Protein AF-0000000066886479 (afdb_homodimer)

Structure (mmCIF, N/CA/C/O backbone):
data_AF-0000000066886479-model_v1
#
loop_
_entity.id
_entity.type
_entity.pdbx_description
1 polymer 'Dienelactone hydrolase domain-containing protein'
#
loop_
_atom_site.group_PDB
_atom_site.id
_atom_site.type_symbol
_atom_site.label_atom_id
_atom_site.label_alt_id
_atom_site.label_comp_id
_atom_site.label_asym_id
_atom_site.label_entity_id
_atom_site.label_seq_id
_atom_site.pdbx_PDB_ins_code
_atom_site.Cartn_x
_atom_site.Cartn_y
_atom_site.Cartn_z
_atom_site.occupancy
_atom_site.B_iso_or_equiv
_atom_site.auth_seq_id
_atom_site.auth_comp_id
_atom_site.auth_asym_id
_atom_site.auth_atom_id
_atom_site.pdbx_PDB_model_num
ATOM 1 N N . MET A 1 1 ? -44.156 -48.906 51.25 1 30.25 1 MET A N 1
ATOM 2 C CA . MET A 1 1 ? -44.344 -48.125 50.031 1 30.25 1 MET A CA 1
ATOM 3 C C . MET A 1 1 ? -43.156 -47.188 49.812 1 30.25 1 MET A C 1
ATOM 5 O O . MET A 1 1 ? -42.969 -46.188 50.5 1 30.25 1 MET A O 1
ATOM 9 N N . LEU A 1 2 ? -42.156 -47.625 49.562 1 31.69 2 LEU A N 1
ATOM 10 C CA . LEU A 1 2 ? -40.875 -46.906 49.594 1 31.69 2 LEU A CA 1
ATOM 11 C C . LEU A 1 2 ? -40.812 -45.844 48.5 1 31.69 2 LEU A C 1
ATOM 13 O O . LEU A 1 2 ? -41.5 -45.969 47.469 1 31.69 2 LEU A O 1
ATOM 17 N N . PRO A 1 3 ? -39.906 -44.812 48.656 1 37.38 3 PRO A N 1
ATOM 18 C CA . PRO A 1 3 ? -39.594 -43.469 48.156 1 37.38 3 PRO A CA 1
ATOM 19 C C . PRO A 1 3 ? -38.938 -43.5 46.781 1 37.38 3 PRO A C 1
ATOM 21 O O . PRO A 1 3 ? -37.969 -44.219 46.562 1 37.38 3 PRO A O 1
ATOM 24 N N . SER A 1 4 ? -39.656 -43.344 45.75 1 34.62 4 SER A N 1
ATOM 25 C CA . SER A 1 4 ? -39.188 -43.375 44.375 1 34.62 4 SER A CA 1
ATOM 26 C C . SER A 1 4 ? -38.188 -42.25 44.125 1 34.62 4 SER A C 1
ATOM 28 O O . SER A 1 4 ? -38.531 -41.094 44.281 1 34.62 4 SER A O 1
ATOM 30 N N . LEU A 1 5 ? -37.031 -42.469 44.406 1 31.91 5 LEU A N 1
ATOM 31 C CA . LEU A 1 5 ? -35.969 -41.5 44.188 1 31.91 5 LEU A CA 1
ATOM 32 C C . LEU A 1 5 ? -35.875 -41.125 42.719 1 31.91 5 LEU A C 1
ATOM 34 O O . LEU A 1 5 ? -35.625 -41.969 41.844 1 31.91 5 LEU A O 1
ATOM 38 N N . LEU A 1 6 ? -36.562 -40.156 42.312 1 32.31 6 LEU A N 1
ATOM 39 C CA . LEU A 1 6 ? -36.562 -39.625 40.938 1 32.31 6 LEU A CA 1
ATOM 40 C C . LEU A 1 6 ? -35.188 -39 40.625 1 32.31 6 LEU A C 1
ATOM 42 O O . LEU A 1 6 ? -34.75 -38.062 41.281 1 32.31 6 LEU A O 1
ATOM 46 N N . ILE A 1 7 ? -34.312 -39.75 40.219 1 29.5 7 ILE A N 1
ATOM 47 C CA . ILE A 1 7 ? -33 -39.25 39.812 1 29.5 7 ILE A CA 1
ATOM 48 C C . ILE A 1 7 ? -33.156 -38.312 38.625 1 29.5 7 ILE A C 1
ATOM 50 O O . ILE A 1 7 ? -33.688 -38.688 37.594 1 29.5 7 ILE A O 1
ATOM 54 N N . VAL A 1 8 ? -33.156 -37.031 38.906 1 32 8 VAL A N 1
ATOM 55 C CA . VAL A 1 8 ? -33.156 -35.969 37.906 1 32 8 VAL A CA 1
ATOM 56 C C . VAL A 1 8 ? -31.859 -36 37.125 1 32 8 VAL A C 1
ATOM 58 O O . VAL A 1 8 ? -30.781 -35.812 37.688 1 32 8 VAL A O 1
ATOM 61 N N . LEU A 1 9 ? -31.75 -36.719 36.062 1 30.16 9 LEU A N 1
ATOM 62 C CA . LEU A 1 9 ? -30.594 -36.719 35.156 1 30.16 9 LEU A CA 1
ATOM 63 C C . LEU A 1 9 ? -30.391 -35.344 34.531 1 30.16 9 LEU A C 1
ATOM 65 O O . LEU A 1 9 ? -31.281 -34.875 33.812 1 30.16 9 LEU A O 1
ATOM 69 N N . GLY A 1 10 ? -29.609 -34.531 35.188 1 26.8 10 GLY A N 1
ATOM 70 C CA . GLY A 1 10 ? -29.219 -33.219 34.688 1 26.8 10 GLY A CA 1
ATOM 71 C C . GLY A 1 10 ? -28.516 -33.312 33.344 1 26.8 10 GLY A C 1
ATOM 72 O O . GLY A 1 10 ? -27.5 -34 33.219 1 26.8 10 GLY A O 1
ATOM 73 N N . ALA A 1 11 ? -29.266 -33.188 32.25 1 28.11 11 ALA A N 1
ATOM 74 C CA . ALA A 1 11 ? -28.719 -33.125 30.891 1 28.11 11 ALA A CA 1
ATOM 75 C C . ALA A 1 11 ? -27.688 -32.031 30.766 1 28.11 11 ALA A C 1
ATOM 77 O O . ALA A 1 11 ? -27.984 -30.859 31.047 1 28.11 11 ALA A O 1
ATOM 78 N N . ALA A 1 12 ? -26.531 -32.312 31.031 1 26.83 12 ALA A N 1
ATOM 79 C CA . ALA A 1 12 ? -25.453 -31.359 30.734 1 26.83 12 ALA A CA 1
ATOM 80 C C . ALA A 1 12 ? -25.516 -30.906 29.266 1 26.83 12 ALA A C 1
ATOM 82 O O . ALA A 1 12 ? -25.375 -31.734 28.359 1 26.83 12 ALA A O 1
ATOM 83 N N . ALA A 1 13 ? -26.25 -29.859 29 1 25.91 13 ALA A N 1
ATOM 84 C CA . ALA A 1 13 ? -26.203 -29.266 27.672 1 25.91 13 ALA A CA 1
ATOM 85 C C . ALA A 1 13 ? -24.781 -28.828 27.328 1 25.91 13 ALA A C 1
ATOM 87 O O . ALA A 1 13 ? -24.25 -27.891 27.938 1 25.91 13 ALA A O 1
ATOM 88 N N . ALA A 1 14 ? -23.953 -29.703 27.031 1 26.08 14 ALA A N 1
ATOM 89 C CA . ALA A 1 14 ? -22.672 -29.234 26.484 1 26.08 14 ALA A CA 1
ATOM 90 C C . ALA A 1 14 ? -22.906 -28.328 25.281 1 26.08 14 ALA A C 1
ATOM 92 O O . ALA A 1 14 ? -23.328 -28.781 24.219 1 26.08 14 ALA A O 1
ATOM 93 N N . THR A 1 15 ? -23.344 -27.094 25.484 1 26.39 15 THR A N 1
ATOM 94 C CA . THR A 1 15 ? -23.359 -26.234 24.312 1 26.39 15 THR A CA 1
ATOM 95 C C . THR A 1 15 ? -21.984 -26.188 23.656 1 26.39 15 THR A C 1
ATOM 97 O O . THR A 1 15 ? -20.984 -25.891 24.312 1 26.39 15 THR A O 1
ATOM 100 N N . THR A 1 16 ? -21.766 -27.094 22.766 1 25.86 16 THR A N 1
ATOM 101 C CA . THR A 1 16 ? -20.656 -26.969 21.828 1 25.86 16 THR A CA 1
ATOM 102 C C . THR A 1 16 ? -20.516 -25.531 21.344 1 25.86 16 THR A C 1
ATOM 104 O O . THR A 1 16 ? -21.484 -24.922 20.875 1 25.86 16 THR A O 1
ATOM 107 N N . TRP A 1 17 ? -19.812 -24.703 22.031 1 23.36 17 TRP A N 1
ATOM 108 C CA . TRP A 1 17 ? -19.406 -23.406 21.5 1 23.36 17 TRP A CA 1
ATOM 109 C C . TRP A 1 17 ? -19.078 -23.516 20.016 1 23.36 17 TRP A C 1
ATOM 111 O O . TRP A 1 17 ? -18.516 -24.516 19.562 1 23.36 17 TRP A O 1
ATOM 121 N N . ALA A 1 18 ? -19.844 -22.656 19.203 1 26.55 18 ALA A N 1
ATOM 122 C CA . ALA A 1 18 ? -19.922 -22.156 17.828 1 26.55 18 ALA A CA 1
ATOM 123 C C . ALA A 1 18 ? -18.531 -21.812 17.281 1 26.55 18 ALA A C 1
ATOM 125 O O . ALA A 1 18 ? -18.016 -20.734 17.531 1 26.55 18 ALA A O 1
ATOM 126 N N . HIS A 1 19 ? -17.469 -22.5 17.531 1 25.81 19 HIS A N 1
ATOM 127 C CA . HIS A 1 19 ? -16.297 -21.812 17 1 25.81 19 HIS A CA 1
ATOM 128 C C . HIS A 1 19 ? -16.422 -21.562 15.5 1 25.81 19 HIS A C 1
ATOM 130 O O . HIS A 1 19 ? -15.898 -22.328 14.695 1 25.81 19 HIS A O 1
ATOM 136 N N . THR A 1 20 ? -17.734 -21.422 15.016 1 25.47 20 THR A N 1
ATOM 137 C CA . THR A 1 20 ? -17.938 -21.266 13.586 1 25.47 20 THR A CA 1
ATOM 138 C C . THR A 1 20 ? -17.078 -20.125 13.039 1 25.47 20 THR A C 1
ATOM 140 O O . THR A 1 20 ? -17.125 -19.016 13.539 1 25.47 20 THR A O 1
ATOM 143 N N . CYS A 1 21 ? -15.969 -20.422 12.688 1 25.3 21 CYS A N 1
ATOM 144 C CA . CYS A 1 21 ? -15.164 -19.438 11.961 1 25.3 21 CYS A CA 1
ATOM 145 C C . CYS A 1 21 ? -15.977 -18.766 10.859 1 25.3 21 CYS A C 1
ATOM 147 O O . CYS A 1 21 ? -16.4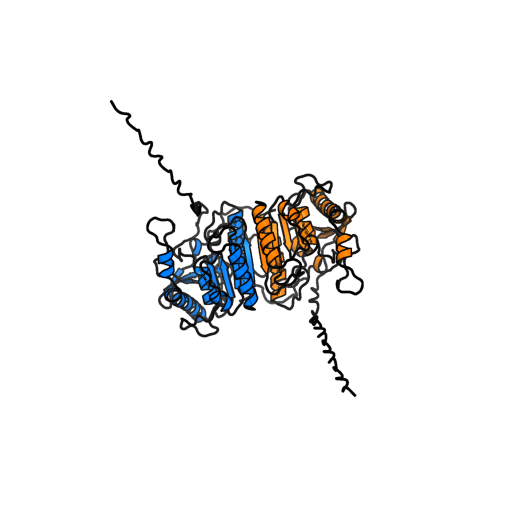22 -19.422 9.922 1 25.3 21 CYS A O 1
ATOM 149 N N . PRO A 1 22 ? -16.969 -17.828 11.141 1 26.12 22 PRO A N 1
ATOM 150 C CA . PRO A 1 22 ? -17.922 -17.25 10.188 1 26.12 22 PRO A CA 1
ATOM 151 C C . PRO A 1 22 ? -17.281 -16.891 8.852 1 26.12 22 PRO A C 1
ATOM 153 O O . PRO A 1 22 ? -16.422 -15.992 8.789 1 26.12 22 PRO A O 1
ATOM 156 N N . VAL A 1 23 ? -16.719 -17.75 8.156 1 29.27 23 VAL A N 1
ATOM 157 C CA . VAL A 1 23 ? -16.25 -17.688 6.773 1 29.27 23 VAL A CA 1
ATOM 158 C C . VAL A 1 23 ? -17.359 -17.141 5.879 1 29.27 23 VAL A C 1
ATOM 160 O O . VAL A 1 23 ? -18.328 -17.844 5.586 1 29.27 23 VAL A O 1
ATOM 163 N N . ALA A 1 24 ? -18.141 -15.938 6.223 1 26.91 24 ALA A N 1
ATOM 164 C CA . ALA A 1 24 ? -19.375 -15.266 5.809 1 26.91 24 ALA A CA 1
ATOM 165 C C . ALA A 1 24 ? -19.516 -15.273 4.293 1 26.91 24 ALA A C 1
ATOM 167 O O . ALA A 1 24 ? -18.562 -15.562 3.57 1 26.91 24 ALA A O 1
ATOM 168 N N . ASP A 1 25 ? -20.703 -14.555 3.727 1 24.34 25 ASP A N 1
ATOM 169 C CA . ASP A 1 25 ? -21.531 -14.508 2.52 1 24.34 25 ASP A CA 1
ATOM 170 C C . ASP A 1 25 ? -20.75 -13.914 1.347 1 24.34 25 ASP A C 1
ATOM 172 O O . ASP A 1 25 ? -20.359 -12.75 1.379 1 24.34 25 ASP A O 1
ATOM 176 N N . THR A 1 26 ? -20.016 -14.68 0.728 1 30.98 26 THR A N 1
ATOM 177 C CA . THR A 1 26 ? -19.328 -14.703 -0.556 1 30.98 26 THR A CA 1
ATOM 178 C C . THR A 1 26 ? -20.266 -14.289 -1.685 1 30.98 26 THR A C 1
ATOM 180 O O . THR A 1 26 ? -20 -14.562 -2.855 1 30.98 26 THR A O 1
ATOM 183 N N . SER A 1 27 ? -21.672 -13.805 -1.325 1 29.52 27 SER A N 1
ATOM 184 C CA . SER A 1 27 ? -22.672 -13.711 -2.387 1 29.52 27 SER A CA 1
ATOM 185 C C . SER A 1 27 ? -22.141 -12.914 -3.574 1 29.52 27 SER A C 1
ATOM 187 O O . SER A 1 27 ? -22.188 -13.383 -4.711 1 29.52 27 SER A O 1
ATOM 189 N N . ILE A 1 28 ? -22.438 -11.406 -3.66 1 29.09 28 ILE A N 1
ATOM 190 C CA . ILE A 1 28 ? -23.062 -10.633 -4.723 1 29.09 28 ILE A CA 1
ATOM 191 C C . ILE A 1 28 ? -22.031 -10.273 -5.785 1 29.09 28 ILE A C 1
ATOM 193 O O . ILE A 1 28 ? -22.344 -9.594 -6.766 1 29.09 28 ILE A O 1
ATOM 197 N N . VAL A 1 29 ? -20.906 -9.664 -5.504 1 31.47 29 VAL A N 1
ATOM 198 C CA . VAL A 1 29 ? -20.312 -8.703 -6.438 1 31.47 29 VAL A CA 1
ATOM 199 C C . VAL A 1 29 ? -20.156 -9.344 -7.812 1 31.47 29 VAL A C 1
ATOM 201 O O . VAL A 1 29 ? -19.438 -10.336 -7.961 1 31.47 29 VAL A O 1
ATOM 204 N N . ALA A 1 30 ? -21.109 -9.195 -8.742 1 33.38 30 ALA A N 1
ATOM 205 C CA . ALA A 1 30 ? -21.297 -9.57 -10.141 1 33.38 30 ALA A CA 1
ATOM 206 C C . ALA A 1 30 ? -20 -9.398 -10.938 1 33.38 30 ALA A C 1
ATOM 208 O O . ALA A 1 30 ? -19.375 -8.336 -10.891 1 33.38 30 ALA A O 1
ATOM 209 N N . HIS A 1 31 ? -19.234 -10.461 -11.414 1 40.22 31 HIS A N 1
ATOM 210 C CA . HIS A 1 31 ? -18.422 -11.461 -12.086 1 40.22 31 HIS A CA 1
ATOM 211 C C . HIS A 1 31 ? -18.766 -11.547 -13.57 1 40.22 31 HIS A C 1
ATOM 213 O O . HIS A 1 31 ? -18.547 -12.586 -14.203 1 40.22 31 HIS A O 1
ATOM 219 N N . SER A 1 32 ? -19.266 -10.344 -14.18 1 40.81 32 SER A N 1
ATOM 220 C CA . SER A 1 32 ? -19.766 -10.281 -15.547 1 40.81 32 SER A CA 1
ATOM 221 C C . SER A 1 32 ? -18.812 -9.539 -16.469 1 40.81 32 SER A C 1
ATOM 223 O O . SER A 1 32 ? -18.094 -8.641 -16.016 1 40.81 32 SER A O 1
ATOM 225 N N . GLY A 1 33 ? -18 -10 -17.297 1 52 33 GLY A N 1
ATOM 226 C CA . GLY A 1 33 ? -17.266 -9.742 -18.516 1 52 33 GLY A CA 1
ATOM 227 C C . GLY A 1 33 ? -16.672 -10.992 -19.141 1 52 33 GLY A C 1
ATOM 228 O O . GLY A 1 33 ? -16.734 -12.078 -18.547 1 52 33 GLY A O 1
ATOM 229 N N . THR A 1 34 ? -16.578 -11.055 -20.438 1 58.59 34 THR A N 1
ATOM 230 C CA . THR A 1 34 ? -15.977 -12.164 -21.156 1 58.59 34 THR A CA 1
ATOM 231 C C . THR A 1 34 ? -14.453 -12.109 -21.062 1 58.59 34 THR A C 1
ATOM 233 O O . THR A 1 34 ? -13.844 -11.102 -21.422 1 58.59 34 THR A O 1
ATOM 236 N N . PRO A 1 35 ? -13.922 -13.125 -20.203 1 67.31 35 PRO A N 1
ATOM 237 C CA . PRO A 1 35 ? -12.461 -13.219 -20.266 1 67.31 35 PRO A CA 1
ATOM 238 C C . PRO A 1 35 ? -11.914 -13.039 -21.688 1 67.31 35 PRO A C 1
ATOM 240 O O . PRO A 1 35 ? -12.531 -13.5 -22.641 1 67.31 35 PRO A O 1
ATOM 243 N N . VAL A 1 36 ? -10.852 -12.266 -21.719 1 78 36 VAL A N 1
ATOM 244 C CA . VAL A 1 36 ? -10.266 -11.969 -23.016 1 78 36 VAL A CA 1
ATOM 245 C C . VAL A 1 36 ? -9.141 -12.961 -23.312 1 78 36 VAL A C 1
ATOM 247 O O . VAL A 1 36 ? -8.805 -13.203 -24.469 1 78 36 VAL A O 1
ATOM 250 N N . GLY A 1 37 ? -8.648 -13.594 -22.25 1 88.94 37 GLY A N 1
ATOM 251 C CA . GLY A 1 37 ? -7.586 -14.57 -22.438 1 88.94 37 GLY A CA 1
ATOM 252 C C . GLY A 1 37 ? -8.094 -15.898 -22.984 1 88.94 37 GLY A C 1
ATOM 253 O O . GLY A 1 37 ? -9.281 -16.047 -23.266 1 88.94 37 GLY A O 1
ATOM 254 N N . LYS A 1 38 ? -7.129 -16.781 -23.281 1 91.69 38 LYS A N 1
ATOM 255 C CA . LYS A 1 38 ? -7.43 -18.109 -23.812 1 91.69 38 LYS A CA 1
ATOM 256 C C . LYS A 1 38 ? -6.684 -19.188 -23.031 1 91.69 38 LYS A C 1
ATOM 258 O O . LYS A 1 38 ? -5.574 -18.953 -22.547 1 91.69 38 LYS A O 1
ATOM 263 N N . ILE A 1 39 ? -7.375 -20.328 -22.969 1 94 39 ILE A N 1
ATOM 264 C CA . ILE A 1 39 ? -6.699 -21.469 -22.375 1 94 39 ILE A CA 1
ATOM 265 C C . ILE A 1 39 ? -5.902 -22.203 -23.453 1 94 39 ILE A C 1
ATOM 267 O O . ILE A 1 39 ? -6.43 -22.516 -24.531 1 94 39 ILE A O 1
ATOM 271 N N . GLU A 1 40 ? -4.66 -22.391 -23.219 1 96.5 40 GLU A N 1
ATOM 272 C CA . GLU A 1 40 ? -3.75 -23.125 -24.078 1 96.5 40 GLU A CA 1
ATOM 273 C C . GLU A 1 40 ? -2.934 -24.156 -23.297 1 96.5 40 GLU A C 1
ATOM 275 O O . GLU A 1 40 ? -2.695 -23.969 -22.094 1 96.5 40 GLU A O 1
ATOM 280 N N . ALA A 1 41 ? -2.531 -25.188 -24.031 1 97.12 41 ALA A N 1
ATOM 281 C CA . ALA A 1 41 ? -1.658 -26.188 -23.406 1 97.12 41 ALA A CA 1
ATOM 282 C C . ALA A 1 41 ? -0.197 -25.938 -23.766 1 97.12 41 ALA A C 1
ATOM 284 O O . ALA A 1 41 ? 0.156 -25.859 -24.938 1 97.12 41 ALA A O 1
ATOM 285 N N . HIS A 1 42 ? 0.589 -25.734 -22.781 1 97.19 42 HIS A N 1
ATOM 286 C CA . HIS A 1 42 ? 2.031 -25.578 -22.953 1 97.19 42 HIS A CA 1
ATOM 287 C C . HIS A 1 42 ? 2.791 -26.359 -21.891 1 97.19 42 HIS A C 1
ATOM 289 O O . HIS A 1 42 ? 2.387 -26.391 -20.719 1 97.19 42 HIS A O 1
ATOM 295 N N . ASN A 1 43 ? 3.832 -27.078 -22.281 1 96.5 43 ASN A N 1
ATOM 296 C CA . ASN A 1 43 ? 4.727 -27.797 -21.391 1 96.5 43 ASN A CA 1
ATOM 297 C C . ASN A 1 43 ? 3.961 -28.797 -20.516 1 96.5 43 ASN A C 1
ATOM 299 O O . ASN A 1 43 ? 4.25 -28.938 -19.328 1 96.5 43 ASN A O 1
ATOM 303 N N . GLY A 1 44 ? 2.91 -29.359 -21.047 1 96.5 44 GLY A N 1
ATOM 304 C CA . GLY A 1 44 ? 2.186 -30.438 -20.406 1 96.5 44 GLY A CA 1
ATOM 305 C C . GLY A 1 44 ? 1.071 -29.953 -19.5 1 96.5 44 GLY A C 1
ATOM 306 O O . GLY A 1 44 ? 0.429 -30.766 -18.812 1 96.5 44 GLY A O 1
ATOM 307 N N . PHE A 1 45 ? 0.855 -28.625 -19.5 1 97.56 45 PHE A N 1
ATOM 308 C CA . PHE A 1 45 ? -0.158 -28.094 -18.594 1 97.56 45 PHE A CA 1
ATOM 309 C C . PHE A 1 45 ? -1.041 -27.078 -19.328 1 97.56 45 PHE A C 1
ATOM 311 O O . PHE A 1 45 ? -0.57 -26.359 -20.203 1 97.56 45 PHE A O 1
ATOM 318 N N . ASP A 1 46 ? -2.35 -27.047 -18.875 1 97.31 46 ASP A N 1
ATOM 319 C CA . ASP A 1 46 ? -3.229 -25.984 -19.344 1 97.31 46 ASP A CA 1
ATOM 320 C C . ASP A 1 46 ? -2.914 -24.656 -18.625 1 97.31 46 ASP A C 1
ATOM 322 O O . ASP A 1 46 ? -2.635 -24.641 -17.438 1 97.31 46 ASP A O 1
ATOM 326 N N . MET A 1 47 ? -2.943 -23.609 -19.406 1 97.5 47 MET A N 1
ATOM 327 C CA . MET A 1 47 ? -2.707 -22.281 -18.844 1 97.5 47 MET A CA 1
ATOM 328 C C . MET A 1 47 ? -3.643 -21.25 -19.469 1 97.5 47 MET A C 1
ATOM 330 O O . MET A 1 47 ? -3.92 -21.312 -20.672 1 97.5 47 MET A O 1
ATOM 334 N N . TYR A 1 48 ? -4.176 -20.391 -18.625 1 95.94 48 TYR A N 1
ATOM 335 C CA . TYR A 1 48 ? -4.895 -19.219 -19.125 1 95.94 48 TYR A CA 1
ATOM 336 C C . TYR A 1 48 ? -3.928 -18.094 -19.484 1 95.94 48 TYR A C 1
ATOM 338 O O . TYR A 1 48 ? -3.143 -17.656 -18.641 1 95.94 48 TYR A O 1
ATOM 346 N N . ILE A 1 49 ? -3.961 -17.641 -20.75 1 96.69 49 ILE A N 1
ATOM 347 C CA . ILE A 1 49 ? -3.021 -16.641 -21.25 1 96.69 49 ILE A CA 1
ATOM 348 C C . ILE A 1 49 ? -3.779 -15.391 -21.688 1 96.69 49 ILE A C 1
ATOM 350 O O . ILE A 1 49 ? -4.703 -15.461 -22.5 1 96.69 49 ILE A O 1
ATOM 354 N N . SER A 1 50 ? -3.494 -14.297 -21.062 1 94.44 50 SER A N 1
ATOM 355 C CA . SER A 1 50 ? -4.035 -12.992 -21.422 1 94.44 50 SER A CA 1
ATOM 356 C C . SER A 1 50 ? -2.93 -12.039 -21.859 1 94.44 50 SER A C 1
ATOM 358 O O . SER A 1 50 ? -1.935 -11.859 -21.156 1 94.44 50 SER A O 1
ATOM 360 N N . LYS A 1 51 ? -3.074 -11.422 -23 1 93.75 51 LYS A N 1
ATOM 361 C CA . LYS A 1 51 ? -2.031 -10.594 -23.609 1 93.75 51 LYS A CA 1
ATOM 362 C C . LYS A 1 51 ? -2.379 -9.109 -23.5 1 93.75 51 LYS A C 1
ATOM 364 O O . LYS A 1 51 ? -3.543 -8.727 -23.625 1 93.75 51 LYS A O 1
ATOM 369 N N . PRO A 1 52 ? -1.324 -8.344 -23.203 1 91.44 52 PRO A N 1
ATOM 370 C CA . PRO A 1 52 ? -1.563 -6.902 -23.266 1 91.44 52 PRO A CA 1
ATOM 371 C C . PRO A 1 52 ? -1.716 -6.379 -24.688 1 91.44 52 PRO A C 1
ATOM 373 O O . PRO A 1 52 ? -1.538 -7.133 -25.641 1 91.44 52 PRO A O 1
ATOM 376 N N . GLU A 1 53 ? -2.162 -5.074 -24.656 1 84.31 53 GLU A N 1
ATOM 377 C CA . GLU A 1 53 ? -2.113 -4.41 -25.953 1 84.31 53 GLU A CA 1
ATOM 378 C C . GLU A 1 53 ? -0.673 -4.199 -26.406 1 84.31 53 GLU A C 1
ATOM 380 O O . GLU A 1 53 ? 0.172 -3.756 -25.625 1 84.31 53 GLU A O 1
ATOM 385 N N . GLY A 1 54 ? -0.292 -4.645 -27.562 1 87.44 54 GLY A N 1
ATOM 386 C CA . GLY A 1 54 ? 1.06 -4.512 -28.078 1 87.44 54 GLY A CA 1
ATOM 387 C C . GLY A 1 54 ? 1.979 -5.637 -27.656 1 87.44 54 GLY A C 1
ATOM 388 O O . GLY A 1 54 ? 1.516 -6.68 -27.188 1 87.44 54 GLY A O 1
ATOM 389 N N . ASN A 1 55 ? 3.236 -5.441 -27.906 1 90.62 55 ASN A N 1
ATOM 390 C CA . ASN A 1 55 ? 4.223 -6.457 -27.562 1 90.62 55 ASN A CA 1
ATOM 391 C C . ASN A 1 55 ? 4.609 -6.371 -26.078 1 90.62 55 ASN A C 1
ATOM 393 O O . ASN A 1 55 ? 4.965 -5.297 -25.594 1 90.62 55 ASN A O 1
ATOM 397 N N . ALA A 1 56 ? 4.512 -7.461 -25.438 1 93.69 56 ALA A N 1
ATOM 398 C CA . ALA A 1 56 ? 4.855 -7.492 -24.016 1 93.69 56 ALA A CA 1
ATOM 399 C C . ALA A 1 56 ? 6.355 -7.668 -23.812 1 93.69 56 ALA A C 1
ATOM 401 O O . ALA A 1 56 ? 6.973 -8.531 -24.438 1 93.69 56 ALA A O 1
ATOM 402 N N . THR A 1 57 ? 6.891 -6.805 -22.938 1 96.44 57 THR A N 1
ATOM 403 C CA . THR A 1 57 ? 8.289 -6.953 -22.562 1 96.44 57 THR A CA 1
ATOM 404 C C . THR A 1 57 ? 8.414 -7.492 -21.141 1 96.44 57 THR A C 1
ATOM 406 O O . THR A 1 57 ? 9.5 -7.883 -20.719 1 96.44 57 THR A O 1
ATOM 409 N N . LYS A 1 58 ? 7.344 -7.48 -20.422 1 98.06 58 LYS A N 1
ATOM 410 C CA . LYS A 1 58 ? 7.238 -7.996 -19.062 1 98.06 58 LYS A CA 1
ATOM 411 C C . LYS A 1 58 ? 6.07 -8.977 -18.938 1 98.06 58 LYS A C 1
ATOM 413 O O . LYS A 1 58 ? 5.094 -8.883 -19.688 1 98.06 58 LYS A O 1
ATOM 418 N N . ALA A 1 59 ? 6.199 -9.891 -18.047 1 98.69 59 ALA A N 1
ATOM 419 C CA . ALA A 1 59 ? 5.141 -10.883 -17.859 1 98.69 59 ALA A CA 1
ATOM 420 C C . ALA A 1 59 ? 4.855 -11.109 -16.375 1 98.69 59 ALA A C 1
ATOM 422 O O . ALA A 1 59 ? 5.691 -10.805 -15.516 1 98.69 59 ALA A O 1
ATOM 423 N N . VAL A 1 60 ? 3.705 -11.57 -16.172 1 98.5 60 VAL A N 1
ATOM 424 C CA . VAL A 1 60 ? 3.279 -11.961 -14.828 1 98.5 60 VAL A CA 1
ATOM 425 C C . VAL A 1 60 ? 2.795 -13.406 -14.836 1 98.5 60 VAL A C 1
ATOM 427 O O . VAL A 1 60 ? 1.954 -13.781 -15.664 1 98.5 60 VAL A O 1
ATOM 430 N N . LEU A 1 61 ? 3.438 -14.211 -14.023 1 98.75 61 LEU A N 1
ATOM 431 C CA . LEU A 1 61 ? 2.895 -15.523 -13.695 1 98.75 61 LEU A CA 1
ATOM 432 C C . LEU A 1 61 ? 1.845 -15.422 -12.594 1 98.75 61 LEU A C 1
ATOM 434 O O . LEU A 1 61 ? 2.166 -15.07 -11.453 1 98.75 61 LEU A O 1
ATOM 438 N N . TYR A 1 62 ? 0.595 -15.672 -12.922 1 98.5 62 TYR A N 1
ATOM 439 C CA . TYR A 1 62 ? -0.523 -15.539 -12 1 98.5 62 TYR A CA 1
ATOM 440 C C . TYR A 1 62 ? -0.88 -16.891 -11.375 1 98.5 62 TYR A C 1
ATOM 442 O O . TYR A 1 62 ? -1.358 -17.781 -12.07 1 98.5 62 TYR A O 1
ATOM 450 N N . LEU A 1 63 ? -0.682 -17 -10.039 1 98.69 63 LEU A N 1
ATOM 451 C CA . LEU A 1 63 ? -0.925 -18.25 -9.328 1 98.69 63 LEU A CA 1
ATOM 452 C C . LEU A 1 63 ? -2.176 -18.141 -8.461 1 98.69 63 LEU A C 1
ATOM 454 O O . LEU A 1 63 ? -2.201 -17.391 -7.488 1 98.69 63 LEU A O 1
ATOM 458 N N . THR A 1 64 ? -3.133 -18.938 -8.766 1 97.25 64 THR A N 1
ATOM 459 C CA . THR A 1 64 ? -4.5 -18.766 -8.289 1 97.25 64 THR A CA 1
ATOM 460 C C . THR A 1 64 ? -4.648 -19.281 -6.859 1 97.25 64 THR A C 1
ATOM 462 O O . THR A 1 64 ? -3.76 -19.969 -6.344 1 97.25 64 THR A O 1
ATOM 465 N N . ASP A 1 65 ? -5.801 -18.906 -6.254 1 95.94 65 ASP A N 1
ATOM 466 C CA . ASP A 1 65 ? -6.254 -19.562 -5.027 1 95.94 65 ASP A CA 1
ATOM 467 C C . ASP A 1 65 ? -6.703 -21 -5.297 1 95.94 65 ASP A C 1
ATOM 469 O O . ASP A 1 65 ? -6.504 -21.516 -6.395 1 95.94 65 ASP A O 1
ATOM 473 N N . VAL A 1 66 ? -7.348 -21.672 -4.355 1 95.31 66 VAL A N 1
ATOM 474 C CA . VAL A 1 66 ? -7.648 -23.094 -4.434 1 95.31 66 VAL A CA 1
ATOM 475 C C . VAL A 1 66 ? -8.75 -23.328 -5.465 1 95.31 66 VAL A C 1
ATOM 477 O O . VAL A 1 66 ? -9.023 -24.469 -5.836 1 95.31 66 VAL A O 1
ATOM 480 N N . PHE A 1 67 ? -9.281 -22.25 -5.973 1 92.88 67 PHE A N 1
ATOM 481 C CA . PHE A 1 67 ? -10.398 -22.422 -6.902 1 92.88 67 PHE A CA 1
ATOM 482 C C . PHE A 1 67 ? -9.898 -22.438 -8.344 1 92.88 67 PHE A C 1
ATOM 484 O O . PHE A 1 67 ? -10.664 -22.734 -9.266 1 92.88 67 PHE A O 1
ATOM 491 N N . GLY A 1 68 ? -8.648 -22.125 -8.539 1 94.62 68 GLY A N 1
ATOM 492 C CA . GLY A 1 68 ? -8 -22.328 -9.828 1 94.62 68 GLY A CA 1
ATOM 493 C C . GLY A 1 68 ? -8.484 -21.375 -10.898 1 94.62 68 GLY A C 1
ATOM 494 O O . GLY A 1 68 ? -9.227 -20.422 -10.609 1 94.62 68 GLY A O 1
ATOM 495 N N . ILE A 1 69 ? -8.008 -21.594 -12.117 1 93 69 ILE A N 1
ATOM 496 C CA . ILE A 1 69 ? -8.383 -20.766 -13.258 1 93 69 ILE A CA 1
ATOM 497 C C . ILE A 1 69 ? -9.852 -21 -13.609 1 93 69 ILE A C 1
ATOM 499 O O . ILE A 1 69 ? -10.43 -20.266 -14.414 1 93 69 ILE A O 1
ATOM 503 N N . GLN A 1 70 ? -10.414 -22.016 -12.984 1 86.94 70 GLN A N 1
ATOM 504 C CA . GLN A 1 70 ? -11.82 -22.344 -13.211 1 86.94 70 GLN A CA 1
ATOM 505 C C . GLN A 1 70 ? -12.727 -21.281 -12.594 1 86.94 70 GLN A C 1
ATOM 507 O O . GLN A 1 70 ? -13.875 -21.109 -13.016 1 86.94 70 GLN A O 1
ATOM 512 N N . LEU A 1 71 ? -12.227 -20.609 -11.562 1 85.81 71 LEU A N 1
ATOM 513 C CA . LEU A 1 71 ? -12.977 -19.516 -10.969 1 85.81 71 LEU A CA 1
ATOM 514 C C . LEU A 1 71 ? -12.93 -18.266 -11.852 1 85.81 71 LEU A C 1
ATOM 516 O O . LEU A 1 71 ? -11.852 -17.797 -12.203 1 85.81 71 LEU A O 1
ATOM 520 N N . ALA A 1 72 ? -14.055 -17.688 -12.094 1 81 72 ALA A N 1
ATOM 521 C CA . ALA A 1 72 ? -14.156 -16.547 -13.008 1 81 72 ALA A CA 1
ATOM 522 C C . ALA A 1 72 ? -13.336 -15.367 -12.508 1 81 72 ALA A C 1
ATOM 524 O O . ALA A 1 72 ? -12.711 -14.664 -13.297 1 81 72 ALA A O 1
ATOM 525 N N . GLU A 1 73 ? -13.305 -15.133 -11.211 1 79.75 73 GLU A N 1
ATOM 526 C CA . GLU A 1 73 ? -12.617 -14 -10.594 1 79.75 73 GLU A CA 1
ATOM 527 C C . GLU A 1 73 ? -11.117 -14.047 -10.867 1 79.75 73 GLU A C 1
ATOM 529 O O . GLU A 1 73 ? -10.438 -13.016 -10.836 1 79.75 73 GLU A O 1
ATOM 534 N N . ASN A 1 74 ? -10.633 -15.219 -11.109 1 87.31 74 ASN A N 1
ATOM 535 C CA . ASN A 1 74 ? -9.219 -15.352 -11.414 1 87.31 74 ASN A CA 1
ATOM 536 C C . ASN A 1 74 ? -8.914 -14.977 -12.867 1 87.31 74 ASN A C 1
ATOM 538 O O . ASN A 1 74 ? -7.762 -14.719 -13.219 1 87.31 74 ASN A O 1
ATOM 542 N N . LYS A 1 75 ? -9.953 -15.023 -13.758 1 77.44 75 LYS A N 1
ATOM 543 C CA . LYS A 1 75 ? -9.758 -14.773 -15.188 1 77.44 75 LYS A CA 1
ATOM 544 C C . LYS A 1 75 ? -10.297 -13.406 -15.586 1 77.44 75 LYS A C 1
ATOM 546 O O . LYS A 1 75 ? -9.664 -12.688 -16.359 1 77.44 75 LYS A O 1
ATOM 551 N N . LEU A 1 76 ? -11.719 -13.078 -15.312 1 62.31 76 LEU A N 1
ATOM 552 C CA . LEU A 1 76 ? -12.633 -12.164 -15.977 1 62.31 76 LEU A CA 1
ATOM 553 C C . LEU A 1 76 ? -12.328 -10.719 -15.602 1 62.31 76 LEU A C 1
ATOM 555 O O . LEU A 1 76 ? -11.906 -10.445 -14.477 1 62.31 76 LEU A O 1
ATOM 559 N N . HIS A 1 77 ? -12.258 -9.883 -16.859 1 47.56 77 HIS A N 1
ATOM 560 C CA . HIS A 1 77 ? -12.461 -8.445 -16.766 1 47.56 77 HIS A CA 1
ATOM 561 C C . HIS A 1 77 ? -13.945 -8.102 -16.672 1 47.56 77 HIS A C 1
ATOM 563 O O . HIS A 1 77 ? -14.766 -8.672 -17.406 1 47.56 77 HIS A O 1
ATOM 569 N N . VAL A 1 78 ? -14.445 -7.629 -15.734 1 39.41 78 VAL A N 1
ATOM 570 C CA . VAL A 1 78 ? -15.812 -7.133 -15.836 1 39.41 78 VAL A CA 1
ATOM 571 C C . VAL A 1 78 ? -15.805 -5.703 -16.375 1 39.41 78 VAL A C 1
ATOM 573 O O . VAL A 1 78 ? -15.117 -4.832 -15.844 1 39.41 78 VAL A O 1
ATOM 576 N N . PRO A 1 79 ? -16.281 -5.484 -17.594 1 37.69 79 PRO A N 1
ATOM 577 C CA . PRO A 1 79 ? -16.375 -4.098 -18.062 1 37.69 79 PRO A CA 1
ATOM 578 C C . PRO A 1 79 ? -17.156 -3.207 -17.094 1 37.69 79 PRO A C 1
ATOM 580 O O . PRO A 1 79 ? -18.031 -3.689 -16.375 1 37.69 79 PRO A O 1
ATOM 583 N N . PRO A 1 80 ? -16.641 -1.999 -16.766 1 37.12 80 PRO A N 1
ATOM 584 C CA . PRO A 1 80 ? -17.375 -1.056 -15.914 1 37.12 80 PRO A CA 1
ATOM 585 C C . PRO A 1 80 ? -18.828 -0.886 -16.344 1 37.12 80 PRO A C 1
ATOM 587 O O . PRO A 1 80 ? -19.156 -1.041 -17.516 1 37.12 80 PRO A O 1
ATOM 590 N N . PRO A 1 81 ? -19.781 -1.053 -15.492 1 33.06 81 PRO A N 1
ATOM 591 C CA . PRO A 1 81 ? -21.031 -0.456 -15.984 1 33.06 81 PRO A CA 1
ATOM 592 C C . PRO A 1 81 ? -20.828 0.958 -16.531 1 33.06 81 PRO A C 1
ATOM 594 O O . PRO A 1 81 ? -19.906 1.663 -16.109 1 33.06 81 PRO A O 1
ATOM 597 N N . GLN A 1 82 ? -21.25 1.218 -17.812 1 31.34 82 GLN A N 1
ATOM 598 C CA . GLN A 1 82 ? -21.281 2.531 -18.438 1 31.34 82 GLN A CA 1
ATOM 599 C C . GLN A 1 82 ? -21.688 3.613 -17.438 1 31.34 82 GLN A C 1
ATOM 601 O O . GLN A 1 82 ? -22.875 3.863 -17.234 1 31.34 82 GLN A O 1
ATOM 606 N N . LEU A 1 83 ? -21.266 3.572 -16.266 1 33.09 83 LEU A N 1
ATOM 607 C CA . LEU A 1 83 ? -21.781 4.816 -15.695 1 33.09 83 LEU A CA 1
ATOM 608 C C . LEU A 1 83 ? -21.219 6.023 -16.438 1 33.09 83 LEU A C 1
ATOM 610 O O . LEU A 1 83 ? -20.016 6.09 -16.703 1 33.09 83 LEU A O 1
ATOM 614 N N . ARG A 1 84 ? -22.031 6.871 -16.938 1 33.22 84 ARG A N 1
ATOM 615 C CA . ARG A 1 84 ? -21.891 8.148 -17.625 1 33.22 84 ARG A CA 1
ATOM 616 C C . ARG A 1 84 ? -20.969 9.086 -16.875 1 33.22 84 ARG A C 1
ATOM 618 O O . ARG A 1 84 ? -20.766 10.234 -17.281 1 33.22 84 ARG A O 1
ATOM 625 N N . ALA A 1 85 ? -20.859 8.992 -15.539 1 33.47 85 ALA A N 1
ATOM 626 C CA . ALA A 1 85 ? -20.281 10.219 -15 1 33.47 85 ALA A CA 1
ATOM 627 C C . ALA A 1 85 ? -18.766 10.234 -15.164 1 33.47 85 ALA A C 1
ATOM 629 O O . ALA A 1 85 ? -18.109 9.195 -15.047 1 33.47 85 ALA A O 1
ATOM 630 N N . ARG A 1 86 ? -18.094 11.312 -15.648 1 34.12 86 ARG A N 1
ATOM 631 C CA . ARG A 1 86 ? -16.734 11.695 -16.031 1 34.12 86 ARG A CA 1
ATOM 632 C C . ARG A 1 86 ? -15.75 11.398 -14.898 1 34.12 86 ARG A C 1
ATOM 634 O O . ARG A 1 86 ? -15.82 12.008 -13.828 1 34.12 86 ARG A O 1
ATOM 641 N N . PRO A 1 87 ? -15.094 10.234 -14.867 1 37.47 87 PRO A N 1
ATOM 642 C CA . PRO A 1 87 ? -14.164 9.938 -13.773 1 37.47 87 PRO A CA 1
ATOM 643 C C . PRO A 1 87 ? -12.961 10.875 -13.75 1 37.47 87 PRO A C 1
ATOM 645 O O . PRO A 1 87 ? -12.617 11.461 -14.781 1 37.47 87 PRO A O 1
ATOM 648 N N . SER A 1 88 ? -12.586 11.305 -12.617 1 38.41 88 SER A N 1
ATOM 649 C CA . SER A 1 88 ? -11.383 12.125 -12.508 1 38.41 88 SER A CA 1
ATOM 650 C C . SER A 1 88 ? -10.172 11.422 -13.125 1 38.41 88 SER A C 1
ATOM 652 O O . SER A 1 88 ? -10.148 10.195 -13.211 1 38.41 88 SER A O 1
ATOM 654 N N . PRO A 1 89 ? -9.32 12.148 -13.844 1 36.66 89 PRO A N 1
ATOM 655 C CA . PRO A 1 89 ? -8.172 11.57 -14.555 1 36.66 89 PRO A CA 1
ATOM 656 C C . PRO A 1 89 ? -7.43 10.523 -13.727 1 36.66 89 PRO A C 1
ATOM 658 O O . PRO A 1 89 ? -6.887 9.562 -14.281 1 36.66 89 PRO A O 1
ATOM 661 N N . PHE A 1 90 ? -7.188 10.828 -12.492 1 38.66 90 PHE A N 1
ATOM 662 C CA . PHE A 1 90 ? -6.43 9.859 -11.711 1 38.66 90 PHE A CA 1
ATOM 663 C C . PHE A 1 90 ? -7.188 8.547 -11.594 1 38.66 90 PHE A C 1
ATOM 665 O O . PHE A 1 90 ? -6.578 7.477 -11.523 1 38.66 90 PHE A O 1
ATOM 672 N N . THR A 1 91 ? -8.438 8.719 -11.484 1 37.44 91 THR A N 1
ATOM 673 C CA . THR A 1 91 ? -9.32 7.594 -11.188 1 37.44 91 THR A CA 1
ATOM 674 C C . THR A 1 91 ? -9.758 6.895 -12.469 1 37.44 91 THR A C 1
ATOM 676 O O . THR A 1 91 ? -10.5 5.914 -12.422 1 37.44 91 THR A O 1
ATOM 679 N N . ARG A 1 92 ? -9.438 7.5 -13.516 1 37.09 92 ARG A N 1
ATOM 680 C CA . ARG A 1 92 ? -10.047 6.953 -14.719 1 37.09 92 ARG A CA 1
ATOM 681 C C . ARG A 1 92 ? -9.695 5.48 -14.898 1 37.09 92 ARG A C 1
ATOM 683 O O . ARG A 1 92 ? -10.531 4.68 -15.32 1 37.09 92 ARG A O 1
ATOM 690 N N . THR A 1 93 ? -8.492 5.359 -14.672 1 36.47 93 THR A N 1
ATOM 691 C CA . THR A 1 93 ? -8.133 4 -15.062 1 36.47 93 THR A CA 1
ATOM 692 C C . THR A 1 93 ? -8.672 2.99 -14.055 1 36.47 93 THR A C 1
ATOM 694 O O . THR A 1 93 ? -8.891 1.825 -14.391 1 36.47 93 THR A O 1
ATOM 697 N N . LEU A 1 94 ? -8.781 3.498 -12.859 1 37.5 94 LEU A N 1
ATOM 698 C CA . LEU A 1 94 ? -9.086 2.531 -11.812 1 37.5 94 LEU A CA 1
ATOM 699 C C . LEU A 1 94 ? -10.586 2.324 -11.68 1 37.5 94 LEU A C 1
ATOM 701 O O . LEU A 1 94 ? -11.047 1.572 -10.812 1 37.5 94 LEU A O 1
ATOM 705 N N . THR A 1 95 ? -11.25 3.195 -12.188 1 36.78 95 THR A N 1
ATOM 706 C CA . THR A 1 95 ? -12.664 3.148 -11.828 1 36.78 95 THR A CA 1
ATOM 707 C C . THR A 1 95 ? -13.336 1.911 -12.422 1 36.78 95 THR A C 1
ATOM 709 O O . THR A 1 95 ? -14.562 1.811 -12.438 1 36.78 95 THR A O 1
ATOM 712 N N . ASP A 1 96 ? -12.609 1.148 -12.984 1 39.44 96 ASP A N 1
ATOM 713 C CA . ASP A 1 96 ? -13.375 0.025 -13.516 1 39.44 96 ASP A CA 1
ATOM 714 C C . ASP A 1 96 ? -13.75 -0.958 -12.414 1 39.44 96 ASP A C 1
ATOM 716 O O . ASP A 1 96 ? -12.875 -1.5 -11.734 1 39.44 96 ASP A O 1
ATOM 720 N N . ARG A 1 97 ? -14.945 -0.834 -11.914 1 40.56 97 ARG A N 1
ATOM 721 C CA . ARG A 1 97 ? -15.555 -1.48 -10.758 1 40.56 97 ARG A CA 1
ATOM 722 C C . ARG A 1 97 ? -15.156 -2.949 -10.672 1 40.56 97 ARG A C 1
ATOM 724 O O . ARG A 1 97 ? -15.07 -3.518 -9.586 1 40.56 97 ARG A O 1
ATOM 731 N N . ARG A 1 98 ? -15.289 -3.678 -11.781 1 43.62 98 ARG A N 1
ATOM 732 C CA . ARG A 1 98 ? -15.102 -5.121 -11.68 1 43.62 98 ARG A CA 1
ATOM 733 C C . ARG A 1 98 ? -13.758 -5.543 -12.258 1 43.62 98 ARG A C 1
ATOM 735 O O . ARG A 1 98 ? -13.602 -5.621 -13.484 1 43.62 98 ARG A O 1
ATOM 742 N N . ARG A 1 99 ? -12.609 -5.27 -11.578 1 50.91 99 ARG A N 1
ATOM 743 C CA . ARG A 1 99 ? -11.352 -5.617 -12.234 1 50.91 99 ARG A CA 1
ATOM 744 C C . ARG A 1 99 ? -10.906 -7.02 -11.852 1 50.91 99 ARG A C 1
ATOM 746 O O . ARG A 1 99 ? -10.859 -7.363 -10.672 1 50.91 99 ARG A O 1
ATOM 753 N N . SER A 1 100 ? -11.117 -7.988 -12.805 1 59.81 100 SER A N 1
ATOM 754 C CA . SER A 1 100 ? -10.508 -9.312 -12.719 1 59.81 100 SER A CA 1
ATOM 755 C C . SER A 1 100 ? -8.984 -9.227 -12.82 1 59.81 100 SER A C 1
ATOM 757 O O . SER A 1 100 ? -8.453 -8.328 -13.469 1 59.81 100 SER A O 1
ATOM 759 N N . LEU A 1 101 ? -8.422 -10.398 -12.125 1 78.62 101 LEU A N 1
ATOM 760 C CA . LEU A 1 101 ? -7.027 -10.172 -11.75 1 78.62 101 LEU A CA 1
ATOM 761 C C . LEU A 1 101 ? -6.102 -10.414 -12.945 1 78.62 101 LEU A C 1
ATOM 763 O O . LEU A 1 101 ? -5.305 -9.539 -13.297 1 78.62 101 LEU A O 1
ATOM 767 N N . ALA A 1 102 ? -6.352 -11.602 -13.719 1 81.38 102 ALA A N 1
ATOM 768 C CA . ALA A 1 102 ? -5.387 -11.898 -14.773 1 81.38 102 ALA A CA 1
ATOM 769 C C . ALA A 1 102 ? -5.512 -10.898 -15.922 1 81.38 102 ALA A C 1
ATOM 771 O O . ALA A 1 102 ? -4.512 -10.359 -16.391 1 81.38 102 ALA A O 1
ATOM 772 N N . ASP A 1 103 ? -6.695 -10.672 -16.406 1 86.75 103 ASP A N 1
ATOM 773 C CA . ASP A 1 103 ? -6.93 -9.719 -17.484 1 86.75 103 ASP A CA 1
ATOM 774 C C . ASP A 1 103 ? -6.539 -8.305 -17.062 1 86.75 103 ASP A C 1
ATOM 776 O O . ASP A 1 103 ? -6.121 -7.496 -17.891 1 86.75 103 ASP A O 1
ATOM 780 N N . SER A 1 104 ? -6.629 -8.086 -15.789 1 86.88 104 SER A N 1
ATOM 781 C CA . SER A 1 104 ? -6.254 -6.766 -15.289 1 86.88 104 SER A CA 1
ATOM 782 C C . SER A 1 104 ? -4.746 -6.551 -15.375 1 86.88 104 SER A C 1
ATOM 784 O O . SER A 1 104 ? -4.289 -5.457 -15.711 1 86.88 104 SER A O 1
ATOM 786 N N . PHE A 1 105 ? -4.016 -7.605 -15.117 1 92.88 105 PHE A N 1
ATOM 787 C CA . PHE A 1 105 ? -2.568 -7.5 -15.281 1 92.88 105 PHE A CA 1
ATOM 788 C C . PHE A 1 105 ? -2.195 -7.309 -16.75 1 92.88 105 PHE A C 1
ATOM 790 O O . PHE A 1 105 ? -1.278 -6.551 -17.062 1 92.88 105 PHE A O 1
ATOM 797 N N . ALA A 1 106 ? -2.889 -8.008 -17.594 1 91.44 106 ALA A N 1
ATOM 798 C CA . ALA A 1 106 ? -2.648 -7.84 -19.031 1 91.44 106 ALA A CA 1
ATOM 799 C C . ALA A 1 106 ? -2.951 -6.41 -19.469 1 91.44 106 ALA A C 1
ATOM 801 O O . ALA A 1 106 ? -2.17 -5.805 -20.219 1 91.44 106 ALA A O 1
ATOM 802 N N . ARG A 1 107 ? -3.998 -5.898 -18.984 1 85.5 107 ARG A N 1
ATOM 803 C CA . ARG A 1 107 ? -4.363 -4.523 -19.297 1 85.5 107 ARG A CA 1
ATOM 804 C C . ARG A 1 107 ? -3.322 -3.541 -18.781 1 85.5 107 ARG A C 1
ATOM 806 O O . ARG A 1 107 ? -3.129 -2.467 -19.344 1 85.5 107 ARG A O 1
ATOM 813 N N . ALA A 1 108 ? -2.713 -3.992 -17.719 1 87.69 108 ALA A N 1
ATOM 814 C CA . ALA A 1 108 ? -1.67 -3.154 -17.141 1 87.69 108 ALA A CA 1
ATOM 815 C C . ALA A 1 108 ? -0.361 -3.289 -17.922 1 87.69 108 ALA A C 1
ATOM 817 O O . ALA A 1 108 ? 0.644 -2.67 -17.562 1 87.69 108 ALA A O 1
ATOM 818 N N . GLY A 1 109 ? -0.287 -4.141 -18.922 1 89.88 109 GLY A N 1
ATOM 819 C CA . GLY A 1 109 ? 0.854 -4.16 -19.828 1 89.88 109 GLY A CA 1
ATOM 820 C C . GLY A 1 109 ? 1.698 -5.414 -19.688 1 89.88 109 GLY A C 1
ATOM 821 O O . GLY A 1 109 ? 2.762 -5.523 -20.312 1 89.88 109 GLY A O 1
ATOM 822 N N . PHE A 1 110 ? 1.201 -6.371 -18.953 1 95.69 110 PHE A N 1
ATOM 823 C CA . PHE A 1 110 ? 1.967 -7.59 -18.719 1 95.69 110 PHE A CA 1
ATOM 824 C C . PHE A 1 110 ? 1.363 -8.766 -19.484 1 95.69 110 PHE A C 1
ATOM 826 O O . PHE A 1 110 ? 0.153 -8.992 -19.422 1 95.69 110 PHE A O 1
ATOM 833 N N . LEU A 1 111 ? 2.211 -9.461 -20.203 1 97.56 111 LEU A N 1
ATOM 834 C CA . LEU A 1 111 ? 1.728 -10.797 -20.531 1 97.56 111 LEU A CA 1
ATOM 835 C C . LEU A 1 111 ? 1.388 -11.586 -19.266 1 97.56 111 LEU A C 1
ATOM 837 O O . LEU A 1 111 ? 2.201 -11.664 -18.344 1 97.56 111 LEU A O 1
ATOM 841 N N . THR A 1 112 ? 0.186 -12.078 -19.234 1 97.69 112 THR A N 1
ATOM 842 C CA . THR A 1 112 ? -0.224 -12.781 -18.031 1 97.69 112 THR A CA 1
ATOM 843 C C . THR A 1 112 ? -0.497 -14.258 -18.328 1 97.69 112 THR A C 1
ATOM 845 O O . THR A 1 112 ? -1.276 -14.578 -19.219 1 97.69 112 THR A O 1
ATOM 848 N N . VAL A 1 113 ? 0.201 -15.133 -17.578 1 98.38 113 VAL A N 1
ATOM 849 C CA . VAL A 1 113 ? 0.065 -16.578 -17.703 1 98.38 113 VAL A CA 1
ATOM 850 C C . VAL A 1 113 ? -0.399 -17.188 -16.375 1 98.38 113 VAL A C 1
ATOM 852 O O . VAL A 1 113 ? 0.267 -17.031 -15.359 1 98.38 113 VAL A O 1
ATOM 855 N N . ALA A 1 114 ? -1.55 -17.828 -16.438 1 98.25 114 ALA A N 1
ATOM 856 C CA . ALA A 1 114 ? -2.09 -18.5 -15.258 1 98.25 114 ALA A CA 1
ATOM 857 C C . ALA A 1 114 ? -2.225 -20 -15.492 1 98.25 114 ALA A C 1
ATOM 859 O O . ALA A 1 114 ? -3.197 -20.453 -16.094 1 98.25 114 ALA A O 1
ATOM 860 N N . PRO A 1 115 ? -1.29 -20.75 -14.922 1 98.44 115 PRO A N 1
ATOM 861 C CA . PRO A 1 115 ? -1.398 -22.203 -15.109 1 98.44 115 PRO A CA 1
ATOM 862 C C . PRO A 1 115 ? -2.527 -22.828 -14.289 1 98.44 115 PRO A C 1
ATOM 864 O O . PRO A 1 115 ? -2.871 -22.312 -13.219 1 98.44 115 PRO A O 1
ATOM 867 N N . ASP A 1 116 ? -3.076 -23.828 -14.828 1 97.88 116 ASP A N 1
ATOM 868 C CA . ASP A 1 116 ? -4.004 -24.641 -14.047 1 97.88 116 ASP A CA 1
ATOM 869 C C . ASP A 1 116 ? -3.271 -25.422 -12.953 1 97.88 116 ASP A C 1
ATOM 871 O O . ASP A 1 116 ? -2.742 -26.5 -13.203 1 97.88 116 ASP A O 1
ATOM 875 N N . LEU A 1 117 ? -3.385 -24.938 -11.758 1 97.94 117 LEU A N 1
ATOM 876 C CA . LEU A 1 117 ? -2.574 -25.453 -10.656 1 97.94 117 LEU A CA 1
ATOM 877 C C . LEU A 1 117 ? -3.113 -26.797 -10.172 1 97.94 117 LEU A C 1
ATOM 879 O O . LEU A 1 117 ? -2.434 -27.516 -9.43 1 97.94 117 LEU A O 1
ATOM 883 N N . PHE A 1 118 ? -4.27 -27.125 -10.625 1 97.06 118 PHE A N 1
ATOM 884 C CA . PHE A 1 118 ? -4.926 -28.281 -10.047 1 97.06 118 PHE A CA 1
ATOM 885 C C . PHE A 1 118 ? -5.281 -29.297 -11.125 1 97.06 118 PHE A C 1
ATOM 887 O O . PHE A 1 118 ? -6.078 -30.203 -10.883 1 97.06 118 PHE A O 1
ATOM 894 N N . ASN A 1 119 ? -4.777 -29.078 -12.266 1 93.38 119 ASN A N 1
ATOM 895 C CA . ASN A 1 119 ? -4.953 -30 -13.391 1 93.38 119 ASN A CA 1
ATOM 896 C C . ASN A 1 119 ? -6.422 -30.359 -13.602 1 93.38 119 ASN A C 1
ATOM 898 O O . ASN A 1 119 ? -6.773 -31.531 -13.688 1 93.38 119 ASN A O 1
ATOM 902 N N . GLY A 1 120 ? -7.207 -29.375 -13.531 1 92.25 120 GLY A N 1
ATOM 903 C CA . GLY A 1 120 ? -8.617 -29.531 -13.859 1 92.25 120 GLY A CA 1
ATOM 904 C C . GLY A 1 120 ? -9.469 -29.859 -12.648 1 92.25 120 GLY A C 1
ATOM 905 O O . GLY A 1 120 ? -10.695 -29.969 -12.758 1 92.25 120 GLY A O 1
ATOM 906 N N . THR A 1 121 ? -8.852 -30.062 -11.492 1 91.56 121 THR A N 1
ATOM 907 C CA . THR A 1 121 ? -9.609 -30.453 -10.305 1 91.56 121 THR A CA 1
ATOM 908 C C . THR A 1 121 ? -9.359 -29.484 -9.156 1 91.56 121 THR A C 1
ATOM 910 O O . THR A 1 121 ? -8.781 -29.844 -8.133 1 91.56 121 THR A O 1
ATOM 913 N N . PRO A 1 122 ? -9.844 -28.203 -9.344 1 93.94 122 PRO A N 1
ATOM 914 C CA . PRO A 1 122 ? -9.719 -27.234 -8.25 1 93.94 122 PRO A CA 1
ATOM 915 C C . PRO A 1 122 ? -10.648 -27.547 -7.078 1 93.94 122 PRO A C 1
ATOM 917 O O . PRO A 1 122 ? -11.453 -28.484 -7.156 1 93.94 122 PRO A O 1
ATOM 920 N N . ALA A 1 123 ? -10.461 -26.781 -5.973 1 91.88 123 ALA A N 1
ATOM 921 C CA . ALA A 1 123 ? -11.422 -26.875 -4.875 1 91.88 123 ALA A CA 1
ATOM 922 C C . ALA A 1 123 ? -12.812 -26.438 -5.316 1 91.88 123 ALA A C 1
ATOM 924 O O . ALA A 1 123 ? -12.945 -25.609 -6.227 1 91.88 123 ALA A O 1
ATOM 925 N N . PRO A 1 124 ? -13.789 -27.031 -4.633 1 84.69 124 PRO A N 1
ATOM 926 C CA . PRO A 1 124 ? -15.133 -26.562 -4.941 1 84.69 124 PRO A CA 1
ATOM 927 C C . PRO A 1 124 ? -15.367 -25.109 -4.512 1 84.69 124 PRO A C 1
ATOM 929 O O . PRO A 1 124 ? -14.664 -24.609 -3.635 1 84.69 124 PRO A O 1
ATOM 932 N N . GLY A 1 125 ? -16.172 -24.375 -5.246 1 76.44 125 GLY A N 1
ATOM 933 C CA . GLY A 1 125 ? -16.453 -22.969 -5.016 1 76.44 125 GLY A CA 1
ATOM 934 C C . GLY A 1 125 ? -16.734 -22.641 -3.561 1 76.44 125 GLY A C 1
ATOM 935 O O . GLY A 1 125 ? -16.422 -21.547 -3.092 1 76.44 125 GLY A O 1
ATOM 936 N N . ASP A 1 126 ? -17.422 -23.531 -2.982 1 71.44 126 ASP A N 1
ATOM 937 C CA . ASP A 1 126 ? -17.609 -23.453 -1.538 1 71.44 126 ASP A CA 1
ATOM 938 C C . ASP A 1 126 ? -16.828 -24.547 -0.815 1 71.44 126 ASP A C 1
ATOM 940 O O . ASP A 1 126 ? -17.172 -25.719 -0.921 1 71.44 126 ASP A O 1
ATOM 944 N N . ILE A 1 127 ? -15.805 -24.062 -0.13 1 72.75 127 ILE A N 1
ATOM 945 C CA . ILE A 1 127 ? -14.883 -25.016 0.473 1 72.75 127 ILE A CA 1
ATOM 946 C C . ILE A 1 127 ? -15.531 -25.641 1.706 1 72.75 127 ILE A C 1
ATOM 948 O O . ILE A 1 127 ? -15.008 -26.609 2.264 1 72.75 127 ILE A O 1
ATOM 952 N N . ASN A 1 128 ? -16.656 -25.094 2.1 1 69.25 128 ASN A N 1
ATOM 953 C CA . ASN A 1 128 ? -17.344 -25.625 3.277 1 69.25 128 ASN A CA 1
ATOM 954 C C . ASN A 1 128 ? -18.375 -26.688 2.904 1 69.25 128 ASN A C 1
ATOM 956 O O . ASN A 1 128 ? -19.109 -27.172 3.764 1 69.25 128 ASN A O 1
ATOM 960 N N . VAL A 1 129 ? -18.344 -27.016 1.744 1 68.88 129 VAL A N 1
ATOM 961 C CA . VAL A 1 129 ? -19.281 -28.047 1.317 1 68.88 129 VAL A CA 1
ATOM 962 C C . VAL A 1 129 ? -18.969 -29.359 2.021 1 68.88 129 VAL A C 1
ATOM 964 O O . VAL A 1 129 ? -17.797 -29.688 2.232 1 68.88 129 VAL A O 1
ATOM 967 N N . PRO A 1 130 ? -20.047 -30.016 2.451 1 76.88 130 PRO A N 1
ATOM 968 C CA . PRO A 1 130 ? -19.828 -31.297 3.113 1 76.88 130 PRO A CA 1
ATOM 969 C C . PRO A 1 130 ? -19 -32.25 2.262 1 76.88 130 PRO A C 1
ATOM 971 O O . PRO A 1 130 ? -19.188 -32.344 1.044 1 76.88 130 PRO A O 1
ATOM 974 N N . GLY A 1 131 ? -17.969 -32.875 2.875 1 81.75 131 GLY A N 1
ATOM 975 C CA . GLY A 1 131 ? -17.172 -33.875 2.207 1 81.75 131 GLY A CA 1
ATOM 976 C C . GLY A 1 131 ? -15.852 -33.375 1.694 1 81.75 131 GLY A C 1
ATOM 977 O O . GLY A 1 131 ? -14.945 -34.156 1.398 1 81.75 131 GLY A O 1
ATOM 978 N N . PHE A 1 132 ? -15.836 -32.094 1.484 1 84.81 132 PHE A N 1
ATOM 979 C CA . PHE A 1 132 ? -14.562 -31.562 1.022 1 84.81 132 PHE A CA 1
ATOM 980 C C . PHE A 1 132 ? -13.594 -31.391 2.186 1 84.81 132 PHE A C 1
ATOM 982 O O . PHE A 1 132 ? -13.922 -30.766 3.195 1 84.81 132 PHE A O 1
ATOM 989 N N . ASN A 1 133 ? -12.453 -32.031 2.098 1 89.31 133 ASN A N 1
ATOM 990 C CA . ASN A 1 133 ? -11.383 -31.938 3.082 1 89.31 133 ASN A CA 1
ATOM 991 C C . ASN A 1 133 ? -10.25 -31.031 2.607 1 89.31 133 ASN A C 1
ATOM 993 O O . ASN A 1 133 ? -9.406 -31.438 1.812 1 89.31 133 ASN A O 1
ATOM 997 N N . THR A 1 134 ? -10.227 -29.875 3.168 1 86.62 134 THR A N 1
ATOM 998 C CA . THR A 1 134 ? -9.266 -28.859 2.746 1 86.62 134 THR A CA 1
ATOM 999 C C . THR A 1 134 ? -7.84 -29.328 3.018 1 86.62 134 THR A C 1
ATOM 1001 O O . THR A 1 134 ? -6.953 -29.156 2.18 1 86.62 134 THR A O 1
ATOM 1004 N N . THR A 1 135 ? -7.691 -29.906 4.164 1 86.12 135 THR A N 1
ATOM 1005 C CA . THR A 1 135 ? -6.359 -30.391 4.535 1 86.12 135 THR A CA 1
ATOM 1006 C C . THR A 1 135 ? -5.859 -31.422 3.541 1 86.12 135 THR A C 1
ATOM 1008 O O . THR A 1 135 ? -4.723 -31.344 3.072 1 86.12 135 THR A O 1
ATOM 1011 N N . ALA A 1 136 ? -6.68 -32.344 3.25 1 90.38 136 ALA A N 1
ATOM 1012 C CA . ALA A 1 136 ? -6.32 -33.375 2.275 1 90.38 136 ALA A CA 1
ATOM 1013 C C . ALA A 1 136 ? -6.043 -32.781 0.907 1 90.38 136 ALA A C 1
ATOM 1015 O O . ALA A 1 136 ? -5.094 -33.156 0.224 1 90.38 136 ALA A O 1
ATOM 1016 N N . PHE A 1 137 ? -6.828 -31.875 0.518 1 92.81 137 PHE A N 1
ATOM 1017 C CA . PHE A 1 137 ? -6.672 -31.188 -0.76 1 92.81 137 PHE A CA 1
ATOM 1018 C C . PHE A 1 137 ? -5.312 -30.5 -0.848 1 92.81 137 PHE A C 1
ATOM 1020 O O . PHE A 1 137 ? -4.598 -30.656 -1.84 1 92.81 137 PHE A O 1
ATOM 1027 N N . LEU A 1 138 ? -4.945 -29.797 0.178 1 89.62 138 LEU A N 1
ATOM 1028 C CA . LEU A 1 138 ? -3.678 -29.078 0.203 1 89.62 138 LEU A CA 1
ATOM 1029 C C . LEU A 1 138 ? -2.498 -30.047 0.183 1 89.62 138 LEU A C 1
ATOM 1031 O O . LEU A 1 138 ? -1.473 -29.766 -0.443 1 89.62 138 LEU A O 1
ATOM 1035 N N . ASN A 1 139 ? -2.676 -31.125 0.848 1 89.06 139 ASN A N 1
ATOM 1036 C CA . ASN A 1 139 ? -1.634 -32.156 0.841 1 89.06 139 ASN A CA 1
ATOM 1037 C C . ASN A 1 139 ? -1.447 -32.75 -0.548 1 89.06 139 ASN A C 1
ATOM 1039 O O . ASN A 1 139 ? -0.33 -33.094 -0.936 1 89.06 139 ASN A O 1
ATOM 1043 N N . ASP A 1 140 ? -2.516 -32.906 -1.222 1 93.69 140 ASP A N 1
ATOM 1044 C CA . ASP A 1 140 ? -2.479 -33.469 -2.568 1 93.69 140 ASP A CA 1
ATOM 1045 C C . ASP A 1 140 ? -1.854 -32.5 -3.557 1 93.69 140 ASP A C 1
ATOM 1047 O O . ASP A 1 140 ? -1.508 -32.875 -4.68 1 93.69 140 ASP A O 1
ATOM 1051 N N . HIS A 1 141 ? -1.673 -31.312 -3.129 1 96.38 141 HIS A N 1
ATOM 1052 C CA . HIS A 1 141 ? -1.124 -30.281 -4 1 96.38 141 HIS A CA 1
ATOM 1053 C C . HIS A 1 141 ? 0.05 -29.562 -3.336 1 96.38 141 HIS A C 1
ATOM 1055 O O . HIS A 1 141 ? 0.116 -28.328 -3.34 1 96.38 141 HIS A O 1
ATOM 1061 N N . GLY A 1 142 ? 0.9 -30.344 -2.768 1 95.19 142 GLY A N 1
ATOM 1062 C CA . GLY A 1 142 ? 2.098 -29.797 -2.143 1 95.19 142 GLY A CA 1
ATOM 1063 C C . GLY A 1 142 ? 3.146 -29.359 -3.146 1 95.19 142 GLY A C 1
ATOM 1064 O O . GLY A 1 142 ? 2.889 -29.344 -4.352 1 95.19 142 GLY A O 1
ATOM 1065 N N . PRO A 1 143 ? 4.332 -29 -2.662 1 95.31 143 PRO A N 1
ATOM 1066 C CA . PRO A 1 143 ? 5.387 -28.484 -3.539 1 95.31 143 PRO A CA 1
ATOM 1067 C C . PRO A 1 143 ? 5.801 -29.484 -4.613 1 95.31 143 PRO A C 1
ATOM 1069 O O . PRO A 1 143 ? 6.082 -29.094 -5.75 1 95.31 143 PRO A O 1
ATOM 1072 N N . ALA A 1 144 ? 5.863 -30.719 -4.289 1 94.69 144 ALA A N 1
ATOM 1073 C CA . ALA A 1 144 ? 6.27 -31.75 -5.25 1 94.69 144 ALA A CA 1
ATOM 1074 C C . ALA A 1 144 ? 5.344 -31.75 -6.465 1 94.69 144 ALA A C 1
ATOM 1076 O O . ALA A 1 144 ? 5.785 -32.031 -7.582 1 94.69 144 ALA A O 1
ATOM 1077 N N . GLN A 1 145 ? 4.059 -31.516 -6.242 1 95.62 145 GLN A N 1
ATOM 1078 C CA . GLN A 1 145 ? 3.076 -31.516 -7.32 1 95.62 145 GLN A CA 1
ATOM 1079 C C . GLN A 1 145 ? 2.98 -30.141 -7.984 1 95.62 145 GLN A C 1
ATOM 1081 O O . GLN A 1 145 ? 2.789 -30.047 -9.195 1 95.62 145 GLN A O 1
ATOM 1086 N N . THR A 1 146 ? 3.105 -29.094 -7.238 1 97.38 146 THR A N 1
ATOM 1087 C CA . THR A 1 146 ? 2.771 -27.75 -7.715 1 97.38 146 THR A CA 1
ATOM 1088 C C . THR A 1 146 ? 3.988 -27.094 -8.344 1 97.38 146 THR A C 1
ATOM 1090 O O . THR A 1 146 ? 3.861 -26.359 -9.328 1 97.38 146 THR A O 1
ATOM 1093 N N . ASP A 1 147 ? 5.215 -27.344 -7.895 1 97.19 147 ASP A N 1
ATOM 1094 C CA . ASP A 1 147 ? 6.418 -26.688 -8.398 1 97.19 147 ASP A CA 1
ATOM 1095 C C . ASP A 1 147 ? 6.602 -26.953 -9.891 1 97.19 147 ASP A C 1
ATOM 1097 O O . ASP A 1 147 ? 6.941 -26.031 -10.641 1 97.19 147 ASP A O 1
ATOM 1101 N N . PRO A 1 148 ? 6.387 -28.188 -10.328 1 96.62 148 PRO A N 1
ATOM 1102 C CA . PRO A 1 148 ? 6.547 -28.422 -11.766 1 96.62 148 PRO A CA 1
ATOM 1103 C C . PRO A 1 148 ? 5.59 -27.594 -12.609 1 96.62 148 PRO A C 1
ATOM 1105 O O . PRO A 1 148 ? 5.934 -27.188 -13.727 1 96.62 148 PRO A O 1
ATOM 1108 N N . ILE A 1 149 ? 4.422 -27.375 -12.102 1 98 149 ILE A N 1
ATOM 1109 C CA . ILE A 1 149 ? 3.443 -26.562 -12.828 1 98 149 ILE A CA 1
ATOM 1110 C C . ILE A 1 149 ? 3.912 -25.109 -12.875 1 98 149 ILE A C 1
ATOM 1112 O O . ILE A 1 149 ? 3.857 -24.469 -13.93 1 98 149 ILE A O 1
ATOM 1116 N N . VAL A 1 150 ? 4.395 -24.594 -11.766 1 98.31 150 VAL A N 1
ATOM 1117 C CA . VAL A 1 150 ? 4.945 -23.25 -11.68 1 98.31 150 VAL A CA 1
ATOM 1118 C C . VAL A 1 150 ? 6.117 -23.109 -12.656 1 98.31 150 VAL A C 1
ATOM 1120 O O . VAL A 1 150 ? 6.18 -22.156 -13.422 1 98.31 150 VAL A O 1
ATOM 1123 N N . ALA A 1 151 ? 6.984 -24.078 -12.641 1 97.5 151 ALA A N 1
ATOM 1124 C CA . ALA A 1 151 ? 8.148 -24.094 -13.516 1 97.5 151 ALA A CA 1
ATOM 1125 C C . ALA A 1 151 ? 7.734 -24.094 -14.984 1 97.5 151 ALA A C 1
ATOM 1127 O O . ALA A 1 151 ? 8.367 -23.438 -15.82 1 97.5 151 ALA A O 1
ATOM 1128 N N . ALA A 1 152 ? 6.727 -24.828 -15.289 1 97.56 152 ALA A N 1
ATOM 1129 C CA . ALA A 1 152 ? 6.238 -24.906 -16.656 1 97.56 152 ALA A CA 1
ATOM 1130 C C . ALA A 1 152 ? 5.754 -23.531 -17.141 1 97.56 152 ALA A C 1
ATOM 1132 O O . ALA A 1 152 ? 5.973 -23.156 -18.297 1 97.56 152 ALA A O 1
ATOM 1133 N N . GLY A 1 153 ? 5.043 -22.828 -16.266 1 98.06 153 GLY A N 1
ATOM 1134 C CA . GLY A 1 153 ? 4.617 -21.469 -16.594 1 98.06 153 GLY A CA 1
ATOM 1135 C C . GLY A 1 153 ? 5.777 -20.531 -16.844 1 98.06 153 GLY A C 1
ATOM 1136 O O . GLY A 1 153 ? 5.781 -19.797 -17.844 1 98.06 153 GLY A O 1
ATOM 1137 N N . LEU A 1 154 ? 6.758 -20.578 -15.969 1 98.06 154 LEU A N 1
ATOM 1138 C CA . LEU A 1 154 ? 7.953 -19.766 -16.125 1 98.06 154 LEU A CA 1
ATOM 1139 C C . LEU A 1 154 ? 8.672 -20.094 -17.438 1 98.06 154 LEU A C 1
ATOM 1141 O O . LEU A 1 154 ? 9.102 -19.203 -18.156 1 98.06 154 LEU A O 1
ATOM 1145 N N . ALA A 1 155 ? 8.82 -21.328 -17.734 1 97.19 155 ALA A N 1
ATOM 1146 C CA . ALA A 1 155 ? 9.484 -21.781 -18.953 1 97.19 155 ALA A CA 1
ATOM 1147 C C . ALA A 1 155 ? 8.742 -21.312 -20.188 1 97.19 155 ALA A C 1
ATOM 1149 O O . ALA A 1 155 ? 9.367 -20.922 -21.188 1 97.19 155 ALA A O 1
ATOM 1150 N N . TYR A 1 156 ? 7.449 -21.406 -20.156 1 97.88 156 TYR A N 1
ATOM 1151 C CA . TYR A 1 156 ? 6.664 -20.922 -21.281 1 97.88 156 TYR A CA 1
ATOM 1152 C C . TYR A 1 156 ? 6.926 -19.453 -21.547 1 97.88 156 TYR A C 1
ATOM 1154 O O . TYR A 1 156 ? 7.195 -19.047 -22.688 1 97.88 156 TYR A O 1
ATOM 1162 N N . ILE A 1 157 ? 6.855 -18.641 -20.484 1 98.12 157 ILE A N 1
ATOM 1163 C CA . ILE A 1 157 ? 7.086 -17.203 -20.625 1 98.12 157 ILE A CA 1
ATOM 1164 C C . ILE A 1 157 ? 8.477 -16.953 -21.219 1 98.12 157 ILE A C 1
ATOM 1166 O O . ILE A 1 157 ? 8.633 -16.156 -22.125 1 98.12 157 ILE A O 1
ATOM 1170 N N . ARG A 1 158 ? 9.438 -17.672 -20.75 1 96.81 158 ARG A N 1
ATOM 1171 C CA . ARG A 1 158 ? 10.805 -17.531 -21.234 1 96.81 158 ARG A CA 1
ATOM 1172 C C . ARG A 1 158 ? 10.898 -17.922 -22.719 1 96.81 158 ARG A C 1
ATOM 1174 O O . ARG A 1 158 ? 11.664 -17.328 -23.469 1 96.81 158 ARG A O 1
ATOM 1181 N N . SER A 1 159 ? 10.188 -18.922 -23.094 1 97.12 159 SER A N 1
ATOM 1182 C CA . SER A 1 159 ? 10.211 -19.359 -24.469 1 97.12 159 SER A CA 1
ATOM 1183 C C . SER A 1 159 ? 9.734 -18.266 -25.422 1 97.12 159 SER A C 1
ATOM 1185 O O . SER A 1 159 ? 10.031 -18.312 -26.625 1 97.12 159 SER A O 1
ATOM 1187 N N . LEU A 1 160 ? 8.992 -17.328 -24.891 1 97.25 160 LEU A N 1
ATOM 1188 C CA . LEU A 1 160 ? 8.508 -16.203 -25.703 1 97.25 160 LEU A CA 1
ATOM 1189 C C . LEU A 1 160 ? 9.539 -15.086 -25.734 1 97.25 160 LEU A C 1
ATOM 1191 O O . LEU A 1 160 ? 9.273 -14.016 -26.297 1 97.25 160 LEU A O 1
ATOM 1195 N N . GLY A 1 161 ? 10.656 -15.297 -25.047 1 97 161 GLY A N 1
ATOM 1196 C CA . GLY A 1 161 ? 11.727 -14.312 -25.031 1 97 161 GLY A CA 1
ATOM 1197 C C . GLY A 1 161 ? 11.602 -13.297 -23.922 1 97 161 GLY A C 1
ATOM 1198 O O . GLY A 1 161 ? 12.328 -12.312 -23.875 1 97 161 GLY A O 1
ATOM 1199 N N . ILE A 1 162 ? 10.688 -13.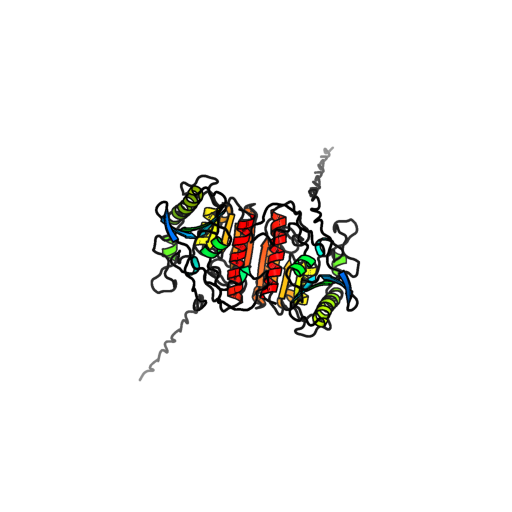523 -23.031 1 97.81 162 ILE A N 1
ATOM 1200 C CA . ILE A 1 162 ? 10.477 -12.594 -21.922 1 97.81 162 ILE A CA 1
ATOM 1201 C C . ILE A 1 162 ? 11.195 -13.094 -20.672 1 97.81 162 ILE A C 1
ATOM 1203 O O . ILE A 1 162 ? 10.914 -14.188 -20.188 1 97.81 162 ILE A O 1
ATOM 1207 N N . THR A 1 163 ? 12.109 -12.234 -20.141 1 96.5 163 THR A N 1
ATOM 1208 C CA . THR A 1 163 ? 12.891 -12.641 -18.984 1 96.5 163 THR A CA 1
ATOM 1209 C C . THR A 1 163 ? 12.492 -11.82 -17.75 1 96.5 163 THR A C 1
ATOM 1211 O O . THR A 1 163 ? 12.828 -12.18 -16.625 1 96.5 163 THR A O 1
ATOM 1214 N N . ARG A 1 164 ? 11.836 -10.695 -17.922 1 97.94 164 ARG A N 1
ATOM 1215 C CA . ARG A 1 164 ? 11.328 -9.867 -16.828 1 97.94 164 ARG A CA 1
ATOM 1216 C C . ARG A 1 164 ? 9.961 -10.352 -16.375 1 97.94 164 ARG A C 1
ATOM 1218 O O . ARG A 1 164 ? 8.93 -9.828 -16.797 1 97.94 164 ARG A O 1
ATOM 1225 N N . VAL A 1 165 ? 9.977 -11.359 -15.477 1 98.44 165 VAL A N 1
ATOM 1226 C CA . VAL A 1 165 ? 8.758 -12.031 -15.055 1 98.44 165 VAL A CA 1
ATOM 1227 C C . VAL A 1 165 ? 8.531 -11.82 -13.562 1 98.44 165 VAL A C 1
ATOM 1229 O O . VAL A 1 165 ? 9.461 -11.984 -12.758 1 98.44 165 VAL A O 1
ATOM 1232 N N . GLY A 1 166 ? 7.387 -11.32 -13.195 1 98.75 166 GLY A N 1
ATOM 1233 C CA . GLY A 1 166 ? 6.918 -11.344 -11.82 1 98.75 166 GLY A CA 1
ATOM 1234 C C . GLY A 1 166 ? 5.965 -12.484 -11.531 1 98.75 166 GLY A C 1
ATOM 1235 O O . GLY A 1 166 ? 5.215 -12.906 -12.414 1 98.75 166 GLY A O 1
ATOM 1236 N N . ALA A 1 167 ? 6.031 -12.992 -10.32 1 98.88 167 ALA A N 1
ATOM 1237 C CA . ALA A 1 167 ? 5.051 -13.984 -9.891 1 98.88 167 ALA A CA 1
ATOM 1238 C C . ALA A 1 167 ? 4.09 -13.391 -8.859 1 98.88 167 ALA A C 1
ATOM 1240 O O . ALA A 1 167 ? 4.523 -12.812 -7.859 1 98.88 167 ALA A O 1
ATOM 1241 N N . THR A 1 168 ? 2.846 -13.453 -9.133 1 98.69 168 THR A N 1
ATOM 1242 C CA . THR A 1 168 ? 1.827 -13.062 -8.164 1 98.69 168 THR A CA 1
ATOM 1243 C C . THR A 1 168 ? 0.966 -14.266 -7.77 1 98.69 168 THR A C 1
ATOM 1245 O O . THR A 1 168 ? 0.697 -15.133 -8.602 1 98.69 168 THR A O 1
ATOM 1248 N N . GLY A 1 169 ? 0.555 -14.289 -6.484 1 98.62 169 GLY A N 1
ATOM 1249 C CA . GLY A 1 169 ? -0.281 -15.383 -6.012 1 98.62 169 GLY A CA 1
ATOM 1250 C C . GLY A 1 169 ? -1.284 -14.953 -4.957 1 98.62 169 GLY A C 1
ATOM 1251 O O . GLY A 1 169 ? -1.052 -13.984 -4.227 1 98.62 169 GLY A O 1
ATOM 1252 N N . TYR A 1 170 ? -2.316 -15.68 -4.91 1 97.75 170 TYR A N 1
ATOM 1253 C CA . TYR A 1 170 ? -3.436 -15.406 -4.016 1 97.75 170 TYR A CA 1
ATOM 1254 C C . TYR A 1 170 ? -3.814 -16.641 -3.219 1 97.75 170 TYR A C 1
ATOM 1256 O O . TYR A 1 170 ? -4.051 -17.703 -3.795 1 97.75 170 TYR A O 1
ATOM 1264 N N . CYS A 1 171 ? -3.928 -16.484 -1.867 1 97.12 171 CYS A N 1
ATOM 1265 C CA . CYS A 1 171 ? -4.242 -17.625 -1.003 1 97.12 171 CYS A CA 1
ATOM 1266 C C . CYS A 1 171 ? -3.26 -18.766 -1.226 1 97.12 171 CYS A C 1
ATOM 1268 O O . CYS A 1 171 ? -2.068 -18.641 -0.938 1 97.12 171 CYS A O 1
ATOM 1270 N N . PHE A 1 172 ? -3.662 -19.859 -1.77 1 97.12 172 PHE A N 1
ATOM 1271 C CA . PHE A 1 172 ? -2.836 -21.016 -2.104 1 97.12 172 PHE A CA 1
ATOM 1272 C C . PHE A 1 172 ? -1.676 -20.609 -3.006 1 97.12 172 PHE A C 1
ATOM 1274 O O . PHE A 1 172 ? -0.522 -20.938 -2.732 1 97.12 172 PHE A O 1
ATOM 1281 N N . GLY A 1 173 ? -1.958 -19.828 -3.963 1 98.25 173 GLY A N 1
ATOM 1282 C CA . GLY A 1 173 ? -0.968 -19.406 -4.938 1 98.25 173 GLY A CA 1
ATOM 1283 C C . GLY A 1 173 ? 0.076 -18.469 -4.355 1 98.25 173 GLY A C 1
ATOM 1284 O O . GLY A 1 173 ? 1.148 -18.281 -4.934 1 98.25 173 GLY A O 1
ATOM 1285 N N . GLY A 1 174 ? -0.259 -17.812 -3.232 1 98.5 174 GLY A N 1
ATOM 1286 C CA . GLY A 1 174 ? 0.684 -16.906 -2.598 1 98.5 174 GLY A CA 1
ATOM 1287 C C . GLY A 1 174 ? 1.971 -17.594 -2.17 1 98.5 174 GLY A C 1
ATOM 1288 O O . GLY A 1 174 ? 3.062 -17.062 -2.396 1 98.5 174 GLY A O 1
ATOM 1289 N N . ARG A 1 175 ? 1.833 -18.734 -1.58 1 97.81 175 ARG A N 1
ATOM 1290 C CA . ARG A 1 175 ? 2.994 -19.531 -1.203 1 97.81 175 ARG A CA 1
ATOM 1291 C C . ARG A 1 175 ? 3.85 -19.859 -2.422 1 97.81 175 ARG A C 1
ATOM 1293 O O . ARG A 1 175 ? 5.074 -19.719 -2.385 1 97.81 175 ARG A O 1
ATOM 1300 N N . TYR A 1 176 ? 3.287 -20.141 -3.475 1 98.25 176 TYR A N 1
ATOM 1301 C CA . TYR A 1 176 ? 4.012 -20.609 -4.648 1 98.25 176 TYR A CA 1
ATOM 1302 C C . TYR A 1 176 ? 4.562 -19.438 -5.457 1 98.25 176 TYR A C 1
ATOM 1304 O O . TYR A 1 176 ? 5.496 -19.609 -6.246 1 98.25 176 TYR A O 1
ATOM 1312 N N . ALA A 1 177 ? 3.943 -18.266 -5.273 1 98.75 177 ALA A N 1
ATOM 1313 C CA . ALA A 1 177 ? 4.609 -17.078 -5.812 1 98.75 177 ALA A CA 1
ATOM 1314 C C . ALA A 1 177 ? 5.992 -16.906 -5.195 1 98.75 177 ALA A C 1
ATOM 1316 O O . ALA A 1 177 ? 6.961 -16.609 -5.898 1 98.75 177 ALA A O 1
ATOM 1317 N N . PHE A 1 178 ? 6.086 -17.094 -3.881 1 98.62 178 PHE A N 1
ATOM 1318 C CA . PHE A 1 178 ? 7.379 -17 -3.211 1 98.62 178 PHE A CA 1
ATOM 1319 C C . PHE A 1 178 ? 8.32 -18.094 -3.695 1 98.62 178 PHE A C 1
ATOM 1321 O O . PHE A 1 178 ? 9.508 -17.844 -3.922 1 98.62 178 PHE A O 1
ATOM 1328 N N . ARG A 1 179 ? 7.816 -19.25 -3.904 1 97.75 179 ARG A N 1
ATOM 1329 C CA . ARG A 1 179 ? 8.656 -20.328 -4.414 1 97.75 179 ARG A CA 1
ATOM 1330 C C . ARG A 1 179 ? 9.117 -20.047 -5.84 1 97.75 179 ARG A C 1
ATOM 1332 O O . ARG A 1 179 ? 10.266 -20.312 -6.191 1 97.75 179 ARG A O 1
ATOM 1339 N N . ALA A 1 180 ? 8.25 -19.469 -6.633 1 98.12 180 ALA A N 1
ATOM 1340 C CA . ALA A 1 180 ? 8.617 -19.062 -7.988 1 98.12 180 ALA A CA 1
ATOM 1341 C C . ALA A 1 180 ? 9.766 -18.062 -7.973 1 98.12 180 ALA A C 1
ATOM 1343 O O . ALA A 1 180 ? 10.547 -17.984 -8.922 1 98.12 180 ALA A O 1
ATOM 1344 N N . GLY A 1 181 ? 9.797 -17.203 -6.957 1 97.62 181 GLY A N 1
ATOM 1345 C CA . GLY A 1 181 ? 10.836 -16.188 -6.824 1 97.62 181 GLY A CA 1
ATOM 1346 C C . GLY A 1 181 ? 12.141 -16.75 -6.273 1 97.62 181 GLY A C 1
ATOM 1347 O O . GLY A 1 181 ? 13.086 -15.992 -6.031 1 97.62 181 GLY A O 1
ATOM 1348 N N . SER A 1 182 ? 12.156 -17.984 -6.035 1 94.88 182 SER A N 1
ATOM 1349 C CA . SER A 1 182 ? 13.359 -18.672 -5.574 1 94.88 182 SER A CA 1
ATOM 1350 C C . SER A 1 182 ? 13.977 -19.516 -6.688 1 94.88 182 SER A C 1
ATOM 1352 O O . SER A 1 182 ? 13.703 -19.281 -7.867 1 94.88 182 SER A O 1
ATOM 1354 N N . ASN A 1 183 ? 14.914 -20.453 -6.391 1 87.81 183 ASN A N 1
ATOM 1355 C CA . ASN A 1 183 ? 15.602 -21.266 -7.391 1 87.81 183 ASN A CA 1
ATOM 1356 C C . ASN A 1 183 ? 14.805 -22.516 -7.754 1 87.81 183 ASN A C 1
ATOM 1358 O O . ASN A 1 183 ? 15.156 -23.219 -8.695 1 87.81 183 ASN A O 1
ATOM 1362 N N . LEU A 1 184 ? 13.68 -22.703 -7.188 1 88.62 184 LEU A N 1
ATOM 1363 C CA . LEU A 1 184 ? 12.852 -23.875 -7.445 1 88.62 184 LEU A CA 1
ATOM 1364 C C . LEU A 1 184 ? 13.719 -25.109 -7.699 1 88.62 184 LEU A C 1
ATOM 1366 O O . LEU A 1 184 ? 13.547 -25.797 -8.703 1 88.62 184 LEU A O 1
ATOM 1370 N N . THR A 1 185 ? 14.531 -25.406 -6.859 1 83.06 185 THR A N 1
ATOM 1371 C CA . THR A 1 185 ? 15.547 -26.438 -7.031 1 83.06 185 THR A CA 1
ATOM 1372 C C . THR A 1 185 ? 14.898 -27.812 -7.207 1 83.06 185 THR A C 1
ATOM 1374 O O . THR A 1 185 ? 15.555 -28.766 -7.633 1 83.06 185 THR A O 1
ATOM 1377 N N . THR A 1 186 ? 13.695 -27.859 -6.965 1 83.44 186 THR A N 1
ATOM 1378 C CA . THR A 1 186 ? 12.953 -29.109 -7.125 1 83.44 186 THR A CA 1
ATOM 1379 C C . THR A 1 186 ? 12.547 -29.312 -8.586 1 83.44 186 THR A C 1
ATOM 1381 O O . THR A 1 186 ? 11.922 -30.312 -8.922 1 83.44 186 THR A O 1
ATOM 1384 N N . THR A 1 187 ? 12.812 -28.359 -9.391 1 89.5 187 THR A N 1
ATOM 1385 C CA . THR A 1 187 ? 12.422 -28.406 -10.797 1 89.5 187 THR A CA 1
ATOM 1386 C C . THR A 1 187 ? 13.641 -28.234 -11.703 1 89.5 187 THR A C 1
ATOM 1388 O O . THR A 1 187 ? 14.773 -28.203 -11.219 1 89.5 187 THR A O 1
ATOM 1391 N N . SER A 1 188 ? 13.391 -28.234 -12.984 1 82.94 188 SER A N 1
ATOM 1392 C CA . SER A 1 188 ? 14.453 -28.125 -13.984 1 82.94 188 SER A CA 1
ATOM 1393 C C . SER A 1 188 ? 14.805 -26.672 -14.266 1 82.94 188 SER A C 1
ATOM 1395 O O . SER A 1 188 ? 15.641 -26.375 -15.125 1 82.94 188 SER A O 1
ATOM 1397 N N . ILE A 1 189 ? 14.188 -25.828 -13.461 1 85.88 189 ILE A N 1
ATOM 1398 C CA . ILE A 1 189 ? 14.484 -24.422 -13.688 1 85.88 189 ILE A CA 1
ATOM 1399 C C . ILE A 1 189 ? 15.914 -24.109 -13.25 1 85.88 189 ILE A C 1
ATOM 1401 O O . ILE A 1 189 ? 16.359 -24.578 -12.195 1 85.88 189 ILE A O 1
ATOM 1405 N N . ARG A 1 190 ? 16.656 -23.453 -14.07 1 88.19 190 ARG A N 1
ATOM 1406 C CA . ARG A 1 190 ? 18.031 -23.094 -13.742 1 88.19 190 ARG A CA 1
ATOM 1407 C C . ARG A 1 190 ? 18.078 -21.906 -12.797 1 88.19 190 ARG A C 1
ATOM 1409 O O . ARG A 1 190 ? 17.156 -21.078 -12.773 1 88.19 190 ARG A O 1
ATOM 1416 N N . PRO A 1 191 ? 19.156 -21.906 -12.039 1 88.25 191 PRO A N 1
ATOM 1417 C CA . PRO A 1 191 ? 19.312 -20.719 -11.195 1 88.25 191 PRO A CA 1
ATOM 1418 C C . PRO A 1 191 ? 19.234 -19.406 -11.992 1 88.25 191 PRO A C 1
ATOM 1420 O O . PRO A 1 191 ? 19.734 -19.328 -13.109 1 88.25 191 PRO A O 1
ATOM 1423 N N . GLY A 1 192 ? 18.453 -18.5 -11.461 1 89.62 192 GLY A N 1
ATOM 1424 C CA . GLY A 1 192 ? 18.328 -17.219 -12.125 1 89.62 192 GLY A CA 1
ATOM 1425 C C . GLY A 1 192 ? 17.141 -17.156 -13.07 1 89.62 192 GLY A C 1
ATOM 1426 O O . GLY A 1 192 ? 16.859 -16.109 -13.656 1 89.62 192 GLY A O 1
ATOM 1427 N N . GLN A 1 193 ? 16.453 -18.312 -13.172 1 92.5 193 GLN A N 1
ATOM 1428 C CA . GLN A 1 193 ? 15.344 -18.344 -14.117 1 92.5 193 GLN A CA 1
ATOM 1429 C C . GLN A 1 193 ? 14 -18.25 -13.398 1 92.5 193 GLN A C 1
ATOM 1431 O O . GLN A 1 193 ? 12.945 -18.469 -14.008 1 92.5 193 GLN A O 1
ATOM 1436 N N . GLY A 1 194 ? 14.039 -18 -12.148 1 95.81 194 GLY A N 1
ATOM 1437 C CA . GLY A 1 194 ? 12.812 -17.75 -11.398 1 95.81 194 GLY A CA 1
ATOM 1438 C C . GLY A 1 194 ? 12.258 -16.359 -11.625 1 95.81 194 GL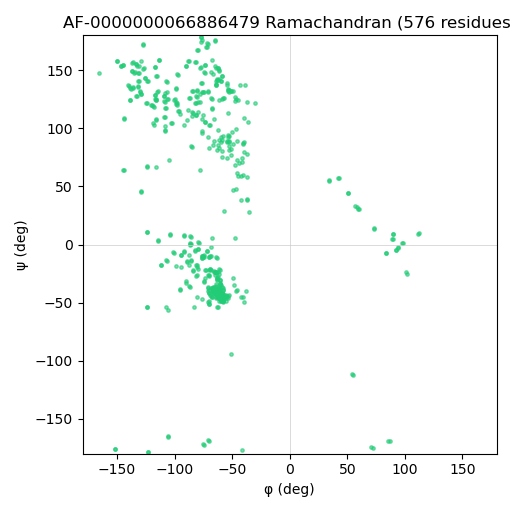Y A C 1
ATOM 1439 O O . GLY A 1 194 ? 12.766 -15.602 -12.453 1 95.81 194 GLY A O 1
ATOM 1440 N N . ALA A 1 195 ? 11.156 -16.109 -11 1 98.19 195 ALA A N 1
ATOM 1441 C CA . ALA A 1 195 ? 10.562 -14.781 -11.07 1 98.19 195 ALA A CA 1
ATOM 1442 C C . ALA A 1 195 ? 11.484 -13.727 -10.453 1 98.19 195 ALA A C 1
ATOM 1444 O O . ALA A 1 195 ? 12.109 -13.977 -9.422 1 98.19 195 ALA A O 1
ATOM 1445 N N . ARG A 1 196 ? 11.516 -12.602 -11.055 1 97.94 196 ARG A N 1
ATOM 1446 C CA . ARG A 1 196 ? 12.406 -11.531 -10.617 1 97.94 196 ARG A CA 1
ATOM 1447 C C . ARG A 1 196 ? 11.812 -10.773 -9.43 1 97.94 196 ARG A C 1
ATOM 1449 O O . ARG A 1 196 ? 12.547 -10.141 -8.664 1 97.94 196 ARG A O 1
ATOM 1456 N N . ALA A 1 197 ? 10.539 -10.758 -9.305 1 98.56 197 ALA A N 1
ATOM 1457 C CA . ALA A 1 197 ? 9.797 -10.117 -8.219 1 98.56 197 ALA A CA 1
ATOM 1458 C C . ALA A 1 197 ? 8.555 -10.914 -7.852 1 98.56 197 ALA A C 1
ATOM 1460 O O . ALA A 1 197 ? 7.996 -11.625 -8.688 1 98.56 197 ALA A O 1
ATOM 1461 N N . VAL A 1 198 ? 8.133 -10.727 -6.582 1 98.81 198 VAL A N 1
ATOM 1462 C CA . VAL A 1 198 ? 7.031 -11.531 -6.078 1 98.81 198 VAL A CA 1
ATOM 1463 C C . VAL A 1 198 ? 6 -10.633 -5.402 1 98.81 198 VAL A C 1
ATOM 1465 O O . VAL A 1 198 ? 6.359 -9.664 -4.727 1 98.81 198 VAL A O 1
ATOM 1468 N N . PHE A 1 199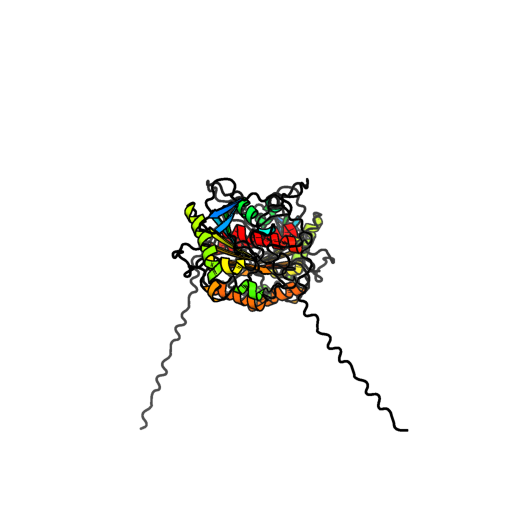 ? 4.746 -10.969 -5.637 1 98.88 199 PHE A N 1
ATOM 1469 C CA . PHE A 1 199 ? 3.648 -10.414 -4.855 1 98.88 199 PHE A CA 1
ATOM 1470 C C . PHE A 1 199 ? 2.709 -11.516 -4.379 1 98.88 199 PHE A C 1
ATOM 1472 O O . PHE A 1 199 ? 2.377 -12.43 -5.137 1 98.88 199 PHE A O 1
ATOM 1479 N N . ALA A 1 200 ? 2.285 -11.453 -3.127 1 98.88 200 ALA A N 1
ATOM 1480 C CA . ALA A 1 200 ? 1.3 -12.398 -2.604 1 98.88 200 ALA A CA 1
ATOM 1481 C C . ALA A 1 200 ? 0.205 -11.672 -1.826 1 98.88 200 ALA A C 1
ATOM 1483 O O . ALA A 1 200 ? 0.495 -10.859 -0.946 1 98.88 200 ALA A O 1
ATOM 1484 N N . ALA A 1 201 ? -1.007 -11.953 -2.186 1 98.5 201 ALA A N 1
ATOM 1485 C CA . ALA A 1 201 ? -2.137 -11.5 -1.375 1 98.5 201 ALA A CA 1
ATOM 1486 C C . ALA A 1 201 ? -2.664 -12.633 -0.499 1 98.5 201 ALA A C 1
ATOM 1488 O O . ALA A 1 201 ? -3.018 -13.703 -1.002 1 98.5 201 ALA A O 1
ATOM 1489 N N . HIS A 1 202 ? -2.725 -12.406 0.826 1 97.69 202 HIS A N 1
ATOM 1490 C CA . HIS A 1 202 ? -3.225 -13.305 1.858 1 97.69 202 HIS A CA 1
ATOM 1491 C C . HIS A 1 202 ? -2.75 -14.734 1.62 1 97.69 202 HIS A C 1
ATOM 1493 O O . HIS A 1 202 ? -3.562 -15.664 1.541 1 97.69 202 HIS A O 1
ATOM 1499 N N . PRO A 1 203 ? -1.433 -14.891 1.555 1 97.88 203 PRO A N 1
ATOM 1500 C CA . PRO A 1 203 ? -0.908 -16.234 1.295 1 97.88 203 PRO A CA 1
ATOM 1501 C C . PRO A 1 203 ? -1.288 -17.234 2.383 1 97.88 203 PRO A C 1
ATOM 1503 O O . PRO A 1 203 ? -1.335 -16.891 3.562 1 97.88 203 PRO A O 1
ATOM 1506 N N . SER A 1 204 ? -1.563 -18.406 1.923 1 94.38 204 SER A N 1
ATOM 1507 C CA . SER A 1 204 ? -1.824 -19.531 2.824 1 94.38 204 SER A CA 1
ATOM 1508 C C . SER A 1 204 ? -0.589 -20.406 2.986 1 94.38 204 SER A C 1
ATOM 1510 O O . SER A 1 204 ? 0.113 -20.688 2.012 1 94.38 204 SER A O 1
ATOM 1512 N N . MET A 1 205 ? -0.251 -20.781 4.23 1 93.75 205 MET A N 1
ATOM 1513 C CA . MET A 1 205 ? 0.785 -21.75 4.566 1 93.75 205 MET A CA 1
ATOM 1514 C C . MET A 1 205 ? 2.145 -21.297 4.039 1 93.75 205 MET A C 1
ATOM 1516 O O . MET A 1 205 ? 2.941 -22.125 3.592 1 93.75 205 MET A O 1
ATOM 1520 N N . LEU A 1 206 ? 2.381 -20 3.947 1 96.75 206 LEU A N 1
ATOM 1521 C CA . LEU A 1 206 ? 3.68 -19.484 3.545 1 96.75 206 LEU A CA 1
ATOM 1522 C C . LEU A 1 206 ? 4.738 -19.781 4.602 1 96.75 206 LEU A C 1
ATOM 1524 O O . LEU A 1 206 ? 4.648 -19.297 5.73 1 96.75 206 LEU A O 1
ATOM 1528 N N . GLY A 1 207 ? 5.727 -20.562 4.207 1 97.06 207 GLY A N 1
ATOM 1529 C CA . GLY A 1 207 ? 6.727 -21 5.168 1 97.06 207 GLY A CA 1
ATOM 1530 C C . GLY A 1 207 ? 7.891 -20.031 5.301 1 97.06 207 GLY A C 1
ATOM 1531 O O . GLY A 1 207 ? 8.172 -19.266 4.379 1 97.06 207 GLY A O 1
ATOM 1532 N N . ASP A 1 208 ? 8.555 -20.141 6.434 1 98.12 208 ASP A N 1
ATOM 1533 C CA . ASP A 1 208 ? 9.703 -19.281 6.703 1 98.12 208 ASP A CA 1
ATOM 1534 C C . ASP A 1 208 ? 10.812 -19.5 5.68 1 98.12 208 ASP A C 1
ATOM 1536 O O . ASP A 1 208 ? 11.406 -18.531 5.188 1 98.12 208 ASP A O 1
ATOM 1540 N N . GLU A 1 209 ? 11.102 -20.719 5.367 1 96.94 209 GLU A N 1
ATOM 1541 C CA . GLU A 1 209 ? 12.172 -21.047 4.434 1 96.94 209 GLU A CA 1
ATOM 1542 C C . GLU A 1 209 ? 11.875 -20.516 3.037 1 96.94 209 GLU A C 1
ATOM 1544 O O . GLU A 1 209 ? 12.789 -20.125 2.305 1 96.94 209 GLU A O 1
ATOM 1549 N N . GLU A 1 210 ? 10.625 -20.516 2.68 1 97.44 210 GLU A N 1
ATOM 1550 C CA . GLU A 1 210 ? 10.227 -19.984 1.375 1 97.44 210 GLU A CA 1
ATOM 1551 C C . GLU A 1 210 ? 10.461 -18.484 1.291 1 97.44 210 GLU A C 1
ATOM 1553 O O . GLU A 1 210 ? 10.914 -17.969 0.261 1 97.44 210 GLU A O 1
ATOM 1558 N N . ILE A 1 211 ? 10.156 -17.766 2.359 1 98.38 211 ILE A N 1
ATOM 1559 C CA . ILE A 1 211 ? 10.398 -16.328 2.422 1 98.38 211 ILE A CA 1
ATOM 1560 C C . ILE A 1 211 ? 11.898 -16.062 2.381 1 98.38 211 ILE A C 1
ATOM 1562 O O . ILE A 1 211 ? 12.359 -15.188 1.643 1 98.38 211 ILE A O 1
ATOM 1566 N N . ALA A 1 212 ? 12.664 -16.844 3.074 1 97.56 212 ALA A N 1
ATOM 1567 C CA . ALA A 1 212 ? 14.109 -16.641 3.16 1 97.56 212 ALA A CA 1
ATOM 1568 C C . ALA A 1 212 ? 14.781 -16.953 1.827 1 97.56 212 ALA A C 1
ATOM 1570 O O . ALA A 1 212 ? 15.875 -16.438 1.546 1 97.56 212 ALA A O 1
ATOM 1571 N N . ALA A 1 213 ? 14.188 -17.719 0.956 1 96.25 213 ALA A N 1
ATOM 1572 C CA . ALA A 1 213 ? 14.828 -18.234 -0.248 1 96.25 213 ALA A CA 1
ATOM 1573 C C . ALA A 1 213 ? 14.602 -17.312 -1.437 1 96.25 213 ALA A C 1
ATOM 1575 O O . ALA A 1 213 ? 15.164 -17.516 -2.514 1 96.25 213 ALA A O 1
ATOM 1576 N N . ILE A 1 214 ? 13.781 -16.266 -1.251 1 97 214 ILE A N 1
ATOM 1577 C CA . ILE A 1 214 ? 13.492 -15.406 -2.396 1 97 214 ILE A CA 1
ATOM 1578 C C . ILE A 1 214 ? 14.781 -14.766 -2.902 1 97 214 ILE A C 1
ATOM 1580 O O . ILE A 1 214 ? 15.695 -14.492 -2.121 1 97 214 ILE A O 1
ATOM 1584 N N . GLN A 1 215 ? 14.859 -14.484 -4.215 1 96.69 215 GLN A N 1
ATOM 1585 C CA . GLN A 1 215 ? 16.062 -13.938 -4.832 1 96.69 215 GLN A CA 1
ATOM 1586 C C . GLN A 1 215 ? 15.828 -12.523 -5.348 1 96.69 215 GLN A C 1
ATOM 1588 O O . GLN A 1 215 ? 16.688 -11.953 -6.02 1 96.69 215 GLN A O 1
ATOM 1593 N N . GLY A 1 216 ? 14.711 -11.977 -5.148 1 97.19 216 GLY A N 1
ATOM 1594 C CA . GLY A 1 216 ? 14.352 -10.641 -5.586 1 97.19 216 GLY A CA 1
ATOM 1595 C C . GLY A 1 216 ? 13.305 -9.984 -4.703 1 97.19 216 GLY A C 1
ATOM 1596 O O . GLY A 1 216 ? 12.898 -10.547 -3.682 1 97.19 216 GLY A O 1
ATOM 1597 N N . PRO A 1 217 ? 12.859 -8.789 -5.074 1 98.12 217 PRO A N 1
ATOM 1598 C CA . PRO A 1 217 ? 11.891 -8.023 -4.281 1 98.12 217 PRO A CA 1
ATOM 1599 C C . PRO A 1 217 ? 10.578 -8.781 -4.066 1 98.12 217 PRO A C 1
ATOM 1601 O O . PRO A 1 217 ? 10.125 -9.5 -4.957 1 98.12 217 PRO A O 1
ATOM 1604 N N . ALA A 1 218 ? 9.984 -8.57 -2.859 1 98.81 218 ALA A N 1
ATOM 1605 C CA . ALA A 1 218 ? 8.734 -9.242 -2.516 1 98.81 218 ALA A CA 1
ATOM 1606 C C . ALA A 1 218 ? 7.777 -8.289 -1.804 1 98.81 218 ALA A C 1
ATOM 1608 O O . ALA A 1 218 ? 8.188 -7.52 -0.937 1 98.81 218 ALA A O 1
ATOM 1609 N N . SER A 1 219 ? 6.574 -8.32 -2.221 1 98.81 219 SER A N 1
ATOM 1610 C CA . SER A 1 219 ? 5.508 -7.531 -1.607 1 98.81 219 SER A CA 1
ATOM 1611 C C . SER A 1 219 ? 4.352 -8.422 -1.165 1 98.81 219 SER A C 1
ATOM 1613 O O . SER A 1 219 ? 3.994 -9.375 -1.86 1 98.81 219 SER A O 1
ATOM 1615 N N . VAL A 1 220 ? 3.738 -8.117 0.037 1 98.94 220 VAL A N 1
ATOM 1616 C CA . VAL A 1 220 ? 2.648 -8.93 0.575 1 98.94 220 VAL A CA 1
ATOM 1617 C C . VAL A 1 220 ? 1.481 -8.023 0.97 1 98.94 220 VAL A C 1
ATOM 1619 O O . VAL A 1 220 ? 1.682 -6.965 1.568 1 98.94 220 VAL A O 1
ATOM 1622 N N . ALA A 1 221 ? 0.326 -8.391 0.564 1 98.75 221 ALA A N 1
ATOM 1623 C CA . ALA A 1 221 ? -0.924 -7.801 1.04 1 98.75 221 ALA A CA 1
ATOM 1624 C C . ALA A 1 221 ? -1.656 -8.758 1.977 1 98.75 221 ALA A C 1
ATOM 1626 O O . ALA A 1 221 ? -1.965 -9.891 1.6 1 98.75 221 ALA A O 1
ATOM 1627 N N . ALA A 1 222 ? -1.972 -8.297 3.162 1 98.62 222 ALA A N 1
ATOM 1628 C CA . ALA A 1 222 ? -2.588 -9.141 4.18 1 98.62 222 ALA A CA 1
ATOM 1629 C C . ALA A 1 222 ? -3.982 -8.641 4.543 1 98.62 222 ALA A C 1
ATOM 1631 O O . ALA A 1 222 ? -4.273 -7.449 4.398 1 98.62 222 ALA A O 1
ATOM 1632 N N . ALA A 1 223 ? -4.805 -9.602 4.988 1 97.25 223 ALA A N 1
ATOM 1633 C CA . ALA A 1 223 ? -6.137 -9.273 5.488 1 97.25 223 ALA A CA 1
ATOM 1634 C C . ALA A 1 223 ? -6.113 -9.008 6.988 1 97.25 223 ALA A C 1
ATOM 1636 O O . ALA A 1 223 ? -5.281 -9.562 7.711 1 97.25 223 ALA A O 1
ATOM 1637 N N . GLU A 1 224 ? -7.074 -8.211 7.363 1 95.25 224 GLU A N 1
ATOM 1638 C CA . GLU A 1 224 ? -7.234 -7.926 8.781 1 95.25 224 GLU A CA 1
ATOM 1639 C C . GLU A 1 224 ? -7.562 -9.195 9.57 1 95.25 224 GLU A C 1
ATOM 1641 O O . GLU A 1 224 ? -6.934 -9.477 10.586 1 95.25 224 GLU A O 1
ATOM 1646 N N . THR A 1 225 ? -8.578 -9.859 9.117 1 94.19 225 THR A N 1
ATOM 1647 C CA . THR A 1 225 ? -9.055 -11.078 9.773 1 94.19 225 THR A CA 1
ATOM 1648 C C . THR A 1 225 ? -8.734 -12.305 8.93 1 94.19 225 THR A C 1
ATOM 1650 O O . THR A 1 225 ? -9.422 -12.594 7.953 1 94.19 225 THR A O 1
ATOM 1653 N N . ASP A 1 226 ? -7.648 -12.977 9.289 1 95.31 226 ASP A N 1
ATOM 1654 C CA . ASP A 1 226 ? -7.145 -14.148 8.578 1 95.31 226 ASP A CA 1
ATOM 1655 C C . ASP A 1 226 ? -6.543 -15.172 9.547 1 95.31 226 ASP A C 1
ATOM 1657 O O . ASP A 1 226 ? -5.453 -14.961 10.078 1 95.31 226 ASP A O 1
ATOM 1661 N N . ALA A 1 227 ? -7.219 -16.297 9.742 1 93.19 227 ALA A N 1
ATOM 1662 C CA . ALA A 1 227 ? -6.762 -17.312 10.68 1 93.19 227 ALA A CA 1
ATOM 1663 C C . ALA A 1 227 ? -5.457 -17.938 10.211 1 93.19 227 ALA A C 1
ATOM 1665 O O . ALA A 1 227 ? -4.684 -18.469 11.023 1 93.19 227 ALA A O 1
ATOM 1666 N N . LEU A 1 228 ? -5.199 -17.875 8.914 1 92 228 LEU A N 1
ATOM 1667 C CA . LEU A 1 228 ? -3.982 -18.453 8.359 1 92 228 LEU A CA 1
ATOM 1668 C C . LEU A 1 228 ? -2.82 -17.469 8.445 1 92 228 LEU A C 1
ATOM 1670 O O . LEU A 1 228 ? -1.662 -17.859 8.266 1 92 228 LEU A O 1
ATOM 1674 N N . MET A 1 229 ? -3.09 -16.25 8.711 1 95.56 229 MET A N 1
ATOM 1675 C CA . MET A 1 229 ? -2.076 -15.203 8.844 1 95.56 229 MET A CA 1
ATOM 1676 C C . MET A 1 229 ? -2.479 -14.188 9.914 1 95.56 229 MET A C 1
ATOM 1678 O O . MET A 1 229 ? -2.742 -13.023 9.609 1 95.56 229 MET A O 1
ATOM 1682 N N . PRO A 1 230 ? -2.559 -14.68 11.133 1 95.5 230 PRO A N 1
ATOM 1683 C CA . PRO A 1 230 ? -2.902 -13.758 12.219 1 95.5 230 PRO A CA 1
ATOM 1684 C C . PRO A 1 230 ? -1.831 -12.695 12.445 1 95.5 230 PRO A C 1
ATOM 1686 O O . PRO A 1 230 ? -0.773 -12.727 11.812 1 95.5 230 PRO A O 1
ATOM 1689 N N . ALA A 1 231 ? -2.092 -11.805 13.32 1 94.62 231 ALA A N 1
ATOM 1690 C CA . ALA A 1 231 ? -1.226 -10.648 13.555 1 94.62 231 ALA A CA 1
ATOM 1691 C C . ALA A 1 231 ? 0.201 -11.094 13.867 1 94.62 231 ALA A C 1
ATOM 1693 O O . ALA A 1 231 ? 1.163 -10.5 13.375 1 94.62 231 ALA A O 1
ATOM 1694 N N . ALA A 1 232 ? 0.381 -12.086 14.688 1 95.75 232 ALA A N 1
ATOM 1695 C CA . ALA A 1 232 ? 1.709 -12.586 15.039 1 95.75 232 ALA A CA 1
ATOM 1696 C C . ALA A 1 232 ? 2.451 -13.078 13.797 1 95.75 232 ALA A C 1
ATOM 1698 O O . ALA A 1 232 ? 3.641 -12.805 13.633 1 95.75 232 ALA A O 1
ATOM 1699 N N . ARG A 1 233 ? 1.768 -13.789 12.945 1 97.06 233 ARG A N 1
ATOM 1700 C CA . ARG A 1 233 ? 2.381 -14.305 11.727 1 97.06 233 ARG A CA 1
ATOM 1701 C C . ARG A 1 233 ? 2.744 -13.164 10.773 1 97.06 233 ARG A C 1
ATOM 1703 O O . ARG A 1 233 ? 3.77 -13.219 10.094 1 97.06 233 ARG A O 1
ATOM 1710 N N . ARG A 1 234 ? 1.889 -12.141 10.711 1 97.5 234 ARG A N 1
ATOM 1711 C CA . ARG A 1 234 ? 2.201 -10.977 9.883 1 97.5 234 ARG A CA 1
ATOM 1712 C C . ARG A 1 234 ? 3.51 -10.328 10.328 1 97.5 234 ARG A C 1
ATOM 1714 O O . ARG A 1 234 ? 4.336 -9.953 9.492 1 97.5 234 ARG A O 1
ATOM 1721 N N . THR A 1 235 ? 3.662 -10.242 11.617 1 95.88 235 THR A N 1
ATOM 1722 C CA . THR A 1 235 ? 4.887 -9.68 12.172 1 95.88 235 THR A CA 1
ATOM 1723 C C . THR A 1 235 ? 6.094 -10.547 11.812 1 95.88 235 THR A C 1
ATOM 1725 O O . THR A 1 235 ? 7.137 -10.023 11.414 1 95.88 235 THR A O 1
ATOM 1728 N N . GLU A 1 236 ? 5.938 -11.828 11.914 1 97.38 236 GLU A N 1
ATOM 1729 C CA . GLU A 1 236 ? 7.008 -12.758 11.57 1 97.38 236 GLU A CA 1
ATOM 1730 C C . GLU A 1 236 ? 7.379 -12.648 10.102 1 97.38 236 GLU A C 1
ATOM 1732 O O . GLU A 1 236 ? 8.562 -12.617 9.75 1 97.38 236 GLU A O 1
ATOM 1737 N N . ILE A 1 237 ? 6.391 -12.602 9.273 1 98.25 237 ILE A N 1
ATOM 1738 C CA . ILE A 1 237 ? 6.625 -12.516 7.836 1 98.25 237 ILE A CA 1
ATOM 1739 C C . ILE A 1 237 ? 7.371 -11.227 7.508 1 98.25 237 ILE A C 1
ATOM 1741 O O . ILE A 1 237 ? 8.32 -11.234 6.727 1 98.25 237 ILE A O 1
ATOM 1745 N N . THR A 1 238 ? 6.941 -10.141 8.109 1 97.62 238 THR A N 1
ATOM 1746 C CA . THR A 1 238 ? 7.602 -8.859 7.871 1 97.62 238 THR A CA 1
ATOM 1747 C C . THR A 1 238 ? 9.07 -8.93 8.281 1 97.62 238 THR A C 1
ATOM 1749 O O . THR A 1 238 ? 9.945 -8.461 7.547 1 97.62 238 THR A O 1
ATOM 1752 N N . ALA A 1 239 ? 9.336 -9.516 9.391 1 97.38 239 ALA A N 1
ATOM 1753 C CA . ALA A 1 239 ? 10.711 -9.664 9.867 1 97.38 239 ALA A CA 1
ATOM 1754 C C . ALA A 1 239 ? 11.531 -10.531 8.922 1 97.38 239 ALA A C 1
ATOM 1756 O O . ALA A 1 239 ? 12.695 -10.227 8.641 1 97.38 239 ALA A O 1
ATOM 1757 N N . LEU A 1 240 ? 10.961 -11.609 8.477 1 98.31 240 LEU A N 1
ATOM 1758 C CA . LEU A 1 240 ? 11.648 -12.516 7.562 1 98.31 240 LEU A CA 1
ATOM 1759 C C . LEU A 1 240 ? 11.953 -11.812 6.238 1 98.31 240 LEU A C 1
ATOM 1761 O O . LEU A 1 240 ? 13.023 -12.008 5.664 1 98.31 240 LEU A O 1
ATOM 1765 N N . LEU A 1 241 ? 11 -11.016 5.762 1 98.25 241 LEU A N 1
ATOM 1766 C CA . LEU A 1 241 ? 11.234 -10.234 4.555 1 98.25 241 LEU A CA 1
ATOM 1767 C C . LEU A 1 241 ? 12.383 -9.258 4.75 1 98.25 241 LEU A C 1
ATOM 1769 O O . LEU A 1 241 ? 13.258 -9.133 3.887 1 98.25 241 LEU A O 1
ATOM 1773 N N . GLN A 1 242 ? 12.375 -8.633 5.863 1 95.88 242 GLN A N 1
ATOM 1774 C CA . GLN A 1 242 ? 13.453 -7.715 6.199 1 95.88 242 GLN A CA 1
ATOM 1775 C C . GLN A 1 242 ? 14.797 -8.438 6.219 1 95.88 242 GLN A C 1
ATOM 1777 O O . GLN A 1 242 ? 15.781 -7.941 5.66 1 95.88 242 GLN A O 1
ATOM 1782 N N . ASN A 1 243 ? 14.82 -9.57 6.793 1 96.94 243 ASN A N 1
ATOM 1783 C CA . ASN A 1 243 ? 16.047 -10.328 6.98 1 96.94 243 ASN A CA 1
ATOM 1784 C C . ASN A 1 243 ? 16.547 -10.922 5.664 1 96.94 243 ASN A C 1
ATOM 1786 O O . ASN A 1 243 ? 17.719 -11.297 5.551 1 96.94 243 ASN A O 1
ATOM 1790 N N . SER A 1 244 ? 15.672 -11.078 4.691 1 95.69 244 SER A N 1
ATOM 1791 C CA . SER A 1 244 ? 16.062 -11.633 3.398 1 95.69 244 SER A CA 1
ATOM 1792 C C . SER A 1 244 ? 17.062 -10.727 2.689 1 95.69 244 SER A C 1
ATOM 1794 O O . SER A 1 244 ? 17.766 -11.164 1.773 1 95.69 244 SER A O 1
ATOM 1796 N N . GLY A 1 245 ? 17.062 -9.43 3.031 1 94.12 245 GLY A N 1
ATOM 1797 C CA . GLY A 1 245 ? 17.938 -8.461 2.391 1 94.12 245 GLY A CA 1
ATOM 1798 C C . GLY A 1 245 ? 17.375 -7.934 1.078 1 94.12 245 GLY A C 1
ATOM 1799 O O . GLY A 1 245 ? 17.953 -7.02 0.482 1 94.12 245 GLY A O 1
ATOM 1800 N N . GLN A 1 246 ? 16.266 -8.508 0.59 1 96.12 246 GLN A N 1
ATOM 1801 C CA . GLN A 1 246 ? 15.586 -8.039 -0.619 1 96.12 246 GLN A CA 1
ATOM 1802 C C . GLN A 1 246 ? 14.68 -6.855 -0.32 1 96.12 246 GLN A C 1
ATOM 1804 O O . GLN A 1 246 ? 14.281 -6.645 0.828 1 96.12 246 GLN A O 1
ATOM 1809 N N . GLU A 1 247 ? 14.414 -6.082 -1.367 1 95.75 247 GLU A N 1
ATOM 1810 C CA . GLU A 1 247 ? 13.352 -5.094 -1.213 1 95.75 247 GLU A CA 1
ATOM 1811 C C . GLU A 1 247 ? 12.023 -5.762 -0.875 1 95.75 247 GLU A C 1
ATOM 1813 O O . GLU A 1 247 ? 11.688 -6.805 -1.439 1 95.75 247 GLU A O 1
ATOM 1818 N N . TYR A 1 248 ? 11.289 -5.074 0.045 1 98.25 248 TYR A N 1
ATOM 1819 C CA . TYR A 1 248 ? 9.992 -5.652 0.355 1 98.25 248 TYR A CA 1
ATOM 1820 C C . TYR A 1 248 ? 8.992 -4.566 0.745 1 98.25 248 TYR A C 1
ATOM 1822 O O . TYR A 1 248 ? 9.383 -3.438 1.053 1 98.25 248 TYR A O 1
ATOM 1830 N N . SER A 1 249 ? 7.77 -4.852 0.614 1 98.38 249 SER A N 1
ATOM 1831 C CA . SER A 1 249 ? 6.664 -4.113 1.214 1 98.38 249 SER A CA 1
ATOM 1832 C C . SER A 1 249 ? 5.621 -5.059 1.799 1 98.38 249 SER A C 1
ATOM 1834 O O . SER A 1 249 ? 5.508 -6.211 1.369 1 98.38 249 SER A O 1
ATOM 1836 N N . PHE A 1 250 ? 4.984 -4.641 2.801 1 98.75 250 PHE A N 1
ATOM 1837 C CA . PHE A 1 250 ? 3.941 -5.402 3.48 1 98.75 250 PHE A CA 1
ATOM 1838 C C . PHE A 1 250 ? 2.773 -4.496 3.857 1 98.75 250 PHE A C 1
ATOM 1840 O O . PHE A 1 250 ? 2.961 -3.473 4.516 1 98.75 250 PHE A O 1
ATOM 1847 N N . ALA A 1 251 ? 1.618 -4.855 3.414 1 98.62 251 ALA A N 1
ATOM 1848 C CA . ALA A 1 251 ? 0.431 -4.059 3.713 1 98.62 251 ALA A CA 1
ATOM 1849 C C . ALA A 1 251 ? -0.655 -4.914 4.359 1 98.62 251 ALA A C 1
ATOM 1851 O O . ALA A 1 251 ? -0.839 -6.074 3.99 1 98.62 251 ALA A O 1
ATOM 1852 N N . VAL A 1 252 ? -1.344 -4.277 5.289 1 98.44 252 VAL A N 1
ATOM 1853 C CA . VAL A 1 252 ? -2.57 -4.832 5.855 1 98.44 252 VAL A CA 1
ATOM 1854 C C . VAL A 1 252 ? -3.756 -3.941 5.484 1 98.44 252 VAL A C 1
ATOM 1856 O O . VAL A 1 252 ? -3.689 -2.719 5.617 1 98.44 252 VAL A O 1
ATOM 1859 N N . TYR A 1 253 ? -4.777 -4.555 5.012 1 97.5 253 TYR A N 1
ATOM 1860 C CA . TYR A 1 253 ? -5.996 -3.83 4.664 1 97.5 253 TYR A CA 1
ATOM 1861 C C . TYR A 1 253 ? -7.117 -4.145 5.645 1 97.5 253 TYR A C 1
ATOM 1863 O O . TYR A 1 253 ? -7.457 -5.312 5.852 1 97.5 253 TYR A O 1
ATOM 1871 N N . GLY A 1 254 ? -7.746 -3.123 6.215 1 95.5 254 GLY A N 1
ATOM 1872 C CA . GLY A 1 254 ? -8.797 -3.277 7.215 1 95.5 254 GLY A CA 1
ATOM 1873 C C . GLY A 1 254 ? -10.109 -3.756 6.633 1 95.5 254 GLY A C 1
ATOM 1874 O O . GLY A 1 254 ? -10.398 -3.516 5.457 1 95.5 254 GLY A O 1
ATOM 1875 N N . GLY A 1 255 ? -10.93 -4.422 7.477 1 91.56 255 GLY A N 1
ATOM 1876 C CA . GLY A 1 255 ? -12.258 -4.852 7.082 1 91.56 255 GLY A CA 1
ATOM 1877 C C . GLY A 1 255 ? -12.242 -6.031 6.125 1 91.56 255 GLY A C 1
ATOM 1878 O O . GLY A 1 255 ? -13.234 -6.289 5.438 1 91.56 255 GLY A O 1
ATOM 1879 N N . THR A 1 256 ? -11.07 -6.637 6.051 1 94.25 256 THR A N 1
ATOM 1880 C CA . THR A 1 256 ? -10.93 -7.715 5.078 1 94.25 256 THR A CA 1
ATOM 1881 C C . THR A 1 256 ? -10.719 -9.055 5.777 1 94.25 256 THR A C 1
ATOM 1883 O O . THR A 1 256 ? -10.391 -9.094 6.965 1 94.25 256 THR A O 1
ATOM 1886 N N . SER A 1 257 ? -11.023 -10.102 5.031 1 94.56 257 SER A N 1
ATOM 1887 C CA . SER A 1 257 ? -10.758 -11.477 5.449 1 94.56 257 SER A CA 1
ATOM 1888 C C . SER A 1 257 ? -9.984 -12.242 4.383 1 94.56 257 SER A C 1
ATOM 1890 O O . SER A 1 257 ? -9.734 -11.719 3.295 1 94.56 257 SER A O 1
ATOM 1892 N N . HIS A 1 258 ? -9.562 -13.438 4.738 1 94.5 258 HIS A N 1
ATOM 1893 C CA . HIS A 1 258 ? -8.828 -14.281 3.791 1 94.5 258 HIS A CA 1
ATOM 1894 C C . HIS A 1 258 ? -9.578 -14.398 2.469 1 94.5 258 HIS A C 1
ATOM 1896 O O . HIS A 1 258 ? -10.789 -14.625 2.453 1 94.5 258 HIS A O 1
ATOM 1902 N N . GLY A 1 259 ? -8.898 -14.203 1.37 1 94.25 259 GLY A N 1
ATOM 1903 C CA . GLY A 1 259 ? -9.492 -14.289 0.047 1 94.25 259 GLY A CA 1
ATOM 1904 C C . GLY A 1 259 ? -9.859 -12.93 -0.526 1 94.25 259 GLY A C 1
ATOM 1905 O O . GLY A 1 259 ? -10.281 -12.836 -1.683 1 94.25 259 GLY A O 1
ATOM 1906 N N . PHE A 1 260 ? -9.578 -11.859 0.193 1 93.94 260 PHE A N 1
ATOM 1907 C CA . PHE A 1 260 ? -10.078 -10.539 -0.161 1 93.94 260 PHE A CA 1
ATOM 1908 C C . PHE A 1 260 ? -9.492 -10.078 -1.493 1 93.94 260 PHE A C 1
ATOM 1910 O O . PHE A 1 260 ? -10.086 -9.234 -2.176 1 93.94 260 PHE A O 1
ATOM 1917 N N . GLY A 1 261 ? -8.336 -10.633 -1.849 1 94.19 261 GLY A N 1
ATOM 1918 C CA . GLY A 1 261 ? -7.691 -10.219 -3.086 1 94.19 261 GLY A CA 1
ATOM 1919 C C . GLY A 1 261 ? -8.344 -10.812 -4.324 1 94.19 261 GLY A C 1
ATOM 1920 O O . GLY A 1 261 ? -8.016 -10.422 -5.445 1 94.19 261 GLY A O 1
ATOM 1921 N N . VAL A 1 262 ? -9.266 -11.766 -4.148 1 91 262 VAL A N 1
ATOM 1922 C CA . VAL A 1 262 ? -9.875 -12.453 -5.281 1 91 262 VAL A CA 1
ATOM 1923 C C . VAL A 1 262 ? -11.391 -12.312 -5.215 1 91 262 VAL A C 1
ATOM 1925 O O . VAL A 1 262 ? -12.016 -11.828 -6.16 1 91 262 VAL A O 1
ATOM 1928 N N . ARG A 1 263 ? -11.867 -12.703 -4.074 1 85.88 263 ARG A N 1
ATOM 1929 C CA . ARG A 1 263 ? -13.312 -12.781 -3.91 1 85.88 263 ARG A CA 1
ATOM 1930 C C . ARG A 1 263 ? -13.797 -11.797 -2.855 1 85.88 263 ARG A C 1
ATOM 1932 O O . ARG A 1 263 ? -13.484 -11.938 -1.672 1 85.88 263 ARG A O 1
ATOM 1939 N N . VAL A 1 264 ? -14.453 -10.742 -3.312 1 81.75 264 VAL A N 1
ATOM 1940 C CA . VAL A 1 264 ? -15.008 -9.789 -2.35 1 81.75 264 VAL A CA 1
ATOM 1941 C C . VAL A 1 264 ? -16.438 -9.438 -2.732 1 81.75 264 VAL A C 1
ATOM 1943 O O . VAL A 1 264 ? -16.859 -9.68 -3.867 1 81.75 264 VAL A O 1
ATOM 1946 N N . ASN A 1 265 ? -17.172 -9.023 -1.639 1 80.69 265 ASN A N 1
ATOM 1947 C CA . ASN A 1 265 ? -18.422 -8.32 -1.896 1 80.69 265 ASN A CA 1
ATOM 1948 C C . ASN A 1 265 ? -18.172 -6.898 -2.387 1 80.69 265 ASN A C 1
ATOM 1950 O O . ASN A 1 265 ? -17.875 -6.008 -1.591 1 80.69 265 ASN A O 1
ATOM 1954 N N . VAL A 1 266 ? -18.359 -6.676 -3.633 1 77.69 266 VAL A N 1
ATOM 1955 C CA . VAL A 1 266 ? -17.969 -5.414 -4.246 1 77.69 266 VAL A CA 1
ATOM 1956 C C . VAL A 1 266 ? -18.953 -4.316 -3.854 1 77.69 266 VAL A C 1
ATOM 1958 O O . VAL A 1 266 ? -18.672 -3.129 -4.059 1 77.69 266 VAL A O 1
ATOM 1961 N N . THR A 1 267 ? -20.031 -4.691 -3.262 1 81.81 267 THR A N 1
ATOM 1962 C CA . THR A 1 267 ? -20.969 -3.682 -2.783 1 81.81 267 THR A CA 1
ATOM 1963 C C . THR A 1 267 ? -20.516 -3.105 -1.447 1 81.81 267 THR A C 1
ATOM 1965 O O . THR A 1 267 ? -20.984 -2.053 -1.022 1 81.81 267 THR A O 1
ATOM 1968 N N . ASP A 1 268 ? -19.641 -3.811 -0.815 1 86.75 268 ASP A N 1
ATOM 1969 C CA . ASP A 1 268 ? -18.984 -3.27 0.37 1 86.75 268 ASP A CA 1
ATOM 1970 C C . ASP A 1 268 ? -17.781 -2.414 -0.014 1 86.75 268 ASP A C 1
ATOM 1972 O O . ASP A 1 268 ? -16.781 -2.934 -0.506 1 86.75 268 ASP A O 1
ATOM 1976 N N . PRO A 1 269 ? -17.844 -1.101 0.247 1 86.75 269 PRO A N 1
ATOM 1977 C CA . PRO A 1 269 ? -16.766 -0.211 -0.202 1 86.75 269 PRO A CA 1
ATOM 1978 C C . PRO A 1 269 ? -15.406 -0.573 0.399 1 86.75 269 PRO A C 1
ATOM 1980 O O . PRO A 1 269 ? -14.375 -0.37 -0.239 1 86.75 269 PRO A O 1
ATOM 1983 N N . ARG A 1 270 ? -15.43 -1.117 1.599 1 89.12 270 ARG A N 1
ATOM 1984 C CA . ARG A 1 270 ? -14.18 -1.498 2.236 1 89.12 270 ARG A CA 1
ATOM 1985 C C . ARG A 1 270 ? -13.523 -2.664 1.503 1 89.12 270 ARG A C 1
ATOM 1987 O O . ARG A 1 270 ? -12.32 -2.639 1.236 1 89.12 270 ARG A O 1
ATOM 1994 N N . GLN A 1 271 ? -14.367 -3.611 1.201 1 89.19 271 GLN A N 1
ATOM 1995 C CA . GLN A 1 271 ? -13.844 -4.785 0.508 1 89.19 271 GLN A CA 1
ATOM 1996 C C . GLN A 1 271 ? -13.438 -4.449 -0.923 1 89.19 271 GLN A C 1
ATOM 1998 O O . GLN A 1 271 ? -12.398 -4.902 -1.404 1 89.19 271 GLN A O 1
ATOM 2003 N N . LYS A 1 272 ? -14.289 -3.678 -1.513 1 88.31 272 LYS A N 1
ATOM 2004 C CA . LYS A 1 272 ? -13.969 -3.236 -2.865 1 88.31 272 LYS A CA 1
ATOM 2005 C C . LYS A 1 272 ? -12.633 -2.498 -2.896 1 88.31 272 LYS A C 1
ATOM 2007 O O . LYS A 1 272 ? -11.773 -2.789 -3.732 1 88.31 272 LYS A O 1
ATOM 2012 N N . PHE A 1 273 ? -12.422 -1.568 -2.014 1 91.12 273 PHE A N 1
ATOM 2013 C CA . PHE A 1 273 ? -11.188 -0.797 -1.937 1 91.12 273 PHE A CA 1
ATOM 2014 C C . PHE A 1 273 ? -9.984 -1.716 -1.738 1 91.12 273 PHE A C 1
ATOM 2016 O O . PHE A 1 273 ? -8.984 -1.591 -2.439 1 91.12 273 PHE A O 1
ATOM 2023 N N . ALA A 1 274 ? -10.094 -2.619 -0.801 1 94.56 274 ALA A N 1
ATOM 2024 C CA . ALA A 1 274 ? -8.977 -3.484 -0.448 1 94.56 274 ALA A CA 1
ATOM 2025 C C . ALA A 1 274 ? -8.555 -4.352 -1.634 1 94.56 274 ALA A C 1
ATOM 2027 O O . ALA A 1 274 ? -7.363 -4.527 -1.894 1 94.56 274 ALA A O 1
ATOM 2028 N N . LYS A 1 275 ? -9.5 -4.91 -2.309 1 92.56 275 LYS A N 1
ATOM 2029 C CA . LYS A 1 275 ? -9.203 -5.719 -3.484 1 92.56 275 LYS A CA 1
ATOM 2030 C C . LYS A 1 275 ? -8.484 -4.898 -4.551 1 92.56 275 LYS A C 1
ATOM 2032 O O . LYS A 1 275 ? -7.461 -5.328 -5.09 1 92.56 275 LYS A O 1
ATOM 2037 N N . GLU A 1 276 ? -8.984 -3.752 -4.805 1 89.5 276 GLU A N 1
ATOM 2038 C CA . GLU A 1 276 ? -8.391 -2.871 -5.809 1 89.5 276 GLU A CA 1
ATOM 2039 C C . GLU A 1 276 ? -6.992 -2.426 -5.395 1 89.5 276 GLU A C 1
ATOM 2041 O O . GLU A 1 276 ? -6.07 -2.414 -6.215 1 89.5 276 GLU A O 1
ATOM 2046 N N . GLU A 1 277 ? -6.867 -2.111 -4.152 1 93.56 277 GLU A N 1
ATOM 2047 C CA . GLU A 1 277 ? -5.566 -1.655 -3.67 1 93.56 277 GLU A CA 1
ATOM 2048 C C . GLU A 1 277 ? -4.531 -2.779 -3.719 1 93.56 277 GLU A C 1
ATOM 2050 O O . GLU A 1 277 ? -3.363 -2.541 -4.023 1 93.56 277 GLU A O 1
ATOM 2055 N N . ALA A 1 278 ? -4.957 -3.943 -3.375 1 95.81 278 ALA A N 1
ATOM 2056 C CA . ALA A 1 278 ? -4.039 -5.078 -3.457 1 95.81 278 ALA A CA 1
ATOM 2057 C C . ALA A 1 278 ? -3.578 -5.309 -4.895 1 95.81 278 ALA A C 1
ATOM 2059 O O . ALA A 1 278 ? -2.408 -5.613 -5.133 1 95.81 278 ALA A O 1
ATOM 2060 N N . PHE A 1 279 ? -4.504 -5.156 -5.84 1 93.62 279 PHE A N 1
ATOM 2061 C CA . PHE A 1 279 ? -4.125 -5.289 -7.238 1 93.62 279 PHE A CA 1
ATOM 2062 C C . PHE A 1 279 ? -3.129 -4.203 -7.637 1 93.62 279 PHE A C 1
ATOM 2064 O O . PHE A 1 279 ? -2.111 -4.488 -8.273 1 93.62 279 PHE A O 1
ATOM 2071 N N . LEU A 1 280 ? -3.373 -3.006 -7.262 1 91.62 280 LEU A N 1
ATOM 2072 C CA . LEU A 1 280 ? -2.488 -1.896 -7.605 1 91.62 280 LEU A CA 1
ATOM 2073 C C . LEU A 1 280 ? -1.125 -2.062 -6.941 1 91.62 280 LEU A C 1
ATOM 2075 O O . LEU A 1 280 ? -0.098 -1.717 -7.531 1 91.62 280 LEU A O 1
ATOM 2079 N N . GLN A 1 281 ? -1.146 -2.523 -5.727 1 95.5 281 GLN A N 1
ATOM 2080 C CA . GLN A 1 281 ? 0.099 -2.859 -5.043 1 95.5 281 GLN A CA 1
ATOM 2081 C C . GLN A 1 281 ? 0.947 -3.811 -5.879 1 95.5 281 GLN A C 1
ATOM 2083 O O . GLN A 1 281 ? 2.146 -3.588 -6.059 1 95.5 281 GLN A O 1
ATOM 2088 N N . ALA A 1 282 ? 0.34 -4.777 -6.438 1 97.19 282 ALA A N 1
ATOM 2089 C CA . ALA A 1 282 ? 1.036 -5.766 -7.258 1 97.19 282 ALA A CA 1
ATOM 2090 C C . ALA A 1 282 ? 1.504 -5.156 -8.578 1 97.19 282 ALA A C 1
ATOM 2092 O O . ALA A 1 282 ? 2.668 -5.301 -8.953 1 97.19 282 ALA A O 1
ATOM 2093 N N . ALA A 1 283 ? 0.607 -4.516 -9.258 1 93.31 283 ALA A N 1
ATOM 2094 C CA . ALA A 1 283 ? 0.907 -3.971 -10.578 1 93.31 283 ALA A CA 1
ATOM 2095 C C . ALA A 1 283 ? 2.045 -2.955 -10.508 1 93.31 283 ALA A C 1
ATOM 2097 O O . ALA A 1 283 ? 2.953 -2.973 -11.344 1 93.31 283 ALA A O 1
ATOM 2098 N N . ARG A 1 284 ? 2.021 -2.121 -9.523 1 91.81 284 ARG A N 1
ATOM 2099 C CA . ARG A 1 284 ? 3.072 -1.122 -9.367 1 91.81 284 ARG A CA 1
ATOM 2100 C C . ARG A 1 284 ? 4.387 -1.771 -8.953 1 91.81 284 ARG A C 1
ATOM 2102 O O . ARG A 1 284 ? 5.461 -1.352 -9.398 1 91.81 284 ARG A O 1
ATOM 2109 N N . TRP A 1 285 ? 4.262 -2.752 -8.086 1 96.81 285 TRP A N 1
ATOM 2110 C CA . TRP A 1 285 ? 5.449 -3.498 -7.68 1 96.81 285 TRP A CA 1
ATOM 2111 C C . TRP A 1 285 ? 6.172 -4.07 -8.898 1 96.81 285 TRP A C 1
ATOM 2113 O O . TRP A 1 285 ? 7.379 -3.889 -9.055 1 96.81 285 TRP A O 1
ATOM 2123 N N . PHE A 1 286 ? 5.41 -4.652 -9.781 1 97.12 286 PHE A N 1
ATOM 2124 C CA . PHE A 1 286 ? 5.996 -5.281 -10.961 1 97.12 286 PHE A CA 1
ATOM 2125 C C . PHE A 1 286 ? 6.453 -4.23 -11.961 1 97.12 286 PHE A C 1
ATOM 2127 O O . PHE A 1 286 ? 7.445 -4.43 -12.664 1 97.12 286 PHE A O 1
ATOM 2134 N N . SER A 1 287 ? 5.777 -3.148 -12.023 1 91.94 287 SER A N 1
ATOM 2135 C CA . SER A 1 287 ? 6.184 -2.078 -12.93 1 91.94 287 SER A CA 1
ATOM 2136 C C . SER A 1 287 ? 7.555 -1.526 -12.555 1 91.94 287 SER A C 1
ATOM 2138 O O . SER A 1 287 ? 8.336 -1.13 -13.422 1 91.94 287 SER A O 1
ATOM 2140 N N . VAL A 1 288 ? 7.926 -1.557 -11.305 1 92 288 VAL A N 1
ATOM 2141 C CA . VAL A 1 288 ? 9.156 -0.929 -10.828 1 92 288 VAL A CA 1
ATOM 2142 C C . VAL A 1 288 ? 10.273 -1.964 -10.773 1 92 288 VAL A C 1
ATOM 2144 O O . VAL A 1 288 ? 11.414 -1.678 -11.148 1 92 288 VAL A O 1
ATOM 2147 N N . TRP A 1 289 ? 9.938 -3.119 -10.375 1 96.31 289 TRP A N 1
ATOM 2148 C CA . TRP A 1 289 ? 11.023 -4.035 -10.023 1 96.31 289 TRP A CA 1
ATOM 2149 C C . TRP A 1 289 ? 11.273 -5.031 -11.148 1 96.31 289 TRP A C 1
ATOM 2151 O O . TRP A 1 289 ? 12.211 -5.832 -11.078 1 96.31 289 TRP A O 1
ATOM 2161 N N . LEU A 1 290 ? 10.375 -4.996 -12.203 1 95.88 290 LEU A N 1
ATOM 2162 C CA . LEU A 1 290 ? 10.656 -5.805 -13.383 1 95.88 290 LEU A CA 1
ATOM 2163 C C . LEU A 1 290 ? 11.359 -4.984 -14.453 1 95.88 290 LEU A C 1
ATOM 2165 O O . LEU A 1 290 ? 11.109 -3.785 -14.586 1 95.88 290 LEU A O 1
ATOM 2169 N N . MET B 1 1 ? 60.25 -8.984 52.156 1 28.38 1 MET B N 1
ATOM 2170 C CA . MET B 1 1 ? 60.031 -7.949 51.156 1 28.38 1 MET B CA 1
ATOM 2171 C C . MET B 1 1 ? 59.156 -8.461 50.031 1 28.38 1 MET B C 1
ATOM 2173 O O . MET B 1 1 ? 59.531 -9.406 49.312 1 28.38 1 MET B O 1
ATOM 2177 N N . LEU B 1 2 ? 57.875 -8.43 50.25 1 36.25 2 LEU B N 1
ATOM 2178 C CA . LEU B 1 2 ? 56.781 -9 49.5 1 36.25 2 LEU B CA 1
ATOM 2179 C C . LEU B 1 2 ? 56.656 -8.336 48.125 1 36.25 2 LEU B C 1
ATOM 2181 O O . LEU B 1 2 ? 56.688 -7.105 48 1 36.25 2 LEU B O 1
ATOM 2185 N N . PRO B 1 3 ? 57.031 -9.094 47.094 1 38.53 3 PRO B N 1
ATOM 2186 C CA . PRO B 1 3 ? 57.031 -8.57 45.719 1 38.53 3 PRO B CA 1
ATOM 2187 C C . PRO B 1 3 ? 55.656 -7.965 45.344 1 38.53 3 PRO B C 1
ATOM 2189 O O . PRO B 1 3 ? 54.625 -8.43 45.812 1 38.53 3 PRO B O 1
ATOM 2192 N N . SER B 1 4 ? 55.656 -6.66 45.156 1 35.03 4 SER B N 1
ATOM 2193 C CA . SER B 1 4 ? 54.531 -5.789 44.781 1 35.03 4 SER B CA 1
ATOM 2194 C C . SER B 1 4 ? 54 -6.168 43.406 1 35.03 4 SER B C 1
ATOM 2196 O O . SER B 1 4 ? 54.75 -6.176 42.406 1 35.03 4 SER B O 1
ATOM 2198 N N . LEU B 1 5 ? 53.188 -7.172 43.406 1 34.81 5 LEU B N 1
ATOM 2199 C CA . LEU B 1 5 ? 52.562 -7.566 42.156 1 34.81 5 LEU B CA 1
ATOM 2200 C C . LEU B 1 5 ? 51.875 -6.375 41.5 1 34.81 5 LEU B C 1
ATOM 2202 O O . LEU B 1 5 ? 50.938 -5.797 42.062 1 34.81 5 LEU B O 1
ATOM 2206 N N . LEU B 1 6 ? 52.625 -5.598 40.75 1 31.91 6 LEU B N 1
ATOM 2207 C CA . LEU B 1 6 ? 52.094 -4.488 39.969 1 31.91 6 LEU B CA 1
ATOM 2208 C C . LEU B 1 6 ? 51.062 -4.977 38.969 1 31.91 6 LEU B C 1
ATOM 2210 O O . LEU B 1 6 ? 51.344 -5.801 38.125 1 31.91 6 LEU B O 1
ATOM 2214 N N . ILE B 1 7 ? 49.844 -5.031 39.438 1 32.28 7 ILE B N 1
ATOM 2215 C CA . ILE B 1 7 ? 48.719 -5.355 38.562 1 32.28 7 ILE B CA 1
ATOM 2216 C C . ILE B 1 7 ? 48.594 -4.305 37.469 1 32.28 7 ILE B C 1
ATOM 2218 O O . ILE B 1 7 ? 48.406 -3.121 37.75 1 32.28 7 ILE B O 1
ATOM 2222 N N . VAL B 1 8 ? 49.375 -4.48 36.438 1 31.53 8 VAL B N 1
ATOM 2223 C CA . VAL B 1 8 ? 49.188 -3.574 35.312 1 31.53 8 VAL B CA 1
ATOM 2224 C C . VAL B 1 8 ? 47.781 -3.68 34.75 1 31.53 8 VAL B C 1
ATOM 2226 O O . VAL B 1 8 ? 47.344 -4.758 34.344 1 31.53 8 VAL B O 1
ATOM 2229 N N . LEU B 1 9 ? 46.906 -2.838 35.25 1 31.12 9 LEU B N 1
ATOM 2230 C CA . LEU B 1 9 ? 45.562 -2.654 34.75 1 31.12 9 LEU B CA 1
ATOM 2231 C C . LEU B 1 9 ? 45.594 -2.227 33.281 1 31.12 9 LEU B C 1
ATOM 2233 O O . LEU B 1 9 ? 46.125 -1.16 32.938 1 31.12 9 LEU B O 1
ATOM 2237 N N . GLY B 1 10 ? 45.781 -3.238 32.406 1 28.36 10 GLY B N 1
ATOM 2238 C CA . GLY B 1 10 ? 45.688 -2.926 31 1 28.36 10 GLY B CA 1
ATOM 2239 C C . GLY B 1 10 ? 44.438 -2.158 30.641 1 28.36 10 GLY B C 1
ATOM 2240 O O . GLY B 1 10 ? 43.312 -2.584 30.984 1 28.36 10 GLY B O 1
ATOM 2241 N N . ALA B 1 11 ? 44.562 -0.873 30.562 1 27.59 11 ALA B N 1
ATOM 2242 C CA . ALA B 1 11 ? 43.531 0.013 30.078 1 27.59 11 ALA B CA 1
ATOM 2243 C C . ALA B 1 11 ? 43.031 -0.432 28.719 1 27.59 11 ALA B C 1
ATOM 2245 O O . ALA B 1 11 ? 43.781 -0.462 27.75 1 27.59 11 ALA B O 1
ATOM 2246 N N . ALA B 1 12 ? 42.156 -1.394 28.719 1 27.61 12 ALA B N 1
ATOM 2247 C CA . ALA B 1 12 ? 41.5 -1.653 27.438 1 27.61 12 ALA B CA 1
ATOM 2248 C C . ALA B 1 12 ? 40.938 -0.373 26.844 1 27.61 12 ALA B C 1
ATOM 2250 O O . ALA B 1 12 ? 40.062 0.252 27.438 1 27.61 12 ALA B O 1
ATOM 2251 N N . ALA B 1 13 ? 41.75 0.388 26.203 1 26.61 13 ALA B N 1
ATOM 2252 C CA . ALA B 1 13 ? 41.188 1.48 25.406 1 26.61 13 ALA B CA 1
ATOM 2253 C C . ALA B 1 13 ? 40.062 0.99 24.516 1 26.61 13 ALA B C 1
ATOM 2255 O O . ALA B 1 13 ? 40.25 0.13 23.656 1 26.61 13 ALA B O 1
ATOM 2256 N N . ALA B 1 14 ? 38.906 1.008 25.156 1 27.11 14 ALA B N 1
ATOM 2257 C CA . ALA B 1 14 ? 37.75 0.855 24.312 1 27.11 14 ALA B CA 1
ATOM 2258 C C . ALA B 1 14 ? 37.781 1.826 23.141 1 27.11 14 ALA B C 1
ATOM 2260 O O . ALA B 1 14 ? 37.688 3.041 23.328 1 27.11 14 ALA B O 1
ATOM 2261 N N . THR B 1 15 ? 38.594 1.47 22.172 1 26.11 15 THR B N 1
ATOM 2262 C CA . THR B 1 15 ? 38.438 2.275 20.969 1 26.11 15 THR B CA 1
ATOM 2263 C C . THR B 1 15 ? 36.969 2.447 20.625 1 26.11 15 THR B C 1
ATOM 2265 O O . THR B 1 15 ? 36.219 1.465 20.516 1 26.11 15 THR B O 1
ATOM 2268 N N . THR B 1 16 ? 36.5 3.469 21.203 1 27.03 16 THR B N 1
ATOM 2269 C CA . THR B 1 16 ? 35.188 3.953 20.75 1 27.03 16 THR B CA 1
ATOM 2270 C C . THR B 1 16 ? 35.156 4.02 19.219 1 27.03 16 THR B C 1
ATOM 2272 O O . THR B 1 16 ? 35.875 4.793 18.609 1 27.03 16 THR B O 1
ATOM 2275 N N . TRP B 1 17 ? 35.188 2.783 18.609 1 24.95 17 TRP B N 1
ATOM 2276 C CA . TRP B 1 17 ? 34.844 2.916 17.188 1 24.95 17 TRP B CA 1
ATOM 2277 C C . TRP B 1 17 ? 33.719 3.922 16.984 1 24.95 17 TRP B C 1
ATOM 2279 O O . TRP B 1 17 ? 32.594 3.707 17.453 1 24.95 17 TRP B O 1
ATOM 2289 N N . ALA B 1 18 ? 34.156 5.148 17.031 1 25.7 18 ALA B N 1
ATOM 2290 C CA . ALA B 1 18 ? 33.281 6.164 16.469 1 25.7 18 ALA B CA 1
ATOM 2291 C C . ALA B 1 18 ? 32.719 5.703 15.133 1 25.7 18 ALA B C 1
ATOM 2293 O O . ALA B 1 18 ? 33.406 5.637 14.133 1 25.7 18 ALA B O 1
ATOM 2294 N N . HIS B 1 19 ? 32 4.531 15.242 1 24.45 19 HIS B N 1
ATOM 2295 C CA . HIS B 1 19 ? 31.359 4.172 13.992 1 24.45 19 HIS B CA 1
ATOM 2296 C C . HIS B 1 19 ? 30.703 5.391 13.336 1 24.45 19 HIS B C 1
ATOM 2298 O O . HIS B 1 19 ? 29.766 5.969 13.891 1 24.45 19 HIS B O 1
ATOM 2304 N N . THR B 1 20 ? 31.609 6.234 12.875 1 23.08 20 THR B N 1
ATOM 2305 C CA . THR B 1 20 ? 31.156 7.328 12.016 1 23.08 20 THR B CA 1
ATOM 2306 C C . THR B 1 20 ? 30.078 6.852 11.055 1 23.08 20 THR B C 1
ATOM 2308 O O . THR B 1 20 ? 30.266 5.859 10.344 1 23.08 20 THR B O 1
ATOM 2311 N N . CYS B 1 21 ? 29.031 6.949 11.547 1 22.94 21 CYS B N 1
ATOM 2312 C CA . CYS B 1 21 ? 27.859 6.695 10.719 1 22.94 21 CYS B CA 1
ATOM 2313 C C . CYS B 1 21 ? 28.031 7.309 9.328 1 22.94 21 CYS B C 1
ATOM 2315 O O . CYS B 1 21 ? 28.125 8.531 9.195 1 22.94 21 CYS B O 1
ATOM 2317 N N . PRO B 1 22 ? 28.922 6.68 8.578 1 24.25 22 PRO B N 1
ATOM 2318 C CA . PRO B 1 22 ? 29.141 7.359 7.301 1 24.25 22 PRO B CA 1
ATOM 2319 C C . PRO B 1 22 ? 27.859 7.895 6.68 1 24.25 22 PRO B C 1
ATOM 2321 O O . PRO B 1 22 ? 26.875 7.156 6.547 1 24.25 22 PRO B O 1
ATOM 2324 N N . VAL B 1 23 ? 27.578 8.992 7.066 1 22.94 23 VAL B N 1
ATOM 2325 C CA . VAL B 1 23 ? 26.594 9.812 6.371 1 22.94 23 VAL B CA 1
ATOM 2326 C C . VAL B 1 23 ? 26.844 9.766 4.867 1 22.94 23 VAL B C 1
ATOM 2328 O O . VAL B 1 23 ? 27.875 10.234 4.395 1 22.94 23 VAL B O 1
ATOM 2331 N N . ALA B 1 24 ? 26.734 8.508 4.352 1 24.77 24 ALA B N 1
ATOM 2332 C CA . ALA B 1 24 ? 26.906 8.492 2.9 1 24.77 24 ALA B CA 1
ATOM 2333 C C . ALA B 1 24 ? 26.438 9.797 2.277 1 24.77 24 ALA B C 1
ATOM 2335 O O . ALA B 1 24 ? 25.531 10.453 2.803 1 24.77 24 ALA B O 1
ATOM 2336 N N . ASP B 1 25 ? 27.266 10.406 1.643 1 22.23 25 ASP B N 1
ATOM 2337 C CA . ASP B 1 25 ? 27.141 11.617 0.832 1 22.23 25 ASP B CA 1
ATOM 2338 C C . ASP B 1 25 ? 25.844 11.594 0.016 1 22.23 25 ASP B C 1
ATOM 2340 O O . ASP B 1 25 ? 25.672 10.75 -0.863 1 22.23 25 ASP B O 1
ATOM 2344 N N . THR B 1 26 ? 24.844 11.523 0.75 1 26.12 26 THR B N 1
ATOM 2345 C CA . THR B 1 26 ? 23.453 11.617 0.281 1 26.12 26 THR B CA 1
ATOM 2346 C C . THR B 1 26 ? 23.297 12.797 -0.677 1 26.12 26 THR B C 1
ATOM 2348 O O . THR B 1 26 ? 23.172 13.938 -0.243 1 26.12 26 THR B O 1
ATOM 2351 N N . SER B 1 27 ? 24.219 12.828 -1.581 1 24.98 27 SER B N 1
ATOM 2352 C CA . SER B 1 27 ? 24.047 13.836 -2.623 1 24.98 27 SER B CA 1
ATOM 2353 C C . SER B 1 27 ? 22.578 14.016 -2.971 1 24.98 27 SER B C 1
ATOM 2355 O O . SER B 1 27 ? 21.828 13.039 -3.07 1 24.98 27 SER B O 1
ATOM 2357 N N . ILE B 1 28 ? 21.953 15.055 -2.561 1 26.45 28 ILE B N 1
ATOM 2358 C CA . ILE B 1 28 ? 20.688 15.773 -2.52 1 26.45 28 ILE B CA 1
ATOM 2359 C C . ILE B 1 28 ? 20.016 15.695 -3.883 1 26.45 28 ILE B C 1
ATOM 2361 O O . ILE B 1 28 ? 20.609 16.047 -4.906 1 26.45 28 ILE B O 1
ATOM 2365 N N . VAL B 1 29 ? 19.5 14.625 -4.199 1 28.03 29 VAL B N 1
ATOM 2366 C CA . VAL B 1 29 ? 18.656 14.641 -5.391 1 28.03 29 VAL B CA 1
ATOM 2367 C C . VAL B 1 29 ? 17.875 15.953 -5.449 1 28.03 29 VAL B C 1
ATOM 2369 O O . VAL B 1 29 ? 16.953 16.156 -4.668 1 28.03 29 VAL B O 1
ATOM 2372 N N . ALA B 1 30 ? 18.438 17.031 -5.465 1 30.94 30 ALA B N 1
ATOM 2373 C CA . ALA B 1 30 ? 17.891 18.359 -5.75 1 30.94 30 ALA B CA 1
ATOM 2374 C C . ALA B 1 30 ? 16.844 18.297 -6.852 1 30.94 30 ALA B C 1
ATOM 2376 O O . ALA B 1 30 ? 17.125 17.891 -7.977 1 30.94 30 ALA B O 1
ATOM 2377 N N . HIS B 1 31 ? 15.492 17.812 -6.531 1 37.88 31 HIS B N 1
ATOM 2378 C CA . HIS B 1 31 ? 14.359 17.922 -7.445 1 37.88 31 HIS B CA 1
ATOM 2379 C C . HIS B 1 31 ? 14.266 19.328 -8.047 1 37.88 31 HIS B C 1
ATOM 2381 O O . HIS B 1 31 ? 14.305 20.312 -7.316 1 37.88 31 HIS B O 1
ATOM 2387 N N . SER B 1 32 ? 14.602 19.594 -8.961 1 40.81 32 SER B N 1
ATOM 2388 C CA . SER B 1 32 ? 14.742 20.844 -9.703 1 40.81 32 SER B CA 1
ATOM 2389 C C . SER B 1 32 ? 13.398 21.297 -10.273 1 40.81 32 SER B C 1
ATOM 2391 O O . SER B 1 32 ? 12.734 20.547 -10.984 1 40.81 32 SER B O 1
ATOM 2393 N N . GLY B 1 33 ? 12.25 21.672 -9.336 1 51.56 33 GLY B N 1
ATOM 2394 C CA . GLY B 1 33 ? 11.086 22.406 -9.797 1 5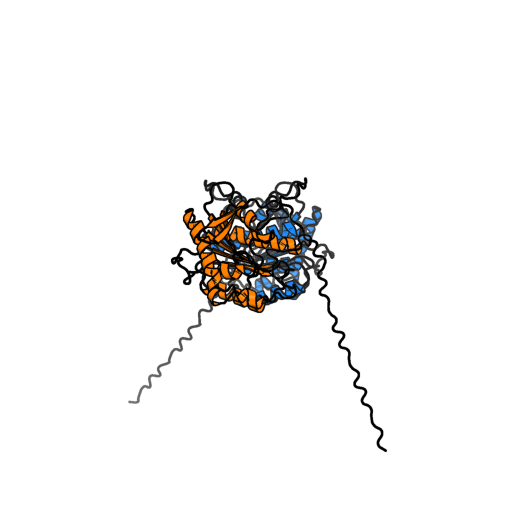1.56 33 GLY B CA 1
ATOM 2395 C C . GLY B 1 33 ? 10.773 23.609 -8.938 1 51.56 33 GLY B C 1
ATOM 2396 O O . GLY B 1 33 ? 11.391 23.812 -7.891 1 51.56 33 GLY B O 1
ATOM 2397 N N . THR B 1 34 ? 10.031 24.609 -9.523 1 58.94 34 THR B N 1
ATOM 2398 C CA . THR B 1 34 ? 9.539 25.797 -8.82 1 58.94 34 THR B CA 1
ATOM 2399 C C . THR B 1 34 ? 8.172 25.516 -8.195 1 58.94 34 THR B C 1
ATOM 2401 O O . THR B 1 34 ? 7.246 25.094 -8.883 1 58.94 34 THR B O 1
ATOM 2404 N N . PRO B 1 35 ? 8.117 25.562 -6.809 1 67.69 35 PRO B N 1
ATOM 2405 C CA . PRO B 1 35 ? 6.793 25.484 -6.184 1 67.69 35 PRO B CA 1
ATOM 2406 C C . PRO B 1 35 ? 5.75 26.344 -6.883 1 67.69 35 PRO B C 1
ATOM 2408 O O . PRO B 1 35 ? 6.066 27.453 -7.336 1 67.69 35 PRO B O 1
ATOM 2411 N N . VAL B 1 36 ? 4.547 25.719 -7.027 1 78.56 36 VAL B N 1
ATOM 2412 C CA . VAL B 1 36 ? 3.494 26.422 -7.75 1 78.56 36 VAL B CA 1
ATOM 2413 C C . VAL B 1 36 ? 2.537 27.078 -6.754 1 78.56 36 VAL B C 1
ATOM 2415 O O . VAL B 1 36 ? 1.845 28.047 -7.094 1 78.56 36 VAL B O 1
ATOM 2418 N N . GLY B 1 37 ? 2.568 26.609 -5.52 1 89.44 37 GLY B N 1
ATOM 2419 C CA . GLY B 1 37 ? 1.704 27.203 -4.512 1 89.44 37 GLY B CA 1
ATOM 2420 C C . GLY B 1 37 ? 2.201 28.547 -4.008 1 89.44 37 GLY B C 1
ATOM 2421 O O . GLY B 1 37 ? 3.205 29.062 -4.5 1 89.44 37 GLY B O 1
ATOM 2422 N N . LYS B 1 38 ? 1.369 29.156 -3.139 1 92 38 LYS B N 1
ATOM 2423 C CA . LYS B 1 38 ? 1.689 30.453 -2.551 1 92 38 LYS B CA 1
ATOM 2424 C C . LYS B 1 38 ? 1.471 30.438 -1.041 1 92 38 LYS B C 1
ATOM 2426 O O . LYS B 1 38 ? 0.587 29.734 -0.542 1 92 38 LYS B O 1
ATOM 2431 N N . ILE B 1 39 ? 2.322 31.234 -0.409 1 94.19 39 ILE B N 1
ATOM 2432 C CA . ILE B 1 39 ? 2.115 31.422 1.022 1 94.19 39 ILE B CA 1
ATOM 2433 C C . ILE B 1 39 ? 1.124 32.562 1.256 1 94.19 39 ILE B C 1
ATOM 2435 O O . ILE B 1 39 ? 1.274 33.656 0.696 1 94.19 39 ILE B O 1
ATOM 2439 N N . GLU B 1 40 ? 0.12 32.281 1.991 1 96.5 40 GLU B N 1
ATOM 2440 C CA . GLU B 1 40 ? -0.9 33.25 2.387 1 96.5 40 GLU B CA 1
ATOM 2441 C C . GLU B 1 40 ? -1.187 33.156 3.883 1 96.5 40 GLU B C 1
ATOM 2443 O O . GLU B 1 40 ? -1.004 32.125 4.5 1 96.5 40 GLU B O 1
ATOM 2448 N N . ALA B 1 41 ? -1.647 34.312 4.391 1 97.12 41 ALA B N 1
ATOM 2449 C CA . ALA B 1 41 ? -2.049 34.344 5.797 1 97.12 41 ALA B CA 1
ATOM 2450 C C . ALA B 1 41 ? -3.561 34.188 5.938 1 97.12 41 ALA B C 1
ATOM 2452 O O . ALA B 1 41 ? -4.324 34.969 5.348 1 97.12 41 ALA B O 1
ATOM 2453 N N . HIS B 1 42 ? -3.965 33.188 6.602 1 97.19 42 HIS B N 1
ATOM 2454 C CA . HIS B 1 42 ? -5.371 32.969 6.918 1 97.19 42 HIS B CA 1
ATOM 2455 C C . HIS B 1 42 ? -5.547 32.531 8.375 1 97.19 42 HIS B C 1
ATOM 2457 O O . HIS B 1 42 ? -4.754 31.75 8.891 1 97.19 42 HIS B O 1
ATOM 2463 N N . ASN B 1 43 ? -6.516 33.125 9.047 1 96.5 43 ASN B N 1
ATOM 2464 C CA . ASN B 1 43 ? -6.887 32.75 10.406 1 96.5 43 ASN B CA 1
ATOM 2465 C C . ASN B 1 43 ? -5.699 32.875 11.359 1 96.5 43 ASN B C 1
ATOM 2467 O O . ASN B 1 43 ? -5.508 32.031 12.234 1 96.5 43 ASN B O 1
ATOM 2471 N N . GLY B 1 44 ? -4.84 33.812 11.109 1 96.44 44 GLY B N 1
ATOM 2472 C CA . GLY B 1 44 ? -3.756 34.156 12.023 1 96.44 44 GLY B CA 1
ATOM 2473 C C . GLY B 1 44 ? -2.488 33.344 11.766 1 96.44 44 GLY B C 1
ATOM 2474 O O . GLY B 1 44 ? -1.515 33.469 12.508 1 96.44 44 GLY B O 1
ATOM 2475 N N . PHE B 1 45 ? -2.527 32.531 10.703 1 97.5 45 PHE B N 1
ATOM 2476 C CA . PHE B 1 45 ? -1.367 31.703 10.43 1 97.5 45 PHE B CA 1
ATOM 2477 C C . PHE B 1 45 ? -0.993 31.75 8.953 1 97.5 45 PHE B C 1
ATOM 2479 O O . PHE B 1 45 ? -1.865 31.859 8.094 1 97.5 45 PHE B O 1
ATOM 2486 N N . ASP B 1 46 ? 0.363 31.609 8.711 1 97.19 46 ASP B N 1
ATOM 2487 C CA . ASP B 1 46 ? 0.816 31.438 7.336 1 97.19 46 ASP B CA 1
ATOM 2488 C C . ASP B 1 46 ? 0.553 30.016 6.855 1 97.19 46 ASP B C 1
ATOM 2490 O O . ASP B 1 46 ? 0.729 29.047 7.613 1 97.19 46 ASP B O 1
ATOM 2494 N N . MET B 1 47 ? 0.115 29.922 5.617 1 97.5 47 MET B N 1
ATOM 2495 C CA . MET B 1 47 ? -0.135 28.609 5.02 1 97.5 47 MET B CA 1
ATOM 2496 C C . MET B 1 47 ? 0.323 28.578 3.566 1 97.5 47 MET B C 1
ATOM 2498 O O . MET B 1 47 ? 0.159 29.562 2.84 1 97.5 47 MET B O 1
ATOM 2502 N N . TYR B 1 48 ? 0.97 27.5 3.201 1 95.81 48 TYR B N 1
ATOM 2503 C CA . TYR B 1 48 ? 1.246 27.234 1.791 1 95.81 48 TYR B CA 1
ATOM 2504 C C . TYR B 1 48 ? 0.036 26.625 1.102 1 95.81 48 TYR B C 1
ATOM 2506 O O . TYR B 1 48 ? -0.458 25.562 1.522 1 95.81 48 TYR B O 1
ATOM 2514 N N . ILE B 1 49 ? -0.471 27.281 0.039 1 96.69 49 ILE B N 1
ATOM 2515 C CA . ILE B 1 49 ? -1.688 26.859 -0.647 1 96.69 49 ILE B CA 1
ATOM 2516 C C . ILE B 1 49 ? -1.365 26.516 -2.098 1 96.69 49 ILE B C 1
ATOM 2518 O O . ILE B 1 49 ? -0.798 27.328 -2.83 1 96.69 49 ILE B O 1
ATOM 2522 N N . SER B 1 50 ? -1.603 25.297 -2.459 1 94.19 50 SER B N 1
ATOM 2523 C CA . SER B 1 50 ? -1.461 24.828 -3.83 1 94.19 50 SER B CA 1
ATOM 2524 C C . SER B 1 50 ? -2.799 24.359 -4.391 1 94.19 50 SER B C 1
ATOM 2526 O O . SER B 1 50 ? -3.49 23.547 -3.771 1 94.19 50 SER B O 1
ATOM 2528 N N . LYS B 1 51 ? -3.182 24.844 -5.551 1 93.69 51 LYS B N 1
ATOM 2529 C CA . LYS B 1 51 ? -4.496 24.578 -6.129 1 93.69 51 LYS B CA 1
ATOM 2530 C C . LYS B 1 51 ? -4.395 23.609 -7.305 1 93.69 51 LYS B C 1
ATOM 2532 O O . LYS B 1 51 ? -3.441 23.656 -8.086 1 93.69 51 LYS B O 1
ATOM 2537 N N . PRO B 1 52 ? -5.402 22.719 -7.34 1 91.38 52 PRO B N 1
ATOM 2538 C CA . PRO B 1 52 ? -5.453 21.875 -8.539 1 91.38 52 PRO B CA 1
ATOM 2539 C C . PRO B 1 52 ? -5.918 22.641 -9.773 1 91.38 52 PRO B C 1
ATOM 2541 O O . PRO B 1 52 ? -6.289 23.812 -9.68 1 91.38 52 PRO B O 1
ATOM 2544 N N . GLU B 1 53 ? -5.723 21.844 -10.883 1 83.75 53 GLU B N 1
ATOM 2545 C CA . GLU B 1 53 ? -6.352 22.391 -12.086 1 83.75 53 GLU B CA 1
ATOM 2546 C C . GLU B 1 53 ? -7.871 22.344 -11.977 1 83.75 53 GLU B C 1
ATOM 2548 O O . GLU B 1 53 ? -8.445 21.328 -11.578 1 83.75 53 GLU B O 1
ATOM 2553 N N . GLY B 1 54 ? -8.57 23.438 -12.156 1 87 54 GLY B N 1
ATOM 2554 C CA . GLY B 1 54 ? -10.016 23.516 -12.055 1 87 54 GLY B CA 1
ATOM 2555 C C . GLY B 1 54 ? -10.516 23.734 -10.641 1 87 54 GLY B C 1
ATOM 2556 O O . GLY B 1 54 ? -9.742 24.141 -9.766 1 87 54 GLY B O 1
ATOM 2557 N N . ASN B 1 55 ? -11.789 23.594 -10.477 1 90.62 55 ASN B N 1
ATOM 2558 C CA . ASN B 1 55 ? -12.391 23.797 -9.164 1 90.62 55 ASN B CA 1
ATOM 2559 C C . ASN B 1 55 ? -12.227 22.578 -8.266 1 90.62 55 ASN B C 1
ATOM 2561 O O . ASN B 1 55 ? -12.562 21.453 -8.672 1 90.62 55 ASN B O 1
ATOM 2565 N N . ALA B 1 56 ? -11.719 22.812 -7.129 1 93.44 56 ALA B N 1
ATOM 2566 C CA . ALA B 1 56 ? -11.508 21.703 -6.191 1 93.44 56 ALA B CA 1
ATOM 2567 C C . ALA B 1 56 ? -12.781 21.422 -5.406 1 93.44 56 ALA B C 1
ATOM 2569 O O . ALA B 1 56 ? -13.43 22.328 -4.891 1 93.44 56 ALA B O 1
ATOM 2570 N N . THR B 1 57 ? -13.109 20.125 -5.363 1 96.44 57 THR B N 1
ATOM 2571 C CA . THR B 1 57 ? -14.227 19.688 -4.535 1 96.44 57 THR B CA 1
ATOM 2572 C C . THR B 1 57 ? -13.727 18.953 -3.297 1 96.44 57 THR B C 1
ATOM 2574 O O . THR B 1 57 ? -14.5 18.688 -2.371 1 96.44 57 THR B O 1
ATOM 2577 N N . LYS B 1 58 ? -12.5 18.578 -3.291 1 98.06 58 LYS B N 1
ATOM 2578 C CA . LYS B 1 58 ? -11.82 17.906 -2.186 1 98.06 58 LYS B CA 1
ATOM 2579 C C . LYS B 1 58 ? -10.539 18.656 -1.806 1 98.06 58 LYS B C 1
ATOM 2581 O O . LYS B 1 58 ? -9.922 19.312 -2.645 1 98.06 58 LYS B O 1
ATOM 2586 N N . ALA B 1 59 ? -10.156 18.547 -0.566 1 98.62 59 ALA B N 1
ATOM 2587 C CA . ALA B 1 59 ? -8.953 19.219 -0.106 1 98.62 59 ALA B CA 1
ATOM 2588 C C . ALA B 1 59 ? -8.117 18.312 0.788 1 98.62 59 ALA B C 1
ATOM 2590 O O . ALA B 1 59 ? -8.625 17.328 1.339 1 98.62 59 ALA B O 1
ATOM 2591 N N . VAL B 1 60 ? -6.906 18.641 0.819 1 98.38 60 VAL B N 1
ATOM 2592 C CA . VAL B 1 60 ? -5.965 17.969 1.705 1 98.38 60 VAL B CA 1
ATOM 2593 C C . VAL B 1 60 ? -5.277 18.984 2.605 1 98.38 60 VAL B C 1
ATOM 2595 O O . VAL B 1 60 ? -4.738 19.984 2.123 1 98.38 60 VAL B O 1
ATOM 2598 N N . LEU B 1 61 ? -5.438 18.781 3.895 1 98.75 61 LEU B N 1
ATOM 2599 C CA . LEU B 1 61 ? -4.594 19.469 4.863 1 98.75 61 LEU B CA 1
ATOM 2600 C C . LEU B 1 61 ? -3.252 18.766 5.02 1 98.75 61 LEU B C 1
ATOM 2602 O O . LEU B 1 61 ? -3.197 17.625 5.508 1 98.75 61 LEU B O 1
ATOM 2606 N N . TYR B 1 62 ? -2.188 19.391 4.574 1 98.38 62 TYR B N 1
ATOM 2607 C CA . TYR B 1 62 ? -0.852 18.797 4.59 1 98.38 62 TYR B CA 1
ATOM 2608 C C . TYR B 1 62 ? -0.067 19.266 5.812 1 98.38 62 TYR B C 1
ATOM 2610 O O . TYR B 1 62 ? 0.275 20.438 5.93 1 98.38 62 TYR B O 1
ATOM 2618 N N . LEU B 1 63 ? 0.256 18.312 6.707 1 98.62 63 LEU B N 1
ATOM 2619 C CA . LEU B 1 63 ? 0.954 18.609 7.949 1 98.62 63 LEU B CA 1
ATOM 2620 C C . LEU B 1 63 ? 2.395 18.125 7.902 1 98.62 63 LEU B C 1
ATOM 2622 O O . LEU B 1 63 ? 2.639 16.906 7.871 1 98.62 63 LEU B O 1
ATOM 2626 N N . THR B 1 64 ? 3.301 19.016 7.992 1 97.31 64 THR B N 1
ATOM 2627 C CA . THR B 1 64 ? 4.695 18.781 7.633 1 97.31 64 THR B CA 1
ATOM 2628 C C . THR B 1 64 ? 5.434 18.062 8.758 1 97.31 64 THR B C 1
ATOM 2630 O O . THR B 1 64 ? 4.922 17.969 9.875 1 97.31 64 THR B O 1
ATOM 2633 N N . ASP B 1 65 ? 6.645 17.578 8.406 1 96.19 65 ASP B N 1
ATOM 2634 C CA . ASP B 1 65 ? 7.609 17.141 9.414 1 96.19 65 ASP B CA 1
ATOM 2635 C C . ASP B 1 65 ? 8.172 18.344 10.18 1 96.19 65 ASP B C 1
ATOM 2637 O O . ASP B 1 65 ? 7.684 19.469 10.031 1 96.19 65 ASP B O 1
ATOM 2641 N N . VAL B 1 66 ? 9.219 18.172 10.969 1 95.5 66 VAL B N 1
ATOM 2642 C CA . VAL B 1 66 ? 9.719 19.203 11.883 1 95.5 66 VAL B CA 1
ATOM 2643 C C . VAL B 1 66 ? 10.398 20.312 11.094 1 95.5 66 VAL B C 1
ATOM 2645 O O . VAL B 1 66 ? 10.711 21.375 11.641 1 95.5 66 VAL B O 1
ATOM 2648 N N . PHE B 1 67 ? 10.516 20.109 9.812 1 92.94 67 PHE B N 1
ATOM 2649 C CA . PHE B 1 67 ? 11.227 21.094 9.016 1 92.94 67 PHE B CA 1
ATOM 2650 C C . PHE B 1 67 ? 10.266 22.094 8.398 1 92.94 67 PHE B C 1
ATOM 2652 O O . PHE B 1 67 ? 10.688 23.109 7.844 1 92.94 67 PHE B O 1
ATOM 2659 N N . GLY B 1 68 ? 8.992 21.828 8.5 1 94.69 68 GLY B N 1
ATOM 2660 C CA . GLY B 1 68 ? 7.977 22.828 8.18 1 94.69 68 GLY B CA 1
ATOM 2661 C C . GLY B 1 68 ? 7.863 23.094 6.688 1 94.69 68 GLY B C 1
ATOM 2662 O O . GLY B 1 68 ? 8.484 22.406 5.875 1 94.69 68 GLY B O 1
ATOM 2663 N N . ILE B 1 69 ? 7.039 24.062 6.352 1 92.88 69 ILE B N 1
ATOM 2664 C CA . ILE B 1 69 ? 6.828 24.453 4.965 1 92.88 69 ILE B CA 1
ATOM 2665 C C . ILE B 1 69 ? 8.086 25.125 4.418 1 92.88 69 ILE B C 1
ATOM 2667 O O . ILE B 1 69 ? 8.188 25.375 3.213 1 92.88 69 ILE B O 1
ATOM 2671 N N . GLN B 1 70 ? 9.016 25.406 5.332 1 86.88 70 GLN B N 1
ATOM 2672 C CA . GLN B 1 70 ? 10.273 26.031 4.938 1 86.88 70 GLN B CA 1
ATOM 2673 C C . GLN B 1 70 ? 11.148 25.047 4.164 1 86.88 70 GLN B C 1
ATOM 2675 O O . GLN B 1 70 ? 12.023 25.453 3.395 1 86.88 70 GLN B O 1
ATOM 2680 N N . LEU B 1 71 ? 10.945 23.75 4.418 1 85.56 71 LEU B N 1
ATOM 2681 C CA . LEU B 1 71 ? 11.664 22.734 3.66 1 85.56 71 LEU B CA 1
ATOM 2682 C C . LEU B 1 71 ? 11.094 22.594 2.254 1 85.56 71 LEU B C 1
ATOM 2684 O O . LEU B 1 71 ? 9.891 22.375 2.086 1 85.56 71 LEU B O 1
ATOM 2688 N N . ALA B 1 72 ? 11.93 22.609 1.281 1 80.25 72 ALA B N 1
ATOM 2689 C CA . ALA B 1 72 ? 11.508 22.578 -0.115 1 80.25 72 ALA B CA 1
ATOM 2690 C C . ALA B 1 72 ? 10.734 21.297 -0.428 1 80.25 72 ALA B C 1
ATOM 2692 O O . ALA B 1 72 ? 9.75 21.328 -1.176 1 80.25 72 ALA B O 1
ATOM 2693 N N . GLU B 1 73 ? 11.125 20.172 0.129 1 79.06 73 GLU B N 1
ATOM 2694 C CA . GLU B 1 73 ? 10.523 18.859 -0.127 1 79.06 73 GLU B CA 1
ATOM 2695 C C . GLU B 1 73 ? 9.062 18.828 0.305 1 79.06 73 GLU B C 1
ATOM 2697 O O . GLU B 1 73 ? 8.273 18.031 -0.199 1 79.06 73 GLU B O 1
ATOM 2702 N N . ASN B 1 74 ? 8.719 19.688 1.209 1 86.38 74 ASN B N 1
ATOM 2703 C CA . ASN B 1 74 ? 7.332 19.766 1.646 1 86.38 74 ASN B CA 1
ATOM 2704 C C . ASN B 1 74 ? 6.477 20.562 0.667 1 86.38 74 ASN B C 1
ATOM 2706 O O . ASN B 1 74 ? 5.246 20.469 0.702 1 86.38 74 ASN B O 1
ATOM 2710 N N . LYS B 1 75 ? 7.141 21.406 -0.198 1 76.19 75 LYS B N 1
ATOM 2711 C CA . LYS B 1 75 ? 6.406 22.281 -1.107 1 76.19 75 LYS B CA 1
ATOM 2712 C C . LYS B 1 75 ? 6.504 21.781 -2.547 1 76.19 75 LYS B C 1
ATOM 2714 O O . LYS B 1 75 ? 5.504 21.75 -3.27 1 76.19 75 LYS B O 1
ATOM 2719 N N . LEU B 1 76 ? 7.871 21.516 -3.16 1 60.31 76 LEU B N 1
ATOM 2720 C CA . LEU B 1 76 ? 8.32 21.656 -4.543 1 60.31 76 LEU B CA 1
ATOM 2721 C C . LEU B 1 76 ? 7.844 20.469 -5.387 1 60.31 76 LEU B C 1
ATOM 2723 O O . LEU B 1 76 ? 7.746 19.344 -4.895 1 60.31 76 LEU B O 1
ATOM 2727 N N . HIS B 1 77 ? 7.172 20.906 -6.633 1 46.25 77 HIS B N 1
ATOM 2728 C CA . HIS B 1 77 ? 7.07 20.078 -7.828 1 46.25 77 HIS B CA 1
ATOM 2729 C C . HIS B 1 77 ? 8.398 20.016 -8.57 1 46.25 77 HIS B C 1
ATOM 2731 O O . HIS B 1 77 ? 9.062 21.031 -8.75 1 46.25 77 HIS B O 1
ATOM 2737 N N . VAL B 1 78 ? 9.039 19.031 -8.641 1 37.91 78 VAL B N 1
ATOM 2738 C CA . VAL B 1 78 ? 10.141 19.031 -9.602 1 37.91 78 VAL B CA 1
ATOM 2739 C C . VAL B 1 78 ? 9.641 18.547 -10.961 1 37.91 78 VAL B C 1
ATOM 2741 O O . VAL B 1 78 ? 9.062 17.469 -11.07 1 37.91 78 VAL B O 1
ATOM 2744 N N . PRO B 1 79 ? 9.516 19.422 -11.875 1 36.94 79 PRO B N 1
ATOM 2745 C CA . PRO B 1 79 ? 9.148 18.938 -13.211 1 36.94 79 PRO B CA 1
ATOM 2746 C C . PRO B 1 79 ? 10.016 17.766 -13.672 1 36.94 79 PRO B C 1
ATOM 2748 O O . PRO B 1 79 ? 11.18 17.656 -13.273 1 36.94 79 PRO B O 1
ATOM 2751 N N . PRO B 1 80 ? 9.453 16.703 -14.172 1 36.47 80 PRO B N 1
ATOM 2752 C CA . PRO B 1 80 ? 10.25 15.602 -14.727 1 36.47 80 PRO B CA 1
ATOM 2753 C C . PRO B 1 80 ? 11.383 16.078 -15.633 1 36.47 80 PRO B C 1
ATOM 2755 O O . PRO B 1 80 ? 11.258 17.125 -16.281 1 36.47 80 PRO B O 1
ATOM 2758 N N . PRO B 1 81 ? 12.602 15.711 -15.383 1 32.81 81 PRO B N 1
ATOM 2759 C CA . PRO B 1 81 ? 13.445 15.953 -16.562 1 32.81 81 PRO B CA 1
ATOM 2760 C C . PRO B 1 81 ? 12.812 15.445 -17.859 1 32.81 81 PRO B C 1
ATOM 2762 O O . PRO B 1 81 ? 12.016 14.508 -17.828 1 32.81 81 PRO B O 1
ATOM 2765 N N . GLN B 1 82 ? 12.664 16.375 -18.844 1 30.91 82 GLN B N 1
ATOM 2766 C CA . GLN B 1 82 ? 12.219 16.031 -20.188 1 30.91 82 GLN B CA 1
ATOM 2767 C C . GLN B 1 82 ? 12.805 14.688 -20.625 1 30.91 82 GLN B C 1
ATOM 2769 O O . GLN B 1 82 ? 13.93 14.641 -21.141 1 30.91 82 GLN B O 1
ATOM 2774 N N . LEU B 1 83 ? 12.914 13.773 -19.828 1 33.22 83 LEU B N 1
ATOM 2775 C CA . LEU B 1 83 ? 13.414 12.648 -20.609 1 33.22 83 LEU B CA 1
ATOM 2776 C C . LEU B 1 83 ? 12.453 12.312 -21.75 1 33.22 83 LEU B C 1
ATOM 2778 O O . LEU B 1 83 ? 11.242 12.258 -21.547 1 33.22 83 LEU B O 1
ATOM 2782 N N . ARG B 1 84 ? 13 12.297 -22.922 1 33.47 84 ARG B N 1
ATOM 2783 C CA . ARG B 1 84 ? 12.445 11.961 -24.234 1 33.47 84 ARG B CA 1
ATOM 2784 C C . ARG B 1 84 ? 11.68 10.641 -24.188 1 33.47 84 ARG B C 1
ATOM 2786 O O . ARG B 1 84 ? 11.133 10.195 -25.203 1 33.47 84 ARG B O 1
ATOM 2793 N N . ALA B 1 85 ? 12.125 9.672 -23.391 1 33.09 85 ALA B N 1
ATOM 2794 C CA . ALA B 1 85 ? 11.57 8.375 -23.766 1 33.09 85 ALA B CA 1
ATOM 2795 C C . ALA B 1 85 ? 10.156 8.203 -23.219 1 33.09 85 ALA B C 1
ATOM 2797 O O . ALA B 1 85 ? 9.852 8.641 -22.109 1 33.09 85 ALA B O 1
ATOM 2798 N N . ARG B 1 86 ? 9.141 7.758 -24 1 33.12 86 ARG B N 1
ATOM 2799 C CA . ARG B 1 86 ? 7.695 7.555 -23.906 1 33.12 86 ARG B CA 1
ATOM 2800 C C . ARG B 1 86 ? 7.332 6.691 -22.703 1 33.12 86 ARG B C 1
ATOM 2802 O O . ARG B 1 86 ? 7.684 5.512 -22.656 1 33.12 86 ARG B O 1
ATOM 2809 N N . PRO B 1 87 ? 7.031 7.258 -21.547 1 37.19 87 PRO B N 1
ATOM 2810 C CA . PRO B 1 87 ? 6.695 6.41 -20.391 1 37.19 87 PRO B CA 1
ATOM 2811 C C . PRO B 1 87 ? 5.426 5.594 -20.609 1 37.19 87 PRO B C 1
ATOM 2813 O O . PRO B 1 87 ? 4.59 5.957 -21.453 1 37.19 87 PRO B O 1
ATOM 2816 N N . SER B 1 88 ? 5.398 4.398 -20.188 1 37.22 88 SER B N 1
ATOM 2817 C CA . SER B 1 88 ? 4.188 3.592 -20.281 1 37.22 88 SER B CA 1
ATOM 2818 C C . SER B 1 88 ? 3.004 4.293 -19.625 1 37.22 88 SER B C 1
ATOM 2820 O O . SER B 1 88 ? 3.184 5.129 -18.734 1 37.22 88 SER B O 1
ATOM 2822 N N . PRO B 1 89 ? 1.842 4.266 -20.234 1 36.53 89 PRO B N 1
ATOM 2823 C CA . PRO B 1 89 ? 0.651 4.957 -19.734 1 36.53 89 PRO B CA 1
ATOM 2824 C C . PRO B 1 89 ? 0.493 4.848 -18.234 1 36.53 89 PRO B C 1
ATOM 2826 O O . PRO B 1 89 ? -0.012 5.773 -17.594 1 36.53 89 PRO B O 1
ATOM 2829 N N . PHE B 1 90 ? 0.672 3.676 -17.719 1 38.19 90 PHE B N 1
ATOM 2830 C CA . PHE B 1 90 ? 0.484 3.543 -16.281 1 38.19 90 PHE B CA 1
ATOM 2831 C C . PHE B 1 90 ? 1.484 4.406 -15.523 1 38.19 90 PHE B C 1
ATOM 2833 O O . PHE B 1 90 ? 1.17 4.941 -14.461 1 38.19 90 PHE B O 1
ATOM 2840 N N . THR B 1 91 ? 2.635 4.453 -16.062 1 37.44 91 THR B N 1
ATOM 2841 C CA . THR B 1 91 ? 3.76 5.098 -15.398 1 37.44 91 THR B CA 1
ATOM 2842 C C . THR B 1 91 ? 3.828 6.578 -15.758 1 37.44 91 THR B C 1
ATOM 2844 O O . THR B 1 91 ? 4.668 7.312 -15.234 1 37.44 91 THR B O 1
ATOM 2847 N N . ARG B 1 92 ? 3.111 6.898 -16.734 1 37.91 92 ARG B N 1
ATOM 2848 C CA . ARG B 1 92 ? 3.32 8.266 -17.219 1 37.91 92 ARG B CA 1
ATOM 2849 C C . ARG B 1 92 ? 3.131 9.273 -16.094 1 37.91 92 ARG B C 1
ATOM 2851 O O . ARG B 1 92 ? 3.881 10.242 -15.984 1 37.91 92 ARG B O 1
ATOM 2858 N N . THR B 1 93 ? 2.068 9 -15.516 1 36.97 93 THR B N 1
ATOM 2859 C CA . THR B 1 93 ? 1.756 10.07 -14.57 1 36.97 93 THR B CA 1
ATOM 2860 C C . THR B 1 93 ? 2.719 10.055 -13.391 1 36.97 93 THR B C 1
ATOM 2862 O O . THR B 1 93 ? 2.947 11.086 -12.75 1 36.97 93 THR B O 1
ATOM 2865 N N . LEU B 1 94 ? 3.189 8.844 -13.18 1 36.91 94 LEU B N 1
ATOM 2866 C CA . LEU B 1 94 ? 3.992 8.727 -11.969 1 36.91 94 LEU B CA 1
ATOM 2867 C C . LEU B 1 94 ? 5.461 9.023 -12.258 1 36.91 94 LEU B C 1
ATOM 2869 O O . LEU B 1 94 ? 6.297 8.961 -11.359 1 36.91 94 LEU B O 1
ATOM 2873 N N . THR B 1 95 ? 5.758 9.023 -13.422 1 36.84 95 THR B N 1
ATOM 2874 C CA . THR B 1 95 ? 7.18 9.07 -13.734 1 36.84 95 THR B CA 1
ATOM 2875 C C . THR B 1 95 ? 7.781 10.414 -13.352 1 36.84 95 THR B C 1
ATOM 2877 O O . THR B 1 95 ? 8.922 10.719 -13.711 1 36.84 95 THR B O 1
ATOM 2880 N N . ASP B 1 96 ? 6.988 11.18 -12.922 1 40.69 96 ASP B N 1
ATOM 2881 C CA . ASP B 1 96 ? 7.699 12.414 -12.609 1 40.69 96 ASP B CA 1
ATOM 2882 C C . ASP B 1 96 ? 8.594 12.242 -11.391 1 40.69 96 ASP B C 1
ATOM 2884 O O . ASP B 1 96 ? 8.102 12.031 -10.273 1 40.69 96 ASP B O 1
ATOM 2888 N N . ARG B 1 97 ? 9.852 11.898 -11.594 1 41.62 97 ARG B N 1
ATOM 2889 C CA . ARG B 1 97 ? 10.938 11.492 -10.711 1 41.62 97 ARG B CA 1
ATOM 2890 C C . ARG B 1 97 ? 10.906 12.281 -9.406 1 41.62 97 ARG B C 1
ATOM 2892 O O . ARG B 1 97 ? 11.469 11.852 -8.398 1 41.62 97 ARG B O 1
ATOM 2899 N N . ARG B 1 98 ? 10.594 13.57 -9.617 1 43.78 98 ARG B N 1
ATOM 2900 C CA . ARG B 1 98 ? 10.797 14.438 -8.461 1 43.78 98 ARG B CA 1
ATOM 2901 C C . ARG B 1 98 ? 9.477 15.031 -7.98 1 43.78 98 ARG B C 1
ATOM 2903 O O . ARG B 1 98 ? 9.094 16.125 -8.406 1 43.78 98 ARG B O 1
ATOM 2910 N N . ARG B 1 99 ? 8.531 14.18 -7.438 1 51.44 99 ARG B N 1
ATOM 2911 C CA . ARG B 1 99 ? 7.25 14.797 -7.117 1 51.44 99 ARG B CA 1
ATOM 2912 C C . ARG B 1 99 ? 7.195 15.227 -5.656 1 51.44 99 ARG B C 1
ATOM 2914 O O . ARG B 1 99 ? 7.602 14.477 -4.766 1 51.44 99 ARG B O 1
ATOM 2921 N N . SER B 1 100 ? 7.156 16.625 -5.438 1 59.5 100 SER B N 1
ATOM 2922 C CA . SER B 1 100 ? 6.887 17.25 -4.145 1 59.5 100 SER B CA 1
ATOM 2923 C C . SER B 1 100 ? 5.473 16.938 -3.666 1 59.5 100 SER B C 1
ATOM 2925 O O . SER B 1 100 ? 4.555 16.797 -4.477 1 59.5 100 SER B O 1
ATOM 2927 N N . LEU B 1 101 ? 5.445 16.969 -2.23 1 77.38 101 LEU B N 1
ATOM 2928 C CA . LEU B 1 101 ? 4.273 16.312 -1.65 1 77.38 101 LEU B CA 1
ATOM 2929 C C . LEU B 1 101 ? 3.037 17.203 -1.788 1 77.38 101 LEU B C 1
ATOM 2931 O O . LEU B 1 101 ? 2.033 16.781 -2.371 1 77.38 101 LEU B O 1
ATOM 2935 N N . ALA B 1 102 ? 3.205 18.578 -1.422 1 81 102 ALA B N 1
ATOM 2936 C CA . ALA B 1 102 ? 1.993 19.391 -1.442 1 81 102 ALA B CA 1
ATOM 2937 C C . ALA B 1 102 ? 1.516 19.625 -2.873 1 81 102 ALA B C 1
ATOM 2939 O O . ALA B 1 102 ? 0.332 19.453 -3.174 1 81 102 ALA B O 1
ATOM 2940 N N . ASP B 1 103 ? 2.393 20.016 -3.738 1 85.62 103 ASP B N 1
ATOM 2941 C CA . ASP B 1 103 ? 2.041 20.266 -5.137 1 85.62 103 ASP B CA 1
ATOM 2942 C C . ASP B 1 103 ? 1.6 18.984 -5.824 1 85.62 103 ASP B C 1
ATOM 2944 O O . ASP B 1 103 ? 0.79 19.016 -6.754 1 85.62 103 ASP B O 1
ATOM 2948 N N . SER B 1 104 ? 2.105 17.891 -5.301 1 86.19 104 SER B N 1
ATOM 2949 C CA . SER B 1 104 ? 1.71 16.609 -5.879 1 86.19 104 SER B CA 1
ATOM 2950 C C . SER B 1 104 ? 0.259 16.281 -5.543 1 86.19 104 SER B C 1
ATOM 2952 O O . SER B 1 104 ? -0.468 15.734 -6.383 1 86.19 104 SER B O 1
ATOM 2954 N N . PHE B 1 105 ? -0.157 16.641 -4.348 1 92.31 105 PHE B N 1
ATOM 2955 C CA . PHE B 1 105 ? -1.558 16.453 -3.996 1 92.31 105 PHE B CA 1
ATOM 2956 C C . PHE B 1 105 ? -2.459 17.359 -4.82 1 92.31 105 PHE B C 1
ATOM 2958 O O . PHE B 1 105 ? -3.543 16.953 -5.242 1 92.31 105 PHE B O 1
ATOM 2965 N N . ALA B 1 106 ? -2.002 18.578 -5.016 1 90.94 106 ALA B N 1
ATOM 2966 C CA . ALA B 1 106 ? -2.766 19.484 -5.855 1 90.94 106 ALA B CA 1
ATOM 2967 C C . ALA B 1 106 ? -2.895 18.953 -7.277 1 90.94 106 ALA B C 1
ATOM 2969 O O . ALA B 1 106 ? -3.979 18.984 -7.863 1 90.94 106 ALA B O 1
ATOM 2970 N N . ARG B 1 107 ? -1.846 18.453 -7.77 1 85.12 107 ARG B N 1
ATOM 2971 C CA . ARG B 1 107 ? -1.861 17.875 -9.109 1 85.12 107 ARG B CA 1
ATOM 2972 C C . ARG B 1 107 ? -2.803 16.672 -9.18 1 85.12 107 ARG B C 1
ATOM 2974 O O . ARG B 1 107 ? -3.377 16.391 -10.227 1 85.12 107 ARG B O 1
ATOM 2981 N N . ALA B 1 108 ? -2.896 16.078 -8.031 1 87 108 ALA B N 1
ATOM 2982 C CA . ALA B 1 108 ? -3.793 14.922 -7.961 1 87 108 ALA B CA 1
ATOM 2983 C C . ALA B 1 108 ? -5.246 15.367 -7.82 1 87 108 ALA B C 1
ATOM 2985 O O . ALA B 1 108 ? -6.148 14.531 -7.73 1 87 108 ALA B O 1
ATOM 2986 N N . GLY B 1 109 ? -5.535 16.656 -7.707 1 89.44 109 GLY B N 1
ATOM 2987 C CA . GLY B 1 109 ? -6.898 17.156 -7.781 1 89.44 109 GLY B CA 1
ATOM 2988 C C . GLY B 1 109 ? -7.406 17.703 -6.465 1 89.44 109 GLY B C 1
ATOM 2989 O O . GLY B 1 109 ? -8.578 18.047 -6.34 1 89.44 109 GLY B O 1
ATOM 2990 N N . PHE B 1 110 ? -6.52 17.828 -5.52 1 95.31 110 PHE B N 1
ATOM 2991 C CA . PHE B 1 110 ? -6.926 18.312 -4.203 1 95.31 110 PHE B CA 1
ATOM 2992 C C . PHE B 1 110 ? -6.445 19.734 -3.971 1 95.31 110 PHE B C 1
ATOM 2994 O O . PHE B 1 110 ? -5.273 20.047 -4.203 1 95.31 110 PHE B O 1
ATOM 3001 N N . LEU B 1 111 ? -7.352 20.562 -3.535 1 97.44 111 LEU B N 1
ATOM 3002 C CA . LEU B 1 111 ? -6.797 21.766 -2.898 1 97.44 111 LEU B CA 1
ATOM 3003 C C . LEU B 1 111 ? -5.895 21.375 -1.729 1 97.44 111 LEU B C 1
ATOM 3005 O O . LEU B 1 111 ? -6.293 20.609 -0.858 1 97.44 111 LEU B O 1
ATOM 3009 N N . THR B 1 112 ? -4.699 21.875 -1.778 1 97.5 112 THR B N 1
ATOM 3010 C CA . THR B 1 112 ? -3.764 21.484 -0.727 1 97.5 112 THR B CA 1
ATOM 3011 C C . THR B 1 112 ? -3.363 22.703 0.111 1 97.5 112 THR B C 1
ATOM 3013 O O . THR B 1 112 ? -2.914 23.719 -0.429 1 97.5 112 THR B O 1
ATOM 3016 N N . VAL B 1 113 ? -3.582 22.578 1.439 1 98.31 113 VAL B N 1
ATOM 3017 C CA . VAL B 1 113 ? -3.254 23.641 2.398 1 98.31 113 VAL B CA 1
ATOM 3018 C C . VAL B 1 113 ? -2.248 23.109 3.418 1 98.31 113 VAL B C 1
ATOM 3020 O O . VAL B 1 113 ? -2.518 22.125 4.117 1 98.31 113 VAL B O 1
ATOM 3023 N N . ALA B 1 114 ? -1.107 23.766 3.453 1 98.19 114 ALA B N 1
ATOM 3024 C CA . ALA B 1 114 ? -0.07 23.391 4.414 1 98.19 114 ALA B CA 1
ATOM 3025 C C . ALA B 1 114 ? 0.23 24.562 5.363 1 98.19 114 ALA B C 1
ATOM 3027 O O . ALA B 1 114 ? 0.981 25.469 5.016 1 98.19 114 ALA B O 1
ATOM 3028 N N . PRO B 1 115 ? -0.274 24.453 6.586 1 98.44 115 PRO B N 1
ATOM 3029 C CA . PRO B 1 115 ? 0.009 25.547 7.527 1 98.44 115 PRO B CA 1
ATOM 3030 C C . PRO B 1 115 ? 1.447 25.516 8.039 1 98.44 115 PRO B C 1
ATOM 3032 O O . PRO B 1 115 ? 2.061 24.453 8.125 1 98.44 115 PRO B O 1
ATOM 3035 N N . ASP B 1 116 ? 1.924 26.672 8.305 1 97.81 116 ASP B N 1
ATOM 3036 C CA . ASP B 1 116 ? 3.197 26.766 9.016 1 97.81 116 ASP B CA 1
ATOM 3037 C C . ASP B 1 116 ? 3.053 26.312 10.469 1 97.81 116 ASP B C 1
ATOM 3039 O O . ASP B 1 116 ? 2.664 27.094 11.328 1 97.81 116 ASP B O 1
ATOM 3043 N N . LEU B 1 117 ? 3.508 25.125 10.727 1 97.94 117 LEU B N 1
ATOM 3044 C CA . LEU B 1 117 ? 3.25 24.5 12.016 1 97.94 117 LEU B CA 1
ATOM 3045 C C . LEU B 1 117 ? 4.152 25.094 13.094 1 97.94 117 LEU B C 1
ATOM 3047 O O . LEU B 1 117 ? 3.924 24.859 14.289 1 97.94 117 LEU B O 1
ATOM 3051 N N . PHE B 1 118 ? 5.094 25.828 12.664 1 96.94 118 PHE B N 1
ATOM 3052 C CA . PHE B 1 118 ? 6.105 26.25 13.625 1 96.94 118 PHE B CA 1
ATOM 3053 C C . PHE B 1 118 ? 6.223 27.766 13.656 1 96.94 118 PHE B C 1
ATOM 3055 O O . PHE B 1 118 ? 7.195 28.312 14.188 1 96.94 118 PHE B O 1
ATOM 3062 N N . ASN B 1 119 ? 5.309 28.391 13.039 1 93.19 119 ASN B N 1
ATOM 3063 C CA . ASN B 1 119 ? 5.227 29.844 13.039 1 93.19 119 ASN B CA 1
ATOM 3064 C C . ASN B 1 119 ? 6.559 30.484 12.664 1 93.19 119 ASN B C 1
ATOM 3066 O O . ASN B 1 119 ? 7.051 31.375 13.375 1 93.19 119 ASN B O 1
ATOM 3070 N N . GLY B 1 120 ? 7.133 29.938 11.688 1 92.12 120 GLY B N 1
ATOM 3071 C CA . GLY B 1 120 ? 8.336 30.531 11.125 1 92.12 120 GLY B CA 1
ATOM 3072 C C . GLY B 1 120 ? 9.609 29.984 11.742 1 92.12 120 GLY B C 1
ATOM 3073 O O . GLY B 1 120 ? 10.711 30.344 11.312 1 92.12 120 GLY B O 1
ATOM 3074 N N . THR B 1 121 ? 9.5 29.141 12.75 1 91.44 121 THR B N 1
ATOM 3075 C CA . THR B 1 121 ? 10.688 28.625 13.43 1 91.44 121 THR B CA 1
ATOM 3076 C C . THR B 1 121 ? 10.695 27.094 13.422 1 91.44 121 THR B C 1
ATOM 3078 O O . THR B 1 121 ? 10.602 26.469 14.484 1 91.44 121 THR B O 1
ATOM 3081 N N . PRO B 1 122 ? 10.852 26.5 12.203 1 94.19 122 PRO B N 1
ATOM 3082 C CA . PRO B 1 122 ? 10.961 25.047 12.141 1 94.19 122 PRO B CA 1
ATOM 3083 C C . PRO B 1 122 ? 12.297 24.531 12.68 1 94.19 122 PRO B C 1
ATOM 3085 O O . PRO B 1 122 ? 13.164 25.328 13.047 1 94.19 122 PRO B O 1
ATOM 3088 N N . ALA B 1 123 ? 12.391 23.203 12.781 1 92.19 123 ALA B N 1
ATOM 3089 C CA . ALA B 1 123 ? 13.68 22.594 13.117 1 92.19 123 ALA B CA 1
ATOM 3090 C C . ALA B 1 123 ? 14.719 22.891 12.039 1 92.19 123 ALA B C 1
ATOM 3092 O O . ALA B 1 123 ? 14.375 23.062 10.867 1 92.19 123 ALA B O 1
ATOM 3093 N N . PRO B 1 124 ? 15.961 22.906 12.516 1 85.06 124 PRO B N 1
ATOM 3094 C CA . PRO B 1 124 ? 17 23.078 11.5 1 85.06 124 PRO B CA 1
ATOM 3095 C C . PRO B 1 124 ? 17.125 21.859 10.57 1 85.06 124 PRO B C 1
ATOM 3097 O O . PRO B 1 124 ? 16.703 20.766 10.938 1 85.06 124 PRO B O 1
ATOM 3100 N N . GLY B 1 125 ? 17.5 22.078 9.32 1 76.62 125 GLY B N 1
ATOM 3101 C CA . GLY B 1 125 ? 17.594 21.062 8.281 1 76.62 125 GLY B CA 1
ATOM 3102 C C . GLY B 1 125 ? 18.312 19.797 8.75 1 76.62 125 GLY B C 1
ATOM 3103 O O . GLY B 1 125 ? 18 18.703 8.297 1 76.62 125 GLY B O 1
ATOM 3104 N N . ASP B 1 126 ? 19.312 20.047 9.492 1 72.25 126 ASP B N 1
ATOM 3105 C CA . ASP B 1 126 ? 19.984 18.938 10.164 1 72.25 126 ASP B CA 1
ATOM 3106 C C . ASP B 1 126 ? 19.703 18.953 11.672 1 72.25 126 ASP B C 1
ATOM 3108 O O . ASP B 1 126 ? 20.188 19.859 12.375 1 72.25 126 ASP B O 1
ATOM 3112 N N . ILE B 1 127 ? 18.922 17.969 12.062 1 73.31 127 ILE B N 1
ATOM 3113 C CA . ILE B 1 127 ? 18.453 17.969 13.438 1 73.31 127 ILE B CA 1
ATOM 3114 C C . ILE B 1 127 ? 19.594 17.562 14.367 1 73.31 127 ILE B C 1
ATOM 3116 O O . ILE B 1 127 ? 19.484 17.672 15.594 1 73.31 127 ILE B O 1
ATOM 3120 N N . ASN B 1 128 ? 20.688 17.109 13.766 1 69.56 128 ASN B N 1
ATOM 3121 C CA . ASN B 1 128 ? 21.828 16.688 14.578 1 69.56 128 ASN B CA 1
ATOM 3122 C C . ASN B 1 128 ? 22.812 17.828 14.805 1 69.56 128 ASN B C 1
ATOM 3124 O O . ASN B 1 128 ? 23.875 17.625 15.391 1 69.56 128 ASN B O 1
ATOM 3128 N N . VAL B 1 129 ? 22.438 18.906 14.406 1 68.81 129 VAL B N 1
ATOM 3129 C CA . VAL B 1 129 ? 23.328 20.047 14.602 1 68.81 129 VAL B CA 1
ATOM 3130 C C . VAL B 1 129 ? 23.516 20.297 16.094 1 68.81 129 VAL B C 1
ATOM 3132 O O . VAL B 1 129 ? 22.578 20.156 16.875 1 68.81 129 VAL B O 1
ATOM 3135 N N . PRO B 1 130 ? 24.797 20.562 16.422 1 77.12 130 PRO B N 1
ATOM 3136 C CA . PRO B 1 130 ? 25.047 20.844 17.844 1 77.12 130 PRO B CA 1
ATOM 3137 C C . PRO B 1 130 ? 24.141 21.953 18.391 1 77.12 130 PRO B C 1
ATOM 3139 O O . PRO B 1 130 ? 23.891 22.953 17.703 1 77.12 130 PRO B O 1
ATOM 3142 N N . GLY B 1 131 ? 23.516 21.703 19.547 1 81.88 131 GLY B N 1
ATOM 3143 C CA . GLY B 1 131 ? 22.719 22.719 20.219 1 81.88 131 GLY B CA 1
ATOM 3144 C C . GLY B 1 131 ? 21.219 22.547 20.031 1 81.88 131 GLY B C 1
ATOM 3145 O O . GLY B 1 131 ? 20.422 23.094 20.781 1 81.88 131 GLY B O 1
ATOM 3146 N N . PHE B 1 132 ? 20.922 21.906 18.953 1 85.19 132 PHE B N 1
ATOM 3147 C CA . PHE B 1 132 ? 19.484 21.688 18.75 1 85.19 132 PHE B CA 1
ATOM 3148 C C . PHE B 1 132 ? 18.984 20.547 19.625 1 85.19 132 PHE B C 1
ATOM 3150 O O . PHE B 1 132 ? 19.547 19.438 19.609 1 85.19 132 PHE B O 1
ATOM 3157 N N . ASN B 1 133 ? 18.016 20.828 20.453 1 89.88 133 ASN B N 1
ATOM 3158 C CA . ASN B 1 133 ? 17.359 19.844 21.328 1 89.88 133 ASN B CA 1
ATOM 3159 C C . ASN B 1 133 ? 16 19.438 20.797 1 89.88 133 ASN B C 1
ATOM 3161 O O . ASN B 1 133 ? 15.016 20.156 20.969 1 89.88 133 ASN B O 1
ATOM 3165 N N . THR B 1 134 ? 15.977 18.266 20.25 1 87.44 134 THR B N 1
ATOM 3166 C CA . THR B 1 134 ? 14.773 17.766 19.609 1 87.44 134 THR B CA 1
ATOM 3167 C C . THR B 1 134 ? 13.641 17.609 20.625 1 87.44 134 THR B C 1
ATOM 3169 O O . THR B 1 134 ? 12.492 17.984 20.344 1 87.44 134 THR B O 1
ATOM 3172 N N . THR B 1 135 ? 14.016 17.109 21.75 1 86.88 135 THR B N 1
ATOM 3173 C CA . THR B 1 135 ? 13.016 16.906 22.797 1 86.88 135 THR B CA 1
ATOM 3174 C C . THR B 1 135 ? 12.383 18.234 23.203 1 86.88 135 THR B C 1
ATOM 3176 O O . THR B 1 135 ? 11.156 18.328 23.297 1 86.88 135 THR B O 1
ATOM 3179 N N . ALA B 1 136 ? 13.188 19.172 23.438 1 90.56 136 ALA B N 1
ATOM 3180 C CA . ALA B 1 136 ? 12.688 20.5 23.797 1 90.56 136 ALA B CA 1
ATOM 3181 C C . ALA B 1 136 ? 11.836 21.078 22.672 1 90.56 136 ALA B C 1
ATOM 3183 O O . ALA B 1 136 ? 10.781 21.688 22.922 1 90.56 136 ALA B O 1
ATOM 3184 N N . PHE B 1 137 ? 12.266 20.938 21.5 1 93.25 137 PHE B N 1
ATOM 3185 C CA . PHE B 1 137 ? 11.547 21.438 20.328 1 93.25 137 PHE B CA 1
ATOM 3186 C C . PHE B 1 137 ? 10.148 20.828 20.25 1 93.25 137 PHE B C 1
ATOM 3188 O O . PHE B 1 137 ? 9.164 21.547 20.078 1 93.25 137 PHE B O 1
ATOM 3195 N N . LEU B 1 138 ? 10.047 19.547 20.438 1 90.19 138 LEU B N 1
ATOM 3196 C CA . LEU B 1 138 ? 8.773 18.844 20.359 1 90.19 138 LEU B CA 1
ATOM 3197 C C . LEU B 1 138 ? 7.852 19.281 21.5 1 90.19 138 LEU B C 1
ATOM 3199 O O . LEU B 1 138 ? 6.637 19.391 21.312 1 90.19 138 LEU B O 1
ATOM 3203 N N . ASN B 1 139 ? 8.438 19.516 22.625 1 89.56 139 ASN B N 1
ATOM 3204 C CA . ASN B 1 139 ? 7.66 19.984 23.766 1 89.56 139 ASN B CA 1
ATOM 3205 C C . ASN B 1 139 ? 7.098 21.391 23.5 1 89.56 139 ASN B C 1
ATOM 3207 O O . ASN B 1 139 ? 5.992 21.703 23.953 1 89.56 139 ASN B O 1
ATOM 3211 N N . ASP B 1 140 ? 7.863 22.172 22.875 1 93.81 140 ASP B N 1
ATOM 3212 C CA . ASP B 1 140 ? 7.445 23.547 22.562 1 93.81 140 ASP B CA 1
ATOM 3213 C C . ASP B 1 140 ? 6.348 23.547 21.5 1 93.81 140 ASP B C 1
ATOM 3215 O O . ASP B 1 140 ? 5.699 24.578 21.281 1 93.81 140 ASP B O 1
ATOM 3219 N N . HIS B 1 141 ? 6.129 22.438 20.906 1 96.5 141 HIS B N 1
ATOM 3220 C CA . HIS B 1 141 ? 5.137 22.328 19.844 1 96.5 141 HIS B CA 1
ATOM 3221 C C . HIS B 1 141 ? 4.172 21.172 20.094 1 96.5 141 HIS B C 1
ATOM 3223 O O . HIS B 1 141 ? 3.898 20.391 19.203 1 96.5 141 HIS B O 1
ATOM 3229 N N . GLY B 1 142 ? 3.73 21.125 21.312 1 95.31 142 GLY B N 1
ATOM 3230 C CA . GLY B 1 142 ? 2.764 20.094 21.688 1 95.31 142 GLY B CA 1
ATOM 3231 C C . GLY B 1 142 ? 1.364 20.391 21.172 1 95.31 142 GLY B C 1
ATOM 3232 O O . GLY B 1 142 ? 1.163 21.328 20.406 1 95.31 142 GLY B O 1
ATOM 3233 N N . PRO B 1 143 ? 0.391 19.594 21.609 1 95.38 143 PRO B N 1
ATOM 3234 C CA . PRO B 1 143 ? -0.981 19.734 21.109 1 95.38 143 PRO B CA 1
ATOM 3235 C C . PRO B 1 143 ? -1.572 21.109 21.422 1 95.38 143 PRO B C 1
ATOM 3237 O O . PRO B 1 143 ? -2.303 21.672 20.594 1 95.38 143 PRO B O 1
ATOM 3240 N N . ALA B 1 144 ? -1.293 21.656 22.547 1 94.69 144 ALA B N 1
ATOM 3241 C CA . ALA B 1 144 ? -1.827 22.953 22.922 1 94.69 144 ALA B CA 1
ATOM 3242 C C . ALA B 1 144 ? -1.415 24.031 21.922 1 94.69 144 ALA B C 1
ATOM 3244 O O . ALA B 1 144 ? -2.172 24.969 21.656 1 94.69 144 ALA B O 1
ATOM 3245 N N . GLN B 1 145 ? -0.203 23.922 21.406 1 95.56 145 GLN B N 1
ATOM 3246 C CA . GLN B 1 145 ? 0.313 24.906 20.453 1 95.56 145 GLN B CA 1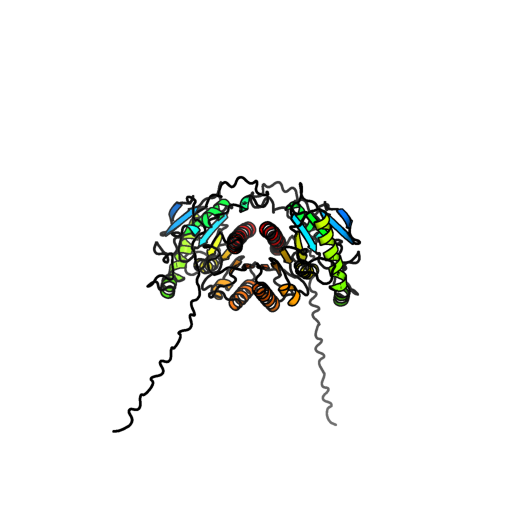
ATOM 3247 C C . GLN B 1 145 ? -0.077 24.531 19.016 1 95.56 145 GLN B C 1
ATOM 3249 O O . GLN B 1 145 ? -0.357 25.422 18.203 1 95.56 145 GLN B O 1
ATOM 3254 N N . THR B 1 146 ? -0.107 23.281 18.688 1 97.38 146 THR B N 1
ATOM 3255 C CA . THR B 1 146 ? -0.206 22.844 17.312 1 97.38 146 THR B CA 1
ATOM 3256 C C . THR B 1 146 ? -1.665 22.672 16.891 1 97.38 146 THR B C 1
ATOM 3258 O O . THR B 1 146 ? -2.029 22.969 15.75 1 97.38 146 THR B O 1
ATOM 3261 N N . ASP B 1 147 ? -2.58 22.297 17.781 1 97.12 147 ASP B N 1
ATOM 3262 C CA . ASP B 1 147 ? -3.979 22.047 17.453 1 97.12 147 ASP B CA 1
ATOM 3263 C C . ASP B 1 147 ? -4.637 23.297 16.875 1 97.12 147 ASP B C 1
ATOM 3265 O O . ASP B 1 147 ? -5.379 23.219 15.883 1 97.12 147 ASP B O 1
ATOM 3269 N N . PRO B 1 148 ? -4.383 24.453 17.469 1 96.56 148 PRO B N 1
ATOM 3270 C CA . PRO B 1 148 ? -5.004 25.656 16.906 1 96.56 148 PRO B CA 1
ATOM 3271 C C . PRO B 1 148 ? -4.578 25.922 15.461 1 96.56 148 PRO B C 1
ATOM 3273 O O . PRO B 1 148 ? -5.363 26.438 14.664 1 96.56 148 PRO B O 1
ATOM 3276 N N . ILE B 1 149 ? -3.357 25.594 15.164 1 97.94 149 ILE B N 1
ATOM 3277 C CA . ILE B 1 149 ? -2.863 25.797 13.805 1 97.94 149 ILE B CA 1
ATOM 3278 C C . ILE B 1 149 ? -3.564 24.812 12.859 1 97.94 149 ILE B C 1
ATOM 3280 O O . ILE B 1 149 ? -4.004 25.203 11.773 1 97.94 149 ILE B O 1
ATOM 3284 N N . VAL B 1 150 ? -3.697 23.578 13.266 1 98.31 150 VAL B N 1
ATOM 3285 C CA . VAL B 1 150 ? -4.41 22.562 12.5 1 98.31 150 VAL B CA 1
ATOM 3286 C C . VAL B 1 150 ? -5.855 23 12.281 1 98.31 150 VAL B C 1
ATOM 3288 O O . VAL B 1 150 ? -6.359 22.953 11.156 1 98.31 150 VAL B O 1
ATOM 3291 N N . ALA B 1 151 ? -6.473 23.469 13.328 1 97.44 151 ALA B N 1
ATOM 3292 C CA . ALA B 1 151 ? -7.855 23.922 13.266 1 97.44 151 ALA B CA 1
ATOM 3293 C C . ALA B 1 151 ? -8 25.094 12.297 1 97.44 151 ALA B C 1
ATOM 3295 O O . ALA B 1 151 ? -8.992 25.188 11.562 1 97.44 151 ALA B O 1
ATOM 3296 N N . ALA B 1 152 ? -7.055 25.969 12.328 1 97.5 152 ALA B N 1
ATOM 3297 C CA . ALA B 1 152 ? -7.086 27.125 11.43 1 97.5 152 ALA B CA 1
ATOM 3298 C C . ALA B 1 152 ? -7.051 26.688 9.969 1 97.5 152 ALA B C 1
ATOM 3300 O O . ALA B 1 152 ? -7.734 27.266 9.125 1 97.5 152 ALA B O 1
ATOM 3301 N N . GLY B 1 153 ? -6.211 25.688 9.672 1 98.06 153 GLY B N 1
ATOM 3302 C CA . GLY B 1 153 ? -6.18 25.156 8.32 1 98.06 153 GLY B CA 1
ATOM 3303 C C . GLY B 1 153 ? -7.496 24.547 7.895 1 98.06 153 GLY B C 1
ATOM 3304 O O . GLY B 1 153 ? -7.984 24.812 6.793 1 98.06 153 GLY B O 1
ATOM 3305 N N . LEU B 1 154 ? -8.07 23.75 8.773 1 98 154 LEU B N 1
ATOM 3306 C CA . LEU B 1 154 ? -9.367 23.141 8.5 1 98 154 LEU B CA 1
ATOM 3307 C C . LEU B 1 154 ? -10.438 24.203 8.281 1 98 154 LEU B C 1
ATOM 3309 O O . LEU B 1 154 ? -11.242 24.109 7.355 1 98 154 LEU B O 1
ATOM 3313 N N . ALA B 1 155 ? -10.461 25.188 9.094 1 97.19 155 ALA B N 1
ATOM 3314 C CA . ALA B 1 155 ? -11.438 26.281 9 1 97.19 155 ALA B CA 1
ATOM 3315 C C . ALA B 1 155 ? -11.289 27.031 7.68 1 97.19 155 ALA B C 1
ATOM 3317 O O . ALA B 1 155 ? -12.281 27.422 7.062 1 97.19 155 ALA B O 1
ATOM 3318 N N . TYR B 1 156 ? -10.07 27.266 7.305 1 97.88 156 TYR B N 1
ATOM 3319 C CA . TYR B 1 156 ? -9.844 27.953 6.031 1 97.88 156 TYR B CA 1
ATOM 3320 C C . TYR B 1 156 ? -10.43 27.156 4.875 1 97.88 156 TYR B C 1
ATOM 3322 O O . TYR B 1 156 ? -11.156 27.703 4.039 1 97.88 156 TYR B O 1
ATOM 3330 N N . ILE B 1 157 ? -10.125 25.859 4.836 1 98.19 157 ILE B N 1
ATOM 3331 C CA . ILE B 1 157 ? -10.633 25 3.771 1 98.19 157 ILE B CA 1
ATOM 3332 C C . ILE B 1 157 ? -12.164 25.047 3.76 1 98.19 157 ILE B C 1
ATOM 3334 O O . ILE B 1 157 ? -12.781 25.188 2.701 1 98.19 157 ILE B O 1
ATOM 3338 N N . ARG B 1 158 ? -12.742 25 4.895 1 96.75 158 ARG B N 1
ATOM 3339 C CA . ARG B 1 158 ? -14.195 25.047 5.008 1 96.75 158 ARG B CA 1
ATOM 3340 C C . ARG B 1 158 ? -14.75 26.375 4.516 1 96.75 158 ARG B C 1
ATOM 3342 O O . ARG B 1 158 ? -15.828 26.422 3.926 1 96.75 158 ARG B O 1
ATOM 3349 N N . SER B 1 159 ? -14.062 27.406 4.793 1 97.12 159 SER B N 1
ATOM 3350 C CA . SER B 1 159 ? -14.516 28.734 4.371 1 97.12 159 SER B CA 1
ATOM 3351 C C . SER B 1 159 ? -14.609 28.828 2.85 1 97.12 159 SER B C 1
ATOM 3353 O O . SER B 1 159 ? -15.305 29.688 2.314 1 97.12 159 SER B O 1
ATOM 3355 N N . LEU B 1 160 ? -13.898 27.953 2.174 1 97.31 160 LEU B N 1
ATOM 3356 C CA . LEU B 1 160 ? -13.938 27.922 0.717 1 97.31 160 LEU B CA 1
ATOM 3357 C C . LEU B 1 160 ? -15.086 27.047 0.223 1 97.31 160 LEU B C 1
ATOM 3359 O O . LEU B 1 160 ? -15.234 26.828 -0.982 1 97.31 160 LEU B O 1
ATOM 3363 N N . GLY B 1 161 ? -15.828 26.484 1.157 1 97 161 GLY B N 1
ATOM 3364 C CA . GLY B 1 161 ? -16.984 25.656 0.819 1 97 161 GLY B CA 1
ATOM 3365 C C . GLY B 1 161 ? -16.625 24.188 0.639 1 97 161 GLY B C 1
ATOM 3366 O O . GLY B 1 161 ? -17.453 23.406 0.175 1 97 161 GLY B O 1
ATOM 3367 N N . ILE B 1 162 ? -15.438 23.828 0.979 1 97.81 162 ILE B N 1
ATOM 3368 C CA . ILE B 1 162 ? -15.008 22.438 0.818 1 97.81 162 ILE B CA 1
ATOM 3369 C C . ILE B 1 162 ? -15.133 21.703 2.148 1 97.81 162 ILE B C 1
ATOM 3371 O O . ILE B 1 162 ? -14.508 22.078 3.139 1 97.81 162 ILE B O 1
ATOM 3375 N N . THR B 1 163 ? -15.93 20.594 2.137 1 96.44 163 THR B N 1
ATOM 3376 C CA . THR B 1 163 ? -16.156 19.859 3.369 1 96.44 163 THR B CA 1
ATOM 3377 C C . THR B 1 163 ? -15.492 18.484 3.297 1 96.44 163 THR B C 1
ATOM 3379 O O . THR B 1 163 ? -15.328 17.812 4.32 1 96.44 163 THR B O 1
ATOM 3382 N N . ARG B 1 164 ? -15.148 17.984 2.129 1 97.94 164 ARG B N 1
ATOM 3383 C CA . ARG B 1 164 ? -14.43 16.734 1.944 1 97.94 164 ARG B CA 1
ATOM 3384 C C . ARG B 1 164 ? -12.93 16.938 2.068 1 97.94 164 ARG B C 1
ATOM 3386 O O . ARG B 1 164 ? -12.234 17.109 1.063 1 97.94 164 ARG B O 1
ATOM 3393 N N . VAL B 1 165 ? -12.445 16.922 3.326 1 98.44 165 VAL B N 1
ATOM 3394 C CA . VAL B 1 165 ? -11.062 17.25 3.625 1 98.44 165 VAL B CA 1
ATOM 3395 C C . VAL B 1 165 ? -10.352 16.031 4.211 1 98.44 165 VAL B C 1
ATOM 3397 O O . VAL B 1 165 ? -10.875 15.375 5.117 1 98.44 165 VAL B O 1
ATOM 3400 N N . GLY B 1 166 ? -9.258 15.633 3.617 1 98.75 166 GLY B N 1
ATOM 3401 C CA . GLY B 1 166 ? -8.328 14.703 4.227 1 98.75 166 GLY B CA 1
ATOM 3402 C C . GLY B 1 166 ? -7.148 15.383 4.902 1 98.75 166 GLY B C 1
ATOM 3403 O O . GLY B 1 166 ? -6.703 16.438 4.461 1 98.75 166 GLY B O 1
ATOM 3404 N N . ALA B 1 167 ? -6.688 14.805 5.973 1 98.88 167 ALA B N 1
ATOM 3405 C CA . ALA B 1 167 ? -5.461 15.281 6.605 1 98.88 167 ALA B CA 1
ATOM 3406 C C . ALA B 1 167 ? -4.312 14.297 6.398 1 98.88 167 ALA B C 1
ATOM 3408 O O . ALA B 1 167 ? -4.449 13.109 6.684 1 98.88 167 ALA B O 1
ATOM 3409 N N . THR B 1 168 ? -3.262 14.75 5.836 1 98.69 168 THR B N 1
ATOM 3410 C CA . THR B 1 168 ? -2.047 13.945 5.723 1 98.69 168 THR B CA 1
ATOM 3411 C C . THR B 1 168 ? -0.91 14.578 6.523 1 98.69 168 THR B C 1
ATOM 3413 O O . THR B 1 168 ? -0.818 15.797 6.625 1 98.69 168 THR B O 1
ATOM 3416 N N . GLY B 1 169 ? -0.059 13.695 7.105 1 98.62 169 GLY B N 1
ATOM 3417 C CA . GLY B 1 169 ? 1.067 14.188 7.883 1 98.62 169 GLY B CA 1
ATOM 3418 C C . GLY B 1 169 ? 2.291 13.297 7.789 1 98.62 169 GLY B C 1
ATOM 3419 O O . GLY B 1 169 ? 2.172 12.094 7.559 1 98.62 169 GLY B O 1
ATOM 3420 N N . TYR B 1 170 ? 3.371 13.906 7.984 1 97.75 170 TYR B N 1
ATOM 3421 C CA . TYR B 1 170 ? 4.672 13.25 7.875 1 97.75 170 TYR B CA 1
ATOM 3422 C C . TYR B 1 170 ? 5.516 13.516 9.117 1 97.75 170 TYR B C 1
ATOM 3424 O O . TYR B 1 170 ? 5.711 14.672 9.508 1 97.75 170 TYR B O 1
ATOM 3432 N N . CYS B 1 171 ? 6.082 12.422 9.719 1 97.19 171 CYS B N 1
ATOM 3433 C CA . CYS B 1 171 ? 6.879 12.562 10.93 1 97.19 171 CYS B CA 1
ATOM 3434 C C . CYS B 1 171 ? 6.098 13.289 12.016 1 97.19 171 CYS B C 1
ATOM 3436 O O . CYS B 1 171 ? 5.09 12.781 12.508 1 97.19 171 CYS B O 1
ATOM 3438 N N . PHE B 1 172 ? 6.465 14.469 12.383 1 97.25 172 PHE B N 1
ATOM 3439 C CA . PHE B 1 172 ? 5.781 15.32 13.359 1 97.25 172 PHE B CA 1
ATOM 3440 C C . PHE B 1 172 ? 4.324 15.523 12.969 1 97.25 172 PHE B C 1
ATOM 3442 O O . PHE B 1 172 ? 3.424 15.336 13.789 1 97.25 172 PHE B O 1
ATOM 3449 N N . GLY B 1 173 ? 4.105 15.797 11.758 1 98.25 173 GLY B N 1
ATOM 3450 C CA . GLY B 1 173 ? 2.773 16.078 11.25 1 98.25 173 GLY B CA 1
ATOM 3451 C C . GLY B 1 173 ? 1.865 14.859 11.25 1 98.25 173 GLY B C 1
ATOM 3452 O O . GLY B 1 173 ? 0.642 14.992 11.18 1 98.25 173 GLY B O 1
ATOM 3453 N N . GLY B 1 174 ? 2.455 13.664 11.266 1 98.5 174 GLY B N 1
ATOM 3454 C CA . GLY B 1 174 ? 1.66 12.445 11.281 1 98.5 174 GLY B CA 1
ATOM 3455 C C . GLY B 1 174 ? 0.754 12.336 12.492 1 98.5 174 GLY B C 1
ATOM 3456 O O . GLY B 1 174 ? -0.419 11.977 12.367 1 98.5 174 GLY B O 1
ATOM 3457 N N . ARG B 1 175 ? 1.285 12.648 13.625 1 97.81 175 ARG B N 1
ATOM 3458 C CA . ARG B 1 175 ? 0.495 12.68 14.852 1 97.81 175 ARG B CA 1
ATOM 3459 C C . ARG B 1 175 ? -0.671 13.656 14.727 1 97.81 175 ARG B C 1
ATOM 3461 O O . ARG B 1 175 ? -1.805 13.328 15.078 1 97.81 175 ARG B O 1
ATOM 3468 N N . TYR B 1 176 ? -0.479 14.711 14.148 1 98.25 176 TYR B N 1
ATOM 3469 C CA . TYR B 1 176 ? -1.483 15.773 14.109 1 98.25 176 TYR B CA 1
ATOM 3470 C C . TYR B 1 176 ? -2.482 15.539 12.984 1 98.25 176 TYR B C 1
ATOM 3472 O O . TYR B 1 176 ? -3.594 16.062 13.008 1 98.25 176 TYR B O 1
ATOM 3480 N N . ALA B 1 177 ? -2.051 14.758 11.977 1 98.75 177 ALA B N 1
ATOM 3481 C CA . ALA B 1 177 ? -3.061 14.289 11.031 1 98.75 177 ALA B CA 1
ATOM 3482 C C . ALA B 1 177 ? -4.137 13.469 11.742 1 98.75 177 ALA B C 1
ATOM 3484 O O . ALA B 1 177 ? -5.328 13.641 11.477 1 98.75 177 ALA B O 1
ATOM 3485 N N . PHE B 1 178 ? -3.711 12.586 12.648 1 98.62 178 PHE B N 1
ATOM 3486 C CA . PHE B 1 178 ? -4.672 11.797 13.414 1 98.62 178 PHE B CA 1
ATOM 3487 C C . PHE B 1 178 ? -5.516 12.703 14.305 1 98.62 178 PHE B C 1
ATOM 3489 O O . PHE B 1 178 ? -6.73 12.508 14.422 1 98.62 178 PHE B O 1
ATOM 3496 N N . ARG B 1 179 ? -4.934 13.688 14.883 1 97.75 179 ARG B N 1
ATOM 3497 C CA . ARG B 1 179 ? -5.699 14.609 15.711 1 97.75 179 ARG B CA 1
ATOM 3498 C C . ARG B 1 179 ? -6.684 15.414 14.867 1 97.75 179 ARG B C 1
ATOM 3500 O O . ARG B 1 179 ? -7.82 15.648 15.281 1 97.75 179 ARG B O 1
ATOM 3507 N N . ALA B 1 180 ? -6.27 15.789 13.672 1 98.06 180 ALA B N 1
ATOM 3508 C CA . ALA B 1 180 ? -7.164 16.484 12.758 1 98.06 180 ALA B CA 1
ATOM 3509 C C . ALA B 1 180 ? -8.383 15.633 12.422 1 98.06 180 ALA B C 1
ATOM 3511 O O . ALA B 1 180 ? -9.461 16.156 12.125 1 98.06 180 ALA B O 1
ATOM 3512 N N . GLY B 1 181 ? -8.203 14.312 12.367 1 97.62 181 GLY B N 1
ATOM 3513 C CA . GLY B 1 181 ? -9.281 13.391 12.062 1 97.62 181 GLY B CA 1
ATOM 3514 C C . GLY B 1 181 ? -10.18 13.102 13.25 1 97.62 181 GLY B C 1
ATOM 3515 O O . GLY B 1 181 ? -11.094 12.273 13.156 1 97.62 181 GLY B O 1
ATOM 3516 N N . SER B 1 182 ? -9.891 13.719 14.305 1 94.81 182 SER B N 1
ATOM 3517 C CA . SER B 1 182 ? -10.703 13.602 15.508 1 94.81 182 SER B CA 1
ATOM 3518 C C . SER B 1 182 ? -11.531 14.859 15.742 1 94.81 182 SER B C 1
ATOM 3520 O O . SER B 1 182 ? -11.758 15.641 14.82 1 94.81 182 SER B O 1
ATOM 3522 N N . ASN B 1 183 ? -12.117 15.078 16.953 1 87.62 183 ASN B N 1
ATOM 3523 C CA . ASN B 1 183 ? -12.969 16.219 17.25 1 87.62 183 ASN B CA 1
ATOM 3524 C C . ASN B 1 183 ? -12.156 17.422 17.703 1 87.62 183 ASN B C 1
ATOM 3526 O O . ASN B 1 183 ? -12.695 18.531 17.844 1 87.62 183 ASN B O 1
ATOM 3530 N N . LEU B 1 184 ? -10.898 17.328 17.75 1 88.31 184 LEU B N 1
ATOM 3531 C CA . LEU B 1 184 ? -10.031 18.422 18.188 1 88.31 184 LEU B CA 1
ATOM 3532 C C . LEU B 1 184 ? -10.703 19.25 19.281 1 88.31 184 LEU B C 1
ATOM 3534 O O . LEU B 1 184 ? -10.789 20.469 19.172 1 88.31 184 LEU B O 1
ATOM 3538 N N . THR B 1 185 ? -11.086 18.656 20.25 1 83 185 THR B N 1
ATOM 3539 C CA . THR B 1 185 ? -11.898 19.266 21.297 1 83 185 THR B CA 1
ATOM 3540 C C . THR B 1 185 ? -11.133 20.391 21.984 1 83 185 THR B C 1
ATOM 3542 O O . THR B 1 185 ? -11.719 21.203 22.703 1 83 185 THR B O 1
ATOM 3545 N N . THR B 1 186 ? -9.93 20.469 21.734 1 83.44 186 THR B N 1
ATOM 3546 C CA . THR B 1 186 ? -9.086 21.516 22.297 1 83.44 186 THR B CA 1
ATOM 3547 C C . THR B 1 186 ? -9.211 22.797 21.5 1 83.44 186 THR B C 1
ATOM 3549 O O . THR B 1 186 ? -8.586 23.812 21.844 1 83.44 186 THR B O 1
ATOM 3552 N N . THR B 1 187 ? -9.906 22.734 20.438 1 89.38 187 THR B N 1
ATOM 3553 C CA . THR B 1 187 ? -10.055 23.891 19.547 1 89.38 187 THR B CA 1
ATOM 3554 C C . THR B 1 187 ? -11.523 24.25 19.359 1 89.38 187 THR B C 1
ATOM 3556 O O . THR B 1 187 ? -12.398 23.672 20.016 1 89.38 187 THR B O 1
ATOM 3559 N N . SER B 1 188 ? -11.758 25.25 18.547 1 82.88 188 SER B N 1
ATOM 3560 C CA . SER B 1 188 ? -13.109 25.75 18.297 1 82.88 188 SER B CA 1
ATOM 3561 C C . SER B 1 188 ? -13.789 24.969 17.172 1 82.88 188 SER B C 1
ATOM 3563 O O . SER B 1 188 ? -14.922 25.266 16.797 1 82.88 188 SER B O 1
ATOM 3565 N N . ILE B 1 189 ? -13.07 23.922 16.781 1 85.62 189 ILE B N 1
ATOM 3566 C CA . ILE B 1 189 ? -13.672 23.141 15.703 1 85.62 189 ILE B CA 1
ATOM 3567 C C . ILE B 1 189 ? -14.875 22.375 16.234 1 85.62 189 ILE B C 1
ATOM 3569 O O . ILE B 1 189 ? -14.82 21.812 17.344 1 85.62 189 ILE B O 1
ATOM 3573 N N . ARG B 1 190 ? -15.969 22.438 15.547 1 88 190 ARG B N 1
ATOM 3574 C CA . ARG B 1 190 ? -17.172 21.734 15.953 1 88 190 ARG B CA 1
ATOM 3575 C C . ARG B 1 190 ? -17.078 20.25 15.617 1 88 190 ARG B C 1
ATOM 3577 O O . ARG B 1 190 ? -16.375 19.875 14.68 1 88 190 ARG B O 1
ATOM 3584 N N . PRO B 1 191 ? -17.812 19.5 16.422 1 88 191 PRO B N 1
ATOM 3585 C CA . PRO B 1 191 ? -17.859 18.078 16.062 1 88 191 PRO B CA 1
ATOM 3586 C C . PRO B 1 191 ? -18.281 17.859 14.617 1 88 191 PRO B C 1
ATOM 3588 O O . PRO B 1 191 ? -19.172 18.547 14.117 1 88 191 PRO B O 1
ATOM 3591 N N . GLY B 1 192 ? -17.547 17.031 13.945 1 89.44 192 GLY B N 1
ATOM 3592 C CA . GLY B 1 192 ? -17.875 16.719 12.57 1 89.44 192 GLY B CA 1
ATOM 3593 C C . GLY B 1 192 ? -17.141 17.594 11.57 1 89.44 192 GLY B C 1
ATOM 3594 O O . GLY B 1 192 ? -17.281 17.406 10.359 1 89.44 192 GLY B O 1
ATOM 3595 N N . GLN B 1 193 ? -16.344 18.531 12.125 1 92.56 193 GLN B N 1
ATOM 3596 C CA . GLN B 1 193 ? -15.664 19.453 11.227 1 92.56 193 GLN B CA 1
ATOM 3597 C C . GLN B 1 193 ? -14.195 19.094 11.078 1 92.56 193 GLN B C 1
ATOM 3599 O O . GLN B 1 193 ? -13.414 19.859 10.508 1 92.56 193 GLN B O 1
ATOM 3604 N N . GLY B 1 194 ? -13.828 17.984 11.594 1 95.81 194 GLY B N 1
ATOM 3605 C CA . GLY B 1 194 ? -12.484 17.469 11.383 1 95.81 194 GLY B CA 1
ATOM 3606 C C . GLY B 1 194 ? -12.289 16.844 10.016 1 95.81 194 GLY B C 1
ATOM 3607 O O . GLY B 1 194 ? -13.188 16.891 9.172 1 95.81 194 GLY B O 1
ATOM 3608 N N . ALA B 1 195 ? -11.094 16.406 9.781 1 98.19 195 ALA B N 1
ATOM 3609 C CA . ALA B 1 195 ? -10.812 15.719 8.531 1 98.19 195 ALA B CA 1
ATOM 3610 C C . ALA B 1 195 ? -11.617 14.422 8.422 1 98.19 195 ALA B C 1
ATOM 3612 O O . ALA B 1 195 ? -11.781 13.703 9.406 1 98.19 195 ALA B O 1
ATOM 3613 N N . ARG B 1 196 ? -12.055 14.133 7.258 1 97.94 196 ARG B N 1
ATOM 3614 C CA . ARG B 1 196 ? -12.898 12.969 7.023 1 97.94 196 ARG B CA 1
ATOM 3615 C C . ARG B 1 196 ? -12.062 11.703 6.906 1 97.94 196 ARG B C 1
ATOM 3617 O O . ARG B 1 196 ? -12.562 10.594 7.125 1 97.94 196 ARG B O 1
ATOM 3624 N N . ALA B 1 197 ? -10.844 11.82 6.5 1 98.56 197 ALA B N 1
ATOM 3625 C CA . ALA B 1 197 ? -9.891 10.719 6.355 1 98.56 197 ALA B CA 1
ATOM 3626 C C . ALA B 1 197 ? -8.477 11.18 6.707 1 98.56 197 ALA B C 1
ATOM 3628 O O . ALA B 1 197 ? -8.141 12.359 6.57 1 98.56 197 ALA B O 1
ATOM 3629 N N . VAL B 1 198 ? -7.672 10.18 7.129 1 98.81 198 VAL B N 1
ATOM 3630 C CA . VAL B 1 198 ? -6.336 10.516 7.613 1 98.81 198 VAL B CA 1
ATOM 3631 C C . VAL B 1 198 ? -5.301 9.609 6.941 1 98.81 198 VAL B C 1
ATOM 3633 O O . VAL B 1 198 ? -5.559 8.422 6.719 1 98.81 198 VAL B O 1
ATOM 3636 N N . PHE B 1 199 ? -4.176 10.203 6.602 1 98.88 199 PHE B N 1
ATOM 3637 C CA . PHE B 1 199 ? -2.984 9.453 6.219 1 98.88 199 PHE B CA 1
ATOM 3638 C C . PHE B 1 199 ? -1.761 9.969 6.969 1 98.88 199 PHE B C 1
ATOM 3640 O O . PHE B 1 199 ? -1.566 11.18 7.098 1 98.88 199 PHE B O 1
ATOM 3647 N N . ALA B 1 200 ? -0.934 9.07 7.48 1 98.88 200 ALA B N 1
ATOM 3648 C CA . ALA B 1 200 ? 0.32 9.453 8.125 1 98.88 200 ALA B CA 1
ATOM 3649 C C . ALA B 1 200 ? 1.479 8.594 7.621 1 98.88 200 ALA B C 1
ATOM 3651 O O . ALA B 1 200 ? 1.387 7.367 7.605 1 98.88 200 ALA B O 1
ATOM 3652 N N . ALA B 1 201 ? 2.504 9.25 7.188 1 98.5 201 ALA B N 1
ATOM 3653 C CA . ALA B 1 201 ? 3.754 8.555 6.898 1 98.5 201 ALA B CA 1
ATOM 3654 C C . ALA B 1 201 ? 4.75 8.711 8.047 1 98.5 201 ALA B C 1
ATOM 3656 O O . ALA B 1 201 ? 5.074 9.836 8.438 1 98.5 201 ALA B O 1
ATOM 3657 N N . HIS B 1 202 ? 5.246 7.586 8.578 1 97.81 202 HIS B N 1
ATOM 3658 C CA . HIS B 1 202 ? 6.234 7.477 9.648 1 97.81 202 HIS B CA 1
ATOM 3659 C C . HIS B 1 202 ? 5.961 8.484 10.758 1 97.81 202 HIS B C 1
ATOM 3661 O O . HIS B 1 202 ? 6.84 9.273 11.109 1 97.81 202 HIS B O 1
ATOM 3667 N N . PRO B 1 203 ? 4.754 8.406 11.328 1 97.94 203 PRO B N 1
ATOM 3668 C CA . PRO B 1 203 ? 4.414 9.367 12.375 1 97.94 203 PRO B CA 1
ATOM 3669 C C . PRO B 1 203 ? 5.324 9.266 13.594 1 97.94 203 PRO B C 1
ATOM 3671 O O . PRO B 1 203 ? 5.73 8.164 13.969 1 97.94 203 PRO B O 1
ATOM 3674 N N . SER B 1 204 ? 5.621 10.398 14.109 1 94.62 204 SER B N 1
ATOM 3675 C CA . SER B 1 204 ? 6.379 10.484 15.359 1 94.62 204 SER B CA 1
ATOM 3676 C C . SER B 1 204 ? 5.453 10.711 16.547 1 94.62 204 SER B C 1
ATOM 3678 O O . SER B 1 204 ? 4.504 11.492 16.469 1 94.62 204 SER B O 1
ATOM 3680 N N . MET B 1 205 ? 5.656 9.961 17.656 1 93.94 205 MET B N 1
ATOM 3681 C CA . MET B 1 205 ? 4.996 10.156 18.938 1 93.94 205 MET B CA 1
ATOM 3682 C C . MET B 1 205 ? 3.484 10.031 18.797 1 93.94 205 MET B C 1
ATOM 3684 O O . MET B 1 205 ? 2.732 10.758 19.453 1 93.94 205 MET B O 1
ATOM 3688 N N . LEU B 1 206 ? 3.016 9.234 17.875 1 96.81 206 LEU B N 1
ATOM 3689 C CA . LEU B 1 206 ? 1.589 8.969 17.719 1 96.81 206 LEU B CA 1
ATOM 3690 C C . LEU B 1 206 ? 1.049 8.188 18.906 1 96.81 206 LEU B C 1
ATOM 3692 O O . LEU B 1 206 ? 1.448 7.047 19.141 1 96.81 206 LEU B O 1
ATOM 3696 N N . GLY B 1 207 ? 0.138 8.812 19.641 1 97.06 207 GLY B N 1
ATOM 3697 C CA . GLY B 1 207 ? -0.358 8.203 20.859 1 97.06 207 GLY B CA 1
ATOM 3698 C C . GLY B 1 207 ? -1.545 7.289 20.625 1 97.06 207 GLY B C 1
ATOM 3699 O O . GLY B 1 207 ? -2.27 7.438 19.641 1 97.06 207 GLY B O 1
ATOM 3700 N N . ASP B 1 208 ? -1.735 6.391 21.578 1 98.19 208 ASP B N 1
ATOM 3701 C CA . ASP B 1 208 ? -2.838 5.438 21.5 1 98.19 208 ASP B CA 1
ATOM 3702 C C . ASP B 1 208 ? -4.184 6.156 21.484 1 98.19 208 ASP B C 1
ATOM 3704 O O . ASP B 1 208 ? -5.078 5.805 20.719 1 98.19 208 ASP B O 1
ATOM 3708 N N . GLU B 1 209 ? -4.352 7.121 22.312 1 96.94 209 GLU B N 1
ATOM 3709 C CA . GLU B 1 209 ? -5.613 7.844 22.438 1 96.94 209 GLU B CA 1
ATOM 3710 C C . GLU B 1 209 ? -5.938 8.594 21.141 1 96.94 209 GLU B C 1
ATOM 3712 O O . GLU B 1 209 ? -7.105 8.742 20.781 1 96.94 209 GLU B O 1
ATOM 3717 N N . GLU B 1 210 ? -4.918 9.086 20.5 1 97.44 210 GLU B N 1
ATOM 3718 C CA . GLU B 1 210 ? -5.121 9.797 19.234 1 97.44 210 GLU B CA 1
ATOM 3719 C C . GLU B 1 210 ? -5.625 8.859 18.156 1 97.44 210 GLU B C 1
ATOM 3721 O O . GLU B 1 210 ? -6.496 9.227 17.359 1 97.44 210 GLU B O 1
ATOM 3726 N N . ILE B 1 211 ? -5.082 7.656 18.109 1 98.44 211 ILE B N 1
ATOM 3727 C CA . ILE B 1 211 ? -5.531 6.648 17.156 1 98.44 211 ILE B CA 1
ATOM 3728 C C . ILE B 1 211 ? -6.969 6.242 17.469 1 98.44 211 ILE B C 1
ATOM 3730 O O . ILE B 1 211 ? -7.805 6.156 16.562 1 98.44 211 ILE B O 1
ATOM 3734 N N . ALA B 1 212 ? -7.281 6.082 18.719 1 97.62 212 ALA B N 1
ATOM 3735 C CA . ALA B 1 212 ? -8.609 5.641 19.125 1 97.62 212 ALA B CA 1
ATOM 3736 C C . ALA B 1 212 ? -9.656 6.719 18.859 1 97.62 212 ALA B C 1
ATOM 3738 O O . ALA B 1 212 ? -10.844 6.414 18.719 1 97.62 212 ALA B O 1
ATOM 3739 N N . ALA B 1 213 ? -9.281 7.961 18.734 1 96.19 213 ALA B N 1
ATOM 3740 C CA . ALA B 1 213 ? -10.219 9.086 18.688 1 96.19 213 ALA B CA 1
ATOM 3741 C C . ALA B 1 213 ? -10.602 9.414 17.25 1 96.19 213 ALA B C 1
ATOM 3743 O O . ALA B 1 213 ? -11.461 10.266 17.016 1 96.19 213 ALA B O 1
ATOM 3744 N N . ILE B 1 214 ? -9.969 8.758 16.266 1 97.12 214 ILE B N 1
ATOM 3745 C CA . ILE B 1 214 ? -10.266 9.117 14.891 1 97.12 214 ILE B CA 1
ATOM 3746 C C . ILE B 1 214 ? -11.742 8.867 14.602 1 97.12 214 ILE B C 1
ATOM 3748 O O . ILE B 1 214 ? -12.344 7.949 15.164 1 97.12 214 ILE B O 1
ATOM 3752 N N . GLN B 1 215 ? -12.32 9.656 13.688 1 96.75 215 GLN B N 1
ATOM 3753 C CA . GLN B 1 215 ? -13.742 9.555 13.375 1 96.75 215 GLN B CA 1
ATOM 3754 C C . GLN B 1 215 ? -13.961 9.078 11.945 1 96.75 215 GLN B C 1
ATOM 3756 O O . GLN B 1 215 ? -15.094 9.07 11.453 1 96.75 215 GLN B O 1
ATOM 3761 N N . GLY B 1 216 ? -12.961 8.766 11.234 1 97.19 216 GLY B N 1
ATOM 3762 C CA . GLY B 1 216 ? -13.016 8.305 9.859 1 97.19 216 GLY B CA 1
ATOM 3763 C C . GLY B 1 216 ? -11.852 7.406 9.484 1 97.19 216 GLY B C 1
ATOM 3764 O O . GLY B 1 216 ? -11.023 7.07 10.336 1 97.19 216 GLY B O 1
ATOM 3765 N N . PRO B 1 217 ? -11.781 6.996 8.219 1 98.12 217 PRO B N 1
ATOM 3766 C CA . PRO B 1 217 ? -10.742 6.082 7.742 1 98.12 217 PRO B CA 1
ATOM 3767 C C . PRO B 1 217 ? -9.328 6.629 7.953 1 98.12 217 PRO B C 1
ATOM 3769 O O . PRO B 1 217 ? -9.109 7.836 7.828 1 98.12 217 PRO B O 1
ATOM 3772 N N . ALA B 1 218 ? -8.391 5.699 8.258 1 98.81 218 ALA B N 1
ATOM 3773 C CA . ALA B 1 218 ? -7.004 6.09 8.5 1 98.81 218 ALA B CA 1
ATOM 3774 C C . ALA B 1 218 ? -6.035 5.109 7.84 1 98.81 218 ALA B C 1
ATOM 3776 O O . ALA B 1 218 ? -6.234 3.895 7.902 1 98.81 218 ALA B O 1
ATOM 3777 N N . SER B 1 219 ? -5.082 5.641 7.176 1 98.81 219 SER B N 1
ATOM 3778 C CA . SER B 1 219 ? -4.02 4.863 6.547 1 98.81 219 SER B CA 1
ATOM 3779 C C . SER B 1 219 ? -2.646 5.305 7.039 1 98.81 219 SER B C 1
ATOM 3781 O O . SER B 1 219 ? -2.404 6.496 7.234 1 98.81 219 SER B O 1
ATOM 3783 N N . VAL B 1 220 ? -1.701 4.32 7.27 1 98.94 220 VAL B N 1
ATOM 3784 C CA . VAL B 1 220 ? -0.37 4.625 7.785 1 98.94 220 VAL B CA 1
ATOM 3785 C C . VAL B 1 220 ? 0.688 3.953 6.91 1 98.94 220 VAL B C 1
ATOM 3787 O O . VAL B 1 220 ? 0.539 2.791 6.523 1 98.94 220 VAL B O 1
ATOM 3790 N N . ALA B 1 221 ? 1.659 4.684 6.527 1 98.75 221 ALA B N 1
ATOM 3791 C CA . ALA B 1 221 ? 2.875 4.168 5.906 1 98.75 221 ALA B CA 1
ATOM 3792 C C . ALA B 1 221 ? 4.047 4.207 6.879 1 98.75 221 ALA B C 1
ATOM 3794 O O . ALA B 1 221 ? 4.395 5.266 7.406 1 98.75 221 ALA B O 1
ATOM 3795 N N . ALA B 1 222 ? 4.684 3.084 7.086 1 98.62 222 ALA B N 1
ATOM 3796 C CA . ALA B 1 222 ? 5.762 2.967 8.062 1 98.62 222 ALA B CA 1
ATOM 3797 C C . ALA B 1 222 ? 7.082 2.613 7.383 1 98.62 222 ALA B C 1
ATOM 3799 O O . ALA B 1 222 ? 7.094 2.014 6.309 1 98.62 222 ALA B O 1
ATOM 3800 N N . ALA B 1 223 ? 8.164 3.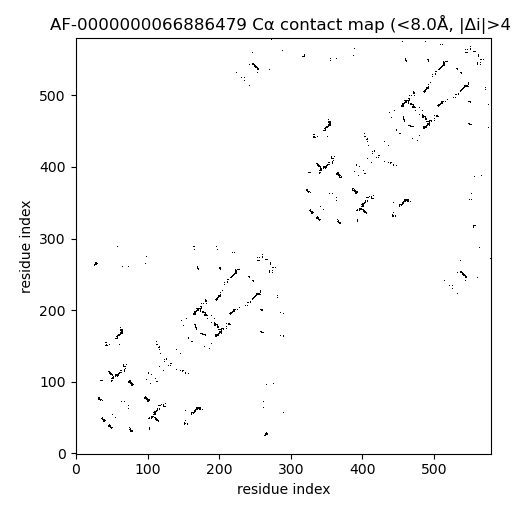033 8.047 1 97.5 223 ALA B N 1
ATOM 3801 C CA . ALA B 1 223 ? 9.508 2.686 7.602 1 97.5 223 ALA B CA 1
ATOM 3802 C C . ALA B 1 223 ? 9.977 1.384 8.242 1 97.5 223 ALA B C 1
ATOM 3804 O O . ALA B 1 223 ? 9.57 1.052 9.359 1 97.5 223 ALA B O 1
ATOM 3805 N N . GLU B 1 224 ? 10.867 0.763 7.516 1 95.5 224 GLU B N 1
ATOM 3806 C CA . GLU B 1 224 ? 11.477 -0.457 8.039 1 95.5 224 GLU B CA 1
ATOM 3807 C C . GLU B 1 224 ? 12.281 -0.176 9.305 1 95.5 224 GLU B C 1
ATOM 3809 O O . GLU B 1 224 ? 12.117 -0.865 10.312 1 95.5 224 GLU B O 1
ATOM 3814 N N . THR B 1 225 ? 13.164 0.761 9.188 1 94.62 225 THR B N 1
ATOM 3815 C CA . THR B 1 225 ? 14.047 1.131 10.281 1 94.62 225 THR B CA 1
ATOM 3816 C C . THR B 1 225 ? 13.656 2.492 10.859 1 94.62 225 THR B C 1
ATOM 3818 O O . THR B 1 225 ? 13.992 3.529 10.281 1 94.62 225 THR B O 1
ATOM 3821 N N . ASP B 1 226 ? 12.898 2.465 11.953 1 95.81 226 ASP B N 1
ATOM 3822 C CA . ASP B 1 226 ? 12.383 3.66 12.609 1 95.81 226 ASP B CA 1
ATOM 3823 C C . ASP B 1 226 ? 12.359 3.48 14.125 1 95.81 226 ASP B C 1
ATOM 3825 O O . ASP B 1 226 ? 11.516 2.76 14.664 1 95.81 226 ASP B O 1
ATOM 3829 N N . ALA B 1 227 ? 13.25 4.164 14.836 1 93.62 227 ALA B N 1
ATOM 3830 C CA . ALA B 1 227 ? 13.344 4.031 16.281 1 93.62 227 ALA B CA 1
ATOM 3831 C C . ALA B 1 227 ? 12.094 4.566 16.969 1 93.62 227 ALA B C 1
ATOM 3833 O O . ALA B 1 227 ? 11.766 4.16 18.094 1 93.62 227 ALA B O 1
ATOM 3834 N N . LEU B 1 228 ? 11.383 5.453 16.281 1 92.5 228 LEU B N 1
ATOM 3835 C CA . LEU B 1 228 ? 10.172 6.035 16.844 1 92.5 228 LEU B CA 1
ATOM 3836 C C . LEU B 1 228 ? 8.961 5.145 16.578 1 92.5 228 LEU B C 1
ATOM 3838 O O . LEU B 1 228 ? 7.906 5.328 17.188 1 92.5 228 LEU B O 1
ATOM 3842 N N . MET B 1 229 ? 9.078 4.215 15.711 1 95.75 229 MET B N 1
ATOM 3843 C CA . MET B 1 229 ? 8.023 3.27 15.375 1 95.75 229 MET B CA 1
ATOM 3844 C C . MET B 1 229 ? 8.594 1.89 15.07 1 95.75 229 MET B C 1
ATOM 3846 O O . MET B 1 229 ? 8.516 1.414 13.938 1 95.75 229 MET B O 1
ATOM 3850 N N . PRO B 1 230 ? 9.195 1.312 16.094 1 95.81 230 PRO B N 1
ATOM 3851 C CA . PRO B 1 230 ? 9.742 -0.03 15.891 1 95.81 230 PRO B CA 1
ATOM 3852 C C . PRO B 1 230 ? 8.656 -1.071 15.609 1 95.81 230 PRO B C 1
ATOM 3854 O O . PRO B 1 230 ? 7.465 -0.76 15.672 1 95.81 230 PRO B O 1
ATOM 3857 N N . ALA B 1 231 ? 9.055 -2.264 15.328 1 94.75 231 ALA B N 1
ATOM 3858 C CA . ALA B 1 231 ? 8.148 -3.328 14.914 1 94.75 231 ALA B CA 1
ATOM 3859 C C . ALA B 1 231 ? 7.031 -3.525 15.938 1 94.75 231 ALA B C 1
ATOM 3861 O O . ALA B 1 231 ? 5.867 -3.701 15.562 1 94.75 231 ALA B O 1
ATOM 3862 N N . ALA B 1 232 ? 7.336 -3.525 17.219 1 95.81 232 ALA B N 1
ATOM 3863 C CA . ALA B 1 232 ? 6.332 -3.693 18.266 1 95.81 232 ALA B CA 1
ATOM 3864 C C . ALA B 1 232 ? 5.293 -2.578 18.203 1 95.81 232 ALA B C 1
ATOM 3866 O O . ALA B 1 232 ? 4.09 -2.832 18.328 1 95.81 232 ALA B O 1
ATOM 3867 N N . ARG B 1 233 ? 5.73 -1.377 18 1 97.12 233 ARG B N 1
ATOM 3868 C CA . ARG B 1 233 ? 4.816 -0.24 17.938 1 97.12 233 ARG B CA 1
ATOM 3869 C C . ARG B 1 233 ? 3.945 -0.317 16.688 1 97.12 233 ARG B C 1
ATOM 3871 O O . ARG B 1 233 ? 2.77 0.052 16.719 1 97.12 233 ARG B O 1
ATOM 3878 N N . ARG B 1 234 ? 4.527 -0.773 15.578 1 97.5 234 ARG B N 1
ATOM 3879 C CA . ARG B 1 234 ? 3.74 -0.954 14.367 1 97.5 234 ARG B CA 1
ATOM 3880 C C . ARG B 1 234 ? 2.588 -1.926 14.594 1 97.5 234 ARG B C 1
ATOM 3882 O O . ARG B 1 234 ? 1.465 -1.684 14.148 1 97.5 234 ARG B O 1
ATOM 3889 N N . THR B 1 235 ? 2.895 -2.975 15.305 1 95.88 235 THR B N 1
ATOM 3890 C CA . THR B 1 235 ? 1.872 -3.961 15.633 1 95.88 235 THR B CA 1
ATOM 3891 C C . THR B 1 235 ? 0.788 -3.342 16.516 1 95.88 235 THR B C 1
ATOM 3893 O O . THR B 1 235 ? -0.404 -3.557 16.281 1 95.88 235 THR B O 1
ATOM 3896 N N . GLU B 1 236 ? 1.2 -2.576 17.469 1 97.38 236 GLU B N 1
ATOM 3897 C CA . GLU B 1 236 ? 0.257 -1.906 18.359 1 97.38 236 GLU B CA 1
ATOM 3898 C C . GLU B 1 236 ? -0.635 -0.937 17.594 1 97.38 236 GLU B C 1
ATOM 3900 O O . GLU B 1 236 ? -1.85 -0.902 17.797 1 97.38 236 GLU B O 1
ATOM 3905 N N . ILE B 1 237 ? -0.033 -0.187 16.734 1 98.25 237 ILE B N 1
ATOM 3906 C CA . ILE B 1 237 ? -0.778 0.796 15.953 1 98.25 237 ILE B CA 1
ATOM 3907 C C . ILE B 1 237 ? -1.804 0.086 15.078 1 98.25 237 ILE B C 1
ATOM 3909 O O . ILE B 1 237 ? -2.959 0.512 14.992 1 98.25 237 ILE B O 1
ATOM 3913 N N . THR B 1 238 ? -1.391 -0.978 14.445 1 97.62 238 THR B N 1
ATOM 3914 C CA . THR B 1 238 ? -2.305 -1.732 13.594 1 97.62 238 THR B CA 1
ATOM 3915 C C . THR B 1 238 ? -3.49 -2.252 14.398 1 97.62 238 THR B C 1
ATOM 3917 O O . THR B 1 238 ? -4.637 -2.156 13.961 1 97.62 238 THR B O 1
ATOM 3920 N N . ALA B 1 239 ? -3.23 -2.754 15.562 1 97.44 239 ALA B N 1
ATOM 3921 C CA . ALA B 1 239 ? -4.289 -3.254 16.438 1 97.44 239 ALA B CA 1
ATOM 3922 C C . ALA B 1 239 ? -5.234 -2.131 16.859 1 97.44 239 ALA B C 1
ATOM 3924 O O . ALA B 1 239 ? -6.453 -2.318 16.891 1 97.44 239 ALA B O 1
ATOM 3925 N N . LEU B 1 240 ? -4.684 -1.012 17.203 1 98.31 240 LEU B N 1
ATOM 3926 C CA . LEU B 1 240 ? -5.492 0.132 17.609 1 98.31 240 LEU B CA 1
ATOM 3927 C C . LEU B 1 240 ? -6.363 0.62 16.453 1 98.31 240 LEU B C 1
ATOM 3929 O O . LEU B 1 240 ? -7.523 0.99 16.672 1 98.31 240 LEU B O 1
ATOM 3933 N N . LEU B 1 241 ? -5.801 0.637 15.25 1 98.25 241 LEU B N 1
ATOM 3934 C CA . LEU B 1 241 ? -6.586 0.999 14.078 1 98.25 241 LEU B CA 1
ATOM 3935 C C . LEU B 1 241 ? -7.738 0.024 13.875 1 98.25 241 LEU B C 1
ATOM 3937 O O . LEU B 1 241 ? -8.875 0.441 13.617 1 98.25 241 LEU B O 1
ATOM 3941 N N . GLN B 1 242 ? -7.434 -1.208 14.023 1 95.88 242 GLN B N 1
ATOM 3942 C CA . GLN B 1 242 ? -8.469 -2.236 13.914 1 95.88 242 GLN B CA 1
ATOM 3943 C C . GLN B 1 242 ? -9.562 -2.023 14.953 1 95.88 242 GLN B C 1
ATOM 3945 O O . GLN B 1 242 ? -10.75 -2.09 14.625 1 95.88 242 GLN B O 1
ATOM 3950 N N . ASN B 1 243 ? -9.188 -1.721 16.125 1 96.94 243 ASN B N 1
ATOM 3951 C CA . ASN B 1 243 ? -10.117 -1.589 17.25 1 96.94 243 ASN B CA 1
ATOM 3952 C C . ASN B 1 243 ? -10.945 -0.312 17.141 1 96.94 243 ASN B C 1
ATOM 3954 O O . ASN B 1 243 ? -11.992 -0.19 17.781 1 96.94 243 ASN B O 1
ATOM 3958 N N . SER B 1 244 ? -10.453 0.661 16.391 1 95.75 244 SER B N 1
ATOM 3959 C CA . SER B 1 244 ? -11.18 1.917 16.234 1 95.75 244 SER B CA 1
ATOM 3960 C C . SER B 1 244 ? -12.516 1.699 15.516 1 95.75 244 SER B C 1
ATOM 3962 O O . SER B 1 244 ? -13.406 2.545 15.586 1 95.75 244 SER B O 1
ATOM 3964 N N . GLY B 1 245 ? -12.609 0.615 14.734 1 94.19 245 GLY B N 1
ATOM 3965 C CA . GLY B 1 245 ? -13.812 0.326 13.969 1 94.19 245 GLY B CA 1
ATOM 3966 C C . GLY B 1 245 ? -13.875 1.069 12.648 1 94.19 245 GLY B C 1
ATOM 3967 O O . GLY B 1 245 ? -14.766 0.83 11.836 1 94.19 245 GLY B O 1
ATOM 3968 N N . GLN B 1 246 ? -12.922 1.996 12.406 1 96.25 246 GLN B N 1
ATOM 3969 C CA . GLN B 1 246 ? -12.82 2.719 11.141 1 96.25 246 GLN B CA 1
ATOM 3970 C C . GLN B 1 246 ? -12.086 1.894 10.094 1 96.25 246 GLN B C 1
ATOM 3972 O O . GLN B 1 246 ? -11.344 0.965 10.43 1 96.25 246 GLN B O 1
ATOM 3977 N N . GLU B 1 247 ? -12.352 2.219 8.828 1 95.81 247 GLU B N 1
ATOM 3978 C CA . GLU B 1 247 ? -11.5 1.653 7.793 1 95.81 247 GLU B CA 1
ATOM 3979 C C . GLU B 1 247 ? -10.039 2.057 8 1 95.81 247 GLU B C 1
ATOM 3981 O O . GLU B 1 247 ? -9.75 3.203 8.352 1 95.81 247 GLU B O 1
ATOM 3986 N N . TYR B 1 248 ? -9.156 1.058 7.727 1 98.25 248 TYR B N 1
ATOM 3987 C CA . TYR B 1 248 ? -7.746 1.42 7.863 1 98.25 248 TYR B CA 1
ATOM 3988 C C . TYR B 1 248 ? -6.879 0.606 6.91 1 98.25 248 TYR B C 1
ATOM 3990 O O . TYR B 1 248 ? -7.32 -0.415 6.375 1 98.25 248 TYR B O 1
ATOM 3998 N N . SER B 1 249 ? -5.758 1.082 6.613 1 98.38 249 SER B N 1
ATOM 3999 C CA . SER B 1 249 ? -4.656 0.354 5.992 1 98.38 249 SER B CA 1
ATOM 4000 C C . SER B 1 249 ? -3.322 0.704 6.648 1 98.38 249 SER B C 1
ATOM 4002 O O . SER B 1 249 ? -3.176 1.778 7.234 1 98.38 249 SER B O 1
ATOM 4004 N N . PHE B 1 250 ? -2.459 -0.196 6.66 1 98.75 250 PHE B N 1
ATOM 4005 C CA . PHE B 1 250 ? -1.126 -0.038 7.23 1 98.75 250 PHE B CA 1
ATOM 4006 C C . PHE B 1 250 ? -0.075 -0.695 6.344 1 98.75 250 PHE B C 1
ATOM 4008 O O . PHE B 1 250 ? -0.193 -1.874 6.004 1 98.75 250 PHE B O 1
ATOM 4015 N N . ALA B 1 251 ? 0.897 0.063 5.941 1 98.62 251 ALA B N 1
ATOM 4016 C CA . ALA B 1 251 ? 1.953 -0.465 5.082 1 98.62 251 ALA B CA 1
ATOM 4017 C C . ALA B 1 251 ? 3.33 -0.214 5.691 1 98.62 251 ALA B C 1
ATOM 4019 O O . ALA B 1 251 ? 3.572 0.839 6.285 1 98.62 251 ALA B O 1
ATOM 4020 N N . VAL B 1 252 ? 4.18 -1.191 5.496 1 98.5 252 VAL B N 1
ATOM 4021 C CA . VAL B 1 252 ? 5.605 -1.048 5.781 1 98.5 252 VAL B CA 1
ATOM 4022 C C . VAL B 1 252 ? 6.402 -1.135 4.484 1 98.5 252 VAL B C 1
ATOM 4024 O O . VAL B 1 252 ? 6.176 -2.029 3.668 1 98.5 252 VAL B O 1
ATOM 4027 N N . TYR B 1 253 ? 7.281 -0.22 4.301 1 97.5 253 TYR B N 1
ATOM 4028 C CA . TYR B 1 253 ? 8.148 -0.213 3.127 1 97.5 253 TYR B CA 1
ATOM 4029 C C . TYR B 1 253 ? 9.586 -0.551 3.51 1 97.5 253 TYR B C 1
ATOM 4031 O O . TYR B 1 253 ? 10.172 0.101 4.375 1 97.5 253 TYR B O 1
ATOM 4039 N N . GLY B 1 254 ? 10.18 -1.525 2.842 1 95.5 254 GLY B N 1
ATOM 4040 C CA . GLY B 1 254 ? 11.523 -1.991 3.135 1 95.5 254 GLY B CA 1
ATOM 4041 C C . GLY B 1 254 ? 12.602 -1.022 2.686 1 95.5 254 GLY B C 1
ATOM 4042 O O . GLY B 1 254 ? 12.398 -0.254 1.744 1 95.5 254 GLY B O 1
ATOM 4043 N N . GLY B 1 255 ? 13.781 -1.092 3.357 1 91.75 255 GLY B N 1
ATOM 4044 C CA . GLY B 1 255 ? 14.93 -0.287 2.973 1 91.75 255 GLY B CA 1
ATOM 4045 C C . GLY B 1 255 ? 14.781 1.179 3.332 1 91.75 255 GLY B C 1
ATOM 4046 O O . GLY B 1 255 ? 15.484 2.033 2.793 1 91.75 255 GLY B O 1
ATOM 4047 N N . THR B 1 256 ? 13.781 1.428 4.164 1 94.5 256 THR B N 1
ATOM 4048 C CA . THR B 1 256 ? 13.484 2.82 4.484 1 94.5 256 THR B CA 1
ATOM 4049 C C . THR B 1 256 ? 13.781 3.113 5.949 1 94.5 256 THR B C 1
ATOM 4051 O O . THR B 1 256 ? 13.906 2.193 6.758 1 94.5 256 THR B O 1
ATOM 4054 N N . SER B 1 257 ? 13.969 4.406 6.207 1 94.81 257 SER B N 1
ATOM 4055 C CA . SER B 1 257 ? 14.109 4.926 7.562 1 94.81 257 SER B CA 1
ATOM 4056 C C . SER B 1 257 ? 13.148 6.078 7.82 1 94.81 257 SER B C 1
ATOM 4058 O O . SER B 1 257 ? 12.438 6.516 6.914 1 94.81 257 SER B O 1
ATOM 4060 N N . HIS B 1 258 ? 13.094 6.5 9.078 1 94.94 258 HIS B N 1
ATOM 4061 C CA . HIS B 1 258 ? 12.234 7.617 9.438 1 94.94 258 HIS B CA 1
ATOM 4062 C C . HIS B 1 258 ? 12.461 8.812 8.523 1 94.94 258 HIS B C 1
ATOM 4064 O O . HIS B 1 258 ? 13.609 9.18 8.25 1 94.94 258 HIS B O 1
ATOM 4070 N N . GLY B 1 259 ? 11.414 9.398 8.016 1 94.38 259 GLY B N 1
ATOM 4071 C CA . GLY B 1 259 ? 11.5 10.547 7.125 1 94.38 259 GLY B CA 1
ATOM 4072 C C . GLY B 1 259 ? 11.398 10.172 5.66 1 94.38 259 GLY B C 1
ATOM 4073 O O . GLY B 1 259 ? 11.344 11.047 4.793 1 94.38 259 GLY B O 1
ATOM 4074 N N . PHE B 1 260 ? 11.219 8.898 5.355 1 94.06 260 PHE B N 1
ATOM 4075 C CA . PHE B 1 260 ? 11.32 8.406 3.988 1 94.06 260 PHE B CA 1
ATOM 4076 C C . PHE B 1 260 ? 10.227 9.016 3.113 1 94.06 260 PHE B C 1
ATOM 4078 O O . PHE B 1 260 ? 10.375 9.094 1.892 1 94.06 260 PHE B O 1
ATOM 4085 N N . GLY B 1 261 ? 9.125 9.438 3.746 1 94.12 261 GLY B N 1
ATOM 4086 C CA . GLY B 1 261 ? 8.023 9.992 2.98 1 94.12 261 GLY B CA 1
ATOM 4087 C C . GLY B 1 261 ? 8.273 11.406 2.506 1 94.12 261 GLY B C 1
ATOM 4088 O O . GLY B 1 261 ? 7.508 11.953 1.707 1 94.12 261 GLY B O 1
ATOM 4089 N N . VAL B 1 262 ? 9.344 12.047 2.986 1 91 262 VAL B N 1
ATOM 4090 C CA . VAL B 1 262 ? 9.617 13.445 2.658 1 91 262 VAL B CA 1
ATOM 4091 C C . VAL B 1 262 ? 11.008 13.57 2.039 1 91 262 VAL B C 1
ATOM 4093 O O . VAL B 1 262 ? 11.156 14.078 0.927 1 91 262 VAL B O 1
ATOM 4096 N N . ARG B 1 263 ? 11.93 13.039 2.785 1 85.94 263 ARG B N 1
ATOM 4097 C CA . ARG B 1 263 ? 13.328 13.211 2.416 1 85.94 263 ARG B CA 1
ATOM 4098 C C . ARG B 1 263 ? 13.977 11.875 2.084 1 85.94 263 ARG B C 1
ATOM 4100 O O . ARG B 1 263 ? 14.133 11.016 2.959 1 85.94 263 ARG B O 1
ATOM 4107 N N . VAL B 1 264 ? 14.227 11.648 0.803 1 82 264 VAL B N 1
ATOM 4108 C CA . VAL B 1 264 ? 14.914 10.414 0.431 1 82 264 VAL B CA 1
ATOM 4109 C C . VAL B 1 264 ? 16.031 10.727 -0.563 1 82 264 VAL B C 1
ATOM 4111 O O . VAL B 1 264 ? 16.047 11.797 -1.174 1 82 264 VAL B O 1
ATOM 4114 N N . ASN B 1 265 ? 17.016 9.773 -0.533 1 80.31 265 ASN B N 1
ATOM 4115 C CA . ASN B 1 265 ? 17.953 9.734 -1.654 1 80.31 265 ASN B CA 1
ATOM 4116 C C . ASN B 1 265 ? 17.297 9.156 -2.906 1 80.31 265 ASN B C 1
ATOM 4118 O O . ASN B 1 265 ? 17.141 7.938 -3.021 1 80.31 265 ASN B O 1
ATOM 4122 N N . VAL B 1 266 ? 16.984 9.984 -3.84 1 77.62 266 VAL B N 1
ATOM 4123 C CA . VAL B 1 266 ? 16.172 9.578 -4.98 1 77.62 266 VAL B CA 1
ATOM 4124 C C . VAL B 1 266 ? 17.016 8.742 -5.945 1 77.62 266 VAL B C 1
ATOM 4126 O O . VAL B 1 266 ? 16.469 8.102 -6.852 1 77.62 266 VAL B O 1
ATOM 4129 N N . THR B 1 267 ? 18.297 8.719 -5.719 1 81.56 267 THR B N 1
ATOM 4130 C CA . THR B 1 267 ? 19.141 7.867 -6.551 1 81.56 267 THR B CA 1
ATOM 4131 C C . THR B 1 267 ? 19.109 6.422 -6.066 1 81.56 267 THR B C 1
ATOM 4133 O O . THR B 1 267 ? 19.5 5.508 -6.789 1 81.56 267 THR B O 1
ATOM 4136 N N . ASP B 1 268 ? 18.672 6.242 -4.875 1 86.69 268 ASP B N 1
ATOM 4137 C CA . ASP B 1 268 ? 18.391 4.898 -4.375 1 86.69 268 ASP B CA 1
ATOM 4138 C C . ASP B 1 268 ? 17 4.43 -4.789 1 86.69 268 ASP B C 1
ATOM 4140 O O . ASP B 1 268 ? 16 4.961 -4.312 1 86.69 268 ASP B O 1
ATOM 4144 N N . PRO B 1 269 ? 16.938 3.395 -5.656 1 86.5 269 PRO B N 1
ATOM 4145 C CA . PRO B 1 269 ? 15.633 2.975 -6.184 1 86.5 269 PRO B CA 1
ATOM 4146 C C . PRO B 1 269 ? 14.672 2.523 -5.086 1 86.5 269 PRO B C 1
ATOM 4148 O O . PRO B 1 269 ? 13.453 2.693 -5.215 1 86.5 269 PRO B O 1
ATOM 4151 N N . ARG B 1 270 ? 15.219 1.982 -4.023 1 89.25 270 ARG B N 1
ATOM 4152 C CA . ARG B 1 270 ? 14.367 1.532 -2.93 1 89.25 270 ARG B CA 1
ATOM 4153 C C . ARG B 1 270 ? 13.703 2.715 -2.229 1 89.25 270 ARG B C 1
ATOM 4155 O O . ARG B 1 270 ? 12.5 2.689 -1.962 1 89.25 270 ARG B O 1
ATOM 4162 N N . GLN B 1 271 ? 14.523 3.693 -1.996 1 89.44 271 GLN B N 1
ATOM 4163 C CA . GLN B 1 271 ? 14 4.875 -1.316 1 89.44 271 GLN B CA 1
ATOM 4164 C C . GLN B 1 271 ? 13.055 5.656 -2.223 1 89.44 271 GLN B C 1
ATOM 4166 O O . GLN B 1 271 ? 12.008 6.125 -1.774 1 89.44 271 GLN B O 1
ATOM 4171 N N . LYS B 1 272 ? 13.492 5.742 -3.434 1 88.5 272 LYS B N 1
ATOM 4172 C CA . L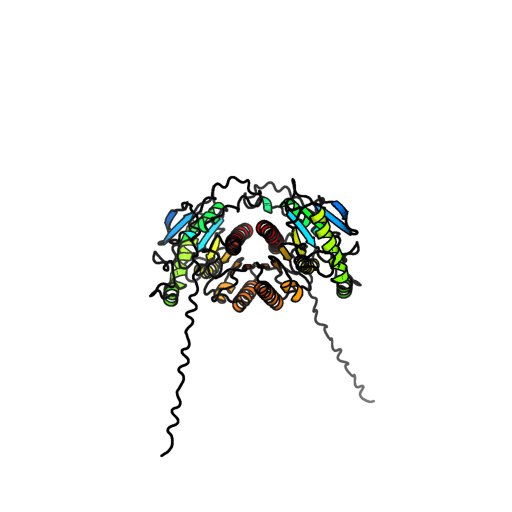YS B 1 272 ? 12.625 6.414 -4.398 1 88.5 272 LYS B CA 1
ATOM 4173 C C . LYS B 1 272 ? 11.266 5.73 -4.484 1 88.5 272 LYS B C 1
ATOM 4175 O O . LYS B 1 272 ? 10.227 6.395 -4.426 1 88.5 272 LYS B O 1
ATOM 4180 N N . PHE B 1 273 ? 11.234 4.445 -4.602 1 90.88 273 PHE B N 1
ATOM 4181 C CA . PHE B 1 273 ? 9.992 3.68 -4.688 1 90.88 273 PHE B CA 1
ATOM 4182 C C . PHE B 1 273 ? 9.125 3.912 -3.459 1 90.88 273 PHE B C 1
ATOM 4184 O O . PHE B 1 273 ? 7.93 4.184 -3.58 1 90.88 273 PHE B O 1
ATOM 4191 N N . ALA B 1 274 ? 9.719 3.812 -2.305 1 94.69 274 ALA B N 1
ATOM 4192 C CA . ALA B 1 274 ? 8.969 3.91 -1.055 1 94.69 274 ALA B CA 1
ATOM 4193 C C . ALA B 1 274 ? 8.305 5.277 -0.918 1 94.69 274 ALA B C 1
ATOM 4195 O O . ALA B 1 274 ? 7.148 5.375 -0.501 1 94.69 274 ALA B O 1
ATOM 4196 N N . LYS B 1 275 ? 9.023 6.301 -1.222 1 92.75 275 LYS B N 1
ATOM 4197 C CA . LYS B 1 275 ? 8.469 7.645 -1.159 1 92.75 275 LYS B CA 1
ATOM 4198 C C . LYS B 1 275 ? 7.281 7.793 -2.111 1 92.75 275 LYS B C 1
ATOM 4200 O O . LYS B 1 275 ? 6.227 8.297 -1.723 1 92.75 275 LYS B O 1
ATOM 4205 N N . GLU B 1 276 ? 7.449 7.344 -3.287 1 89.81 276 GLU B N 1
ATOM 4206 C CA . GLU B 1 276 ? 6.391 7.43 -4.289 1 89.81 276 GLU B CA 1
ATOM 4207 C C . GLU B 1 276 ? 5.18 6.594 -3.891 1 89.81 276 GLU B C 1
ATOM 4209 O O . GLU B 1 276 ? 4.039 7.039 -4.023 1 89.81 276 GLU B O 1
ATOM 4214 N N . GLU B 1 277 ? 5.461 5.434 -3.391 1 93.44 277 GLU B N 1
ATOM 4215 C CA . GLU B 1 277 ? 4.363 4.555 -2.994 1 93.44 277 GLU B CA 1
ATOM 4216 C C . GLU B 1 277 ? 3.594 5.137 -1.81 1 93.44 277 GLU B C 1
ATOM 4218 O O . GLU B 1 277 ? 2.369 5.004 -1.733 1 93.44 277 GLU B O 1
ATOM 4223 N N . ALA B 1 278 ? 4.309 5.707 -0.905 1 95.75 278 ALA B N 1
ATOM 4224 C CA . ALA B 1 278 ? 3.635 6.332 0.228 1 95.75 278 ALA B CA 1
ATOM 4225 C C . ALA B 1 278 ? 2.73 7.473 -0.234 1 95.75 278 ALA B C 1
ATOM 4227 O O . ALA B 1 278 ? 1.623 7.645 0.281 1 95.75 278 ALA B O 1
ATOM 4228 N N . PHE B 1 279 ? 3.211 8.234 -1.216 1 93.44 279 PHE B N 1
ATOM 4229 C CA . PHE B 1 279 ? 2.375 9.297 -1.762 1 93.44 279 PHE B CA 1
ATOM 4230 C C . PHE B 1 279 ? 1.135 8.719 -2.434 1 93.44 279 PHE B C 1
ATOM 4232 O O . PHE B 1 279 ? 0.021 9.203 -2.207 1 93.44 279 PHE B O 1
ATOM 4239 N N . LEU B 1 280 ? 1.295 7.727 -3.205 1 91.31 280 LEU B N 1
ATOM 4240 C CA . LEU B 1 280 ? 0.169 7.117 -3.904 1 91.31 280 LEU B CA 1
ATOM 4241 C C . LEU B 1 280 ? -0.811 6.492 -2.916 1 91.31 280 LEU B C 1
ATOM 4243 O O . LEU B 1 280 ? -2.023 6.527 -3.133 1 91.31 280 LEU B O 1
ATOM 4247 N N . GLN B 1 281 ? -0.272 5.887 -1.885 1 95.25 281 GLN B N 1
ATOM 4248 C CA . GLN B 1 281 ? -1.107 5.379 -0.802 1 95.25 281 GLN B CA 1
ATOM 4249 C C . GLN B 1 281 ? -2.023 6.469 -0.255 1 95.25 281 GLN B C 1
ATOM 4251 O O . GLN B 1 281 ? -3.227 6.254 -0.089 1 95.25 281 GLN B O 1
ATOM 4256 N N . ALA B 1 282 ? -1.502 7.609 -0.063 1 97 282 ALA B N 1
ATOM 4257 C CA . ALA B 1 282 ? -2.264 8.734 0.472 1 97 282 ALA B CA 1
ATOM 4258 C C . ALA B 1 282 ? -3.277 9.25 -0.549 1 97 282 ALA B C 1
ATOM 4260 O O . ALA B 1 282 ? -4.457 9.414 -0.231 1 97 282 ALA B O 1
ATOM 4261 N N . ALA B 1 283 ? -2.812 9.508 -1.733 1 93.06 283 ALA B N 1
ATOM 4262 C CA . ALA B 1 283 ? -3.662 10.102 -2.766 1 93.06 283 ALA B CA 1
ATOM 4263 C C . ALA B 1 283 ? -4.855 9.203 -3.07 1 93.06 283 ALA B C 1
ATOM 4265 O O . ALA B 1 283 ? -5.988 9.68 -3.197 1 93.06 283 ALA B O 1
ATOM 4266 N N . ARG B 1 284 ? -4.637 7.945 -3.146 1 91.56 284 ARG B N 1
ATOM 4267 C CA . ARG B 1 284 ? -5.719 7.008 -3.428 1 91.56 284 ARG B CA 1
ATOM 4268 C C . ARG B 1 284 ? -6.66 6.887 -2.234 1 91.56 284 ARG B C 1
ATOM 4270 O O . ARG B 1 284 ? -7.875 6.766 -2.404 1 91.56 284 ARG B O 1
ATOM 4277 N N . TRP B 1 285 ? -6.059 6.863 -1.072 1 96.69 285 TRP B N 1
ATOM 4278 C CA . TRP B 1 285 ? -6.871 6.84 0.14 1 96.69 285 TRP B CA 1
ATOM 4279 C C . TRP B 1 285 ? -7.871 7.988 0.149 1 96.69 285 TRP B C 1
ATOM 4281 O O . TRP B 1 285 ? -9.062 7.781 0.364 1 96.69 285 TRP B O 1
ATOM 4291 N N . PHE B 1 286 ? -7.387 9.156 -0.178 1 97 286 PHE B N 1
ATOM 4292 C CA . PHE B 1 286 ? -8.242 10.336 -0.151 1 97 286 PHE B CA 1
ATOM 4293 C C . PHE B 1 286 ? -9.203 10.336 -1.332 1 97 286 PHE B C 1
ATOM 4295 O O . PHE B 1 286 ? -10.336 10.812 -1.218 1 97 286 PHE B O 1
ATOM 4302 N N . SER B 1 287 ? -8.805 9.797 -2.424 1 91.94 287 SER B N 1
ATOM 4303 C CA . SER B 1 287 ? -9.688 9.719 -3.58 1 91.94 287 SER B CA 1
ATOM 4304 C C . SER B 1 287 ? -10.906 8.852 -3.287 1 91.94 287 SER B C 1
ATOM 4306 O O . SER B 1 287 ? -12 9.117 -3.785 1 91.94 287 SER B O 1
ATOM 4308 N N . VAL B 1 288 ? -10.773 7.871 -2.441 1 92.19 288 VAL B N 1
ATOM 4309 C CA . VAL B 1 288 ? -11.844 6.902 -2.201 1 92.19 288 VAL B CA 1
ATOM 4310 C C . VAL B 1 288 ? -12.664 7.328 -0.989 1 92.19 288 VAL B C 1
ATOM 4312 O O . VAL B 1 288 ? -13.891 7.23 -1.001 1 92.19 288 VAL B O 1
ATOM 4315 N N . TRP B 1 289 ? -12.008 7.828 -0.024 1 96.31 289 TRP B N 1
ATOM 4316 C CA . TRP B 1 289 ? -12.711 7.965 1.246 1 96.31 289 TRP B CA 1
ATOM 4317 C C . TRP B 1 289 ? -13.18 9.398 1.455 1 96.31 289 TRP B C 1
ATOM 4319 O O . TRP B 1 289 ? -13.867 9.703 2.436 1 96.31 289 TRP B O 1
ATOM 4329 N N . LEU B 1 290 ? -12.742 10.32 0.529 1 95.88 290 LEU B N 1
ATOM 4330 C CA . LEU B 1 290 ? -13.281 11.672 0.582 1 95.88 290 LEU B CA 1
ATOM 4331 C C . LEU B 1 290 ? -14.469 11.828 -0.367 1 95.88 290 LEU B C 1
ATOM 4333 O O . LEU B 1 290 ? -14.5 11.195 -1.428 1 95.88 290 LEU B O 1
#

Foldseek 3Di:
DDDPPPPPPPPPPPPPPCPVPCPDDLDDDDLDADFPWDWDDFPRFTKTKAAADDDAQEAEEEEEALQFPVDSLQGGAHAADPPPDDDDPVCVVVPRLRGRQQNNLNPLRHTYIYTGQQRPDGQDPDCPPPPRDPVVSDVVRDLLRRLQRLVRRLVVCVVVVHQAYQYEYAAQSQQVSLVQQACSVSYPRHPSSGHQEGEYEQYAPNDLVSLLRGDEEYEYEYEQAEPRQHPVNLVVSVVSNVVSVHHYYYYYQYPDYGPLLRGDDSVPVSSSVSNSVSSVVVSVRSVPRD/DDPPPPPPPPPPPPPPPPVVPPPPPLVAPPLAFDFPWDWDDFPRFTKTKAAADDDAQEAEEEEEALQFPVDCLQGGARAADPPVDDDDPVCVVVPRLRGRQQNNLNPLRHTYIYTGQQRPDGQDPDCPPPPRDPVVSDVVRDLLSRLARLVRRLVVCVVVVHQAYQYEYAAQSQQVSLVQQAQSVSDPRHPSSGHQEYEYEQYAPNDLVSLLRGDEEYEYEYEQAEPRQHPVNLVVSVVSNVVSVHHYYYYYQYPDYGPLLRDDSSVPVSSSVSNSVSSVVVSVRSVPRD

pLDDT: mean 81.36, std 24.68, range [22.23, 98.94]

Solvent-accessible surface area (backbone atoms only — not comparable to full-atom values): 30849 Å² total; per-residue (Å²): 136,81,83,80,77,76,77,76,77,77,75,74,75,72,72,74,76,74,77,65,72,78,80,71,84,81,74,68,46,78,84,58,40,76,52,83,47,46,80,43,77,52,84,91,38,50,25,39,40,18,71,24,86,70,84,60,69,34,33,32,41,43,32,44,37,60,40,26,66,81,32,57,51,50,38,20,34,18,70,45,76,84,63,83,71,84,61,55,79,85,42,46,78,64,58,39,76,32,69,10,54,38,39,42,42,2,71,69,45,19,29,22,41,27,46,44,77,43,76,88,60,46,48,59,95,56,69,78,42,87,88,58,51,66,68,59,52,49,62,72,52,34,65,87,60,37,44,54,51,54,48,33,50,48,49,52,46,42,72,73,71,36,78,38,27,28,19,32,12,28,26,55,13,12,32,50,10,37,40,40,15,16,51,44,77,90,41,89,50,50,80,84,61,36,24,47,23,27,27,23,32,35,38,36,82,61,48,71,67,42,54,52,47,40,74,33,36,39,35,38,35,36,32,59,50,22,93,74,44,38,73,70,50,49,52,50,51,52,50,41,40,57,70,48,72,40,53,31,37,42,33,36,31,35,84,28,35,69,45,33,71,62,61,47,42,51,83,38,64,54,32,36,48,44,24,52,48,48,50,48,54,41,55,52,47,45,65,67,65,82,134,78,81,76,76,76,75,74,75,74,74,73,72,72,72,71,72,70,71,65,69,72,68,65,82,65,66,69,59,71,56,67,40,72,57,83,48,46,79,45,78,50,83,91,37,51,25,39,39,20,71,25,86,71,83,60,68,34,32,32,42,43,33,46,36,61,40,26,65,81,32,57,53,50,39,23,32,12,60,46,75,84,61,83,71,83,60,54,80,85,43,44,78,65,55,37,81,27,71,10,54,38,37,41,42,3,71,72,45,19,29,20,41,26,47,43,76,42,77,87,60,46,49,60,95,56,68,79,43,89,88,58,51,66,67,59,53,49,64,72,53,33,64,87,60,35,45,54,53,53,47,33,49,49,51,52,47,39,74,73,72,36,79,38,28,27,18,32,11,29,25,55,13,12,32,49,11,35,39,41,15,17,49,46,76,90,42,89,52,50,81,85,60,35,25,46,24,25,27,21,34,37,40,37,81,61,49,71,68,42,54,53,48,40,75,34,34,37,34,38,36,36,34,59,48,23,92,73,43,37,72,70,50,49,52,50,50,54,51,42,42,58,70,49,72,39,53,31,37,41,33,39,31,34,84,29,36,70,47,34,70,61,62,53,46,56,84,39,67,55,32,35,50,43,24,52,49,46,49,49,53,42,53,51,48,46,63,69,63,81

Nearest PDB structures (foldseek):
  4hxf-assembly1_B  TM=6.235E-01  e=3.520E-09  Pyrococcus horikoshii OT3
  7ep9-assembly1_C  TM=6.271E-01  e=5.581E-08  Fusobacterium nucleatum
  4q1v-assembly1_B  TM=5.883E-01  e=3.211E-08  Bacteroides ovatus ATCC 8483
  7px8-assembly1_A  TM=5.371E-01  e=5.758E-07  Sus scrofa domesticus
  7qun-assembly1_D  TM=5.462E-01  e=1.538E-06  Sus scrofa domesticus

Sequence (580 aa):
MLPSLLIVLGAAAATTWAHTCPVADTSIVAHSGTPVGKIEAHNGFDMYISKPEGNATKAVLYLTDVFGIQLAENKLHVPPPQLRARPSPFTRTLTDRRRSLADSFARAGFLTVAPDLFNGTPAPGDINVPGFNTTAFLNDHGPAQTDPIVAAGLAYIRSLGITRVGATGYCFGGRYAFRAGSNLTTTSIRPGQGARAVFAAHPSMLGDEEIAAIQGPASVAAAETDALMPAARRTEITALLQNSGQEYSFAVYGGTSHGFGVRVNVTDPRQKFAKEEAFLQAARWFSVWLMLPSLLIVLGAAAATTWAHTCPVADTSIVAHSGTPVGKIEAHNGFDMYISKPEGNATKAVLYLTDVFGIQLAENKLHVPPPQLRARPSPFTRTLTDRRRSLADSFARAGFLTVAPDLFNGTPAPGDINVPGFNTTAFLNDHGPAQTDPIVAAGLAYIRSLGITRVGATGYCFGGRYAFRAGSNLTTTSIRPGQGARAVFAAHPSMLGDEEIAAIQGPASVAAAETDALMPAARRTEITALLQNSGQEYSFAVYGGTSHGFGVRVNVTDPRQKFAKEEAFLQAARWFSVWL

Organism: Sporothrix schenckii (strain ATCC 58251 / de Perez 2211183) (NCBI:txid1391915)

Secondary structure (DSSP, 8-state):
----------------------------S---S----EEEEETTEEEEEE--SS--SEEEEEE--TT-TTSHHHH--BPPP---S---HHHHTT--SB--HHHHHHHTT-EEEEE-TTTT-PPPSSTTSTT--HHHHHHHTSHHHHHHHHHHHHHHHHHTT--EEEEEEETHHHHHHHHHTS--TTSSPPTT-S-SEEEEES-SS--HHHHHT--S-EEEEEEEE-TTS-HHHHHHHHHHHHHT-S-EEEEEEEEEETTTTT---TTSHHHHHHHHHHHHHHHHHHHHH-/-------------------------------------EEEEETTEEEEEE--SS--SEEEEEE--TT-TTSHHHH---------S---HHHHTT--SS--HHHHHHHTT-EEEEE-TTTT-PPPSSTTSTT--HHHHHHHTSHHHHHHHHHHHHHHHHHTT--EEEEEEETHHHHHHHHHTS--TTSSPPTT-S-SEEEEES-SS--HHHHHT--S-EEEEEEEE-TTS-HHHHHHHHHHHHHT-S-EEEEEEEEEETTTTT---TTSHHHHHHHHHHHHHHHHHHHHH-

Radius of gyration: 27.02 Å; Cα contacts (8 Å, |Δi|>4): 1209; chains: 2; bounding box: 104×82×79 Å

InterPro domains:
  IPR002925 Dienelactone hydrolase [PF01738] (97-287)
  IPR029058 Alpha/Beta hydrolase fold [G3DSA:3.40.50.1820] (38-287)
  IPR029058 Alpha/Beta hydrolase fold [SSF53474] (48-287)